Protein AF-A0A413G5I9-F1 (afdb_monomer)

Sequence (371 aa):
MKTFGKRALSLCLSLVLVLGLCVVASAATTAASPVYGLTVQNKNLLFTQNGQTVGTFTARDTKLTLTTDKDKDFLVCYYDANNKYRAVSLGKQTSLVIGGKMDALTVNKALNDKITITTASNSEIGTFKVASPNTVRIQGKVGTLTVTDAAKITLASSAKVTSKSLVKTAKLTTEKGAQSGTAKPAVTTKPSTGAIKVKADPIEADDGDKLRDLLEDLNDNVYAYDSKTDDEISGTCEWVSSGSREVTKDGTFSFTFIPDDRDYDPVKGSVKIYVDGAFGEIDLVYDGGHSVKVASGTKMKELKDWLKDNVYAEDDNGDEVKGSIKWSYGSSDKIERNRTYKFTFKPSSSKYDDEDGEIDVIIDDKNPDIG

Nearest PDB structures (foldseek):
  4mb5-assembly1_A  TM=3.409E-01  e=2.126E-05  Moritella marina
  4hmc-assembly1_A  TM=3.437E-01  e=8.319E-05  Moritella marina
  5gzt-assembly1_B  TM=2.449E-01  e=1.119E-02  Paenibacillus sp. FPU-7
  7qfj-assembly2_B  TM=5.186E-01  e=1.294E+00  Lactobacillus acidophilus
  1k8f-assembly2_D  TM=3.975E-01  e=1.294E+00  Homo sapiens

Secondary structure (DSSP, 8-state):
-------------EEE---------------PPP-EEEEEETTEEEEEETTEEEEEEEBSS-EEEEEE-TT--EEEEEEBTTS-EEEEE--S-SEEEEEEEEEEEEE-TTSPTTPEEEE-TT-EEEEEEE-SS-EEEE-SEEEEEEE-SS-EEEE-TT-EEEEEEE-TT-EEEE-TT-EEEEEP----S---S--EEEEE--EEEETTEETTTTHHHHHHHEEEEETTT--B--EEEEESS-TT-EE-S-EEEEEEEEESSTTS--EEEEEEEEEETSSB--EEEETT-SEEEE-TT-BHHHHHHHHHHHEEEE-TTSPEEPEEEEE-S---SBPPTTEEEEEEEEESSTTB--EEEEEEEEE--S-----

Foldseek 3Di:
DDDDDDDDDPDQVADEQDDDDPDDDDDDDPDDDWAWEWEADPQWTFIDTNRHGSDIAGACFQAWEWAADPVLFIWIWGQHVVRDIHIYTPGDALEYEYAYEHAEYEHDQRRDENREYEYDQRYAYAEYEYAHQYEYEYNHEYAEYEYDDLHEYEDDLSYAYAEYAYDPNHHYHYDNNYHHHDYDYHPPLADDDDDKDKDFEAEEAAAFQFQLNCQVVRQVGIWIADPPPRDTFDFGKDFPDPSRDTDHAWDKGKIWTGTPRPSDDIDIDIHIYHYVLLEFAKDKAFAVDQEDEDEAPDWPVNVLVVCVVGIFIAGPVRHTFDWHKAWDPDDDRHDDAFDKTKIWTGGPDPSYDIDIDIHTYHHDNPDDDDD

pLDDT: mean 77.85, std 18.75, range [22.8, 98.44]

Radius of gyration: 33.68 Å; Cα contacts (8 Å, |Δi|>4): 863; chains: 1; bounding box: 72×56×94 Å

Mean predicted aligned error: 19.47 Å

Solvent-accessible surface area (backbone atoms only — not comparable to full-atom values): 20383 Å² total; per-residue (Å²): 143,81,85,87,78,88,81,76,79,77,85,51,67,61,49,72,75,81,82,80,84,79,86,74,93,70,82,94,61,89,76,70,77,75,52,38,33,38,36,32,53,95,42,29,42,36,32,24,49,75,85,40,78,76,46,75,45,62,33,62,54,42,50,37,38,35,32,36,54,98,88,56,30,34,28,50,28,36,35,26,73,85,72,43,71,35,29,39,47,68,41,81,61,57,50,42,38,40,30,31,56,33,54,29,39,33,40,36,59,66,31,63,80,76,28,37,41,31,37,33,67,69,15,38,32,42,32,39,39,34,42,23,62,33,40,35,37,36,24,15,38,33,39,37,39,39,32,75,27,53,18,42,36,36,34,33,41,75,10,34,34,54,30,34,24,48,25,91,68,33,44,81,45,73,37,81,74,34,42,82,39,53,76,48,80,51,54,63,82,58,60,65,90,76,50,75,46,72,48,48,54,70,42,77,40,47,71,64,38,28,48,55,74,48,43,62,57,50,46,75,33,49,46,36,22,37,69,86,78,68,44,77,50,61,58,48,60,44,66,71,55,66,46,81,42,64,41,77,58,65,44,78,46,51,28,35,41,37,45,71,51,80,55,46,79,65,44,79,46,59,32,45,40,42,29,52,73,49,64,35,69,62,48,81,45,52,62,85,50,64,55,48,79,41,47,81,84,53,41,54,67,60,54,51,54,50,41,68,77,31,44,49,32,25,36,90,85,70,48,79,52,63,58,48,81,42,75,48,89,82,76,58,77,59,72,60,78,70,39,74,46,52,30,34,39,37,48,72,48,95,40,38,67,73,40,81,46,68,38,35,36,37,59,42,90,82,63,95,81,85,132

Structure (mmCIF, N/CA/C/O backbone):
data_AF-A0A413G5I9-F1
#
_entry.id   AF-A0A413G5I9-F1
#
loop_
_atom_site.group_PDB
_atom_site.id
_atom_site.type_symbol
_atom_site.label_atom_id
_atom_site.label_alt_id
_atom_site.label_comp_id
_atom_site.label_asym_id
_atom_site.label_entity_id
_atom_site.label_seq_id
_atom_site.pdbx_PDB_ins_code
_atom_site.Cartn_x
_atom_site.Cartn_y
_atom_site.Cartn_z
_atom_site.occupancy
_atom_site.B_iso_or_equiv
_atom_site.auth_seq_id
_atom_site.auth_comp_id
_atom_site.auth_asym_id
_atom_site.auth_atom_id
_atom_site.pdbx_PDB_model_num
ATOM 1 N N . MET A 1 1 ? -28.418 15.751 -9.944 1.00 34.94 1 MET A N 1
ATOM 2 C CA . MET A 1 1 ? -27.014 16.035 -10.308 1.00 34.94 1 MET A CA 1
ATOM 3 C C . MET A 1 1 ? -26.306 16.596 -9.086 1.00 34.94 1 MET A C 1
ATOM 5 O O . MET A 1 1 ? -26.493 17.760 -8.768 1.00 34.94 1 MET A O 1
ATOM 9 N N . LYS A 1 2 ? -25.572 15.751 -8.360 1.00 22.80 2 LYS A N 1
ATOM 10 C CA . LYS A 1 2 ? -24.597 16.147 -7.336 1.00 22.80 2 LYS A CA 1
ATOM 11 C C . LYS A 1 2 ? -23.388 15.233 -7.533 1.00 22.80 2 LYS A C 1
ATOM 13 O O . LYS A 1 2 ? -23.538 14.031 -7.722 1.00 22.80 2 LYS A O 1
ATOM 18 N N . THR A 1 3 ? -22.237 15.862 -7.671 1.00 24.97 3 THR A N 1
ATOM 19 C CA . THR A 1 3 ? -20.945 15.326 -8.099 1.00 24.97 3 THR A CA 1
ATOM 20 C C . THR A 1 3 ? -20.379 14.322 -7.095 1.00 24.97 3 THR A C 1
ATOM 22 O O . THR A 1 3 ? -20.184 14.659 -5.933 1.00 24.97 3 THR A O 1
ATOM 25 N N . PHE A 1 4 ? -20.089 13.105 -7.562 1.00 27.30 4 PHE A N 1
ATOM 26 C CA . PHE A 1 4 ? -19.393 12.057 -6.812 1.00 27.30 4 PHE A CA 1
ATOM 27 C C . PHE A 1 4 ? -17.907 12.420 -6.660 1.00 27.30 4 PHE A C 1
ATOM 29 O O . PHE A 1 4 ? -17.125 12.292 -7.605 1.00 27.30 4 PHE A O 1
ATOM 36 N N . GLY A 1 5 ? -17.531 12.906 -5.477 1.00 25.34 5 GLY A N 1
ATOM 37 C CA . GLY A 1 5 ? -16.142 13.117 -5.077 1.00 25.34 5 GLY A CA 1
ATOM 38 C C . GLY A 1 5 ? -15.528 11.808 -4.589 1.00 25.34 5 GLY A C 1
ATOM 39 O O . GLY A 1 5 ? -15.972 11.249 -3.595 1.00 25.34 5 GLY A O 1
ATOM 40 N N . LYS A 1 6 ? -14.520 11.319 -5.313 1.00 30.23 6 LYS A N 1
ATOM 41 C CA . LYS A 1 6 ? -13.701 10.148 -4.977 1.00 30.23 6 LYS A CA 1
ATOM 42 C C . LYS A 1 6 ? -12.785 10.484 -3.786 1.00 30.23 6 LYS A C 1
ATOM 44 O O . LYS A 1 6 ? -11.958 11.387 -3.910 1.00 30.23 6 LYS A O 1
ATOM 49 N N . ARG A 1 7 ? -12.930 9.766 -2.671 1.00 29.33 7 ARG A N 1
ATOM 50 C CA . ARG A 1 7 ? -12.038 9.744 -1.492 1.00 29.33 7 ARG A CA 1
ATOM 51 C C . ARG A 1 7 ? -11.308 8.391 -1.459 1.00 29.33 7 ARG A C 1
ATOM 53 O O . ARG A 1 7 ? -11.714 7.486 -2.176 1.00 29.33 7 ARG A O 1
ATOM 60 N N . ALA A 1 8 ? -10.260 8.185 -0.684 1.00 29.17 8 ALA A N 1
ATOM 61 C CA . ALA A 1 8 ? -8.993 8.888 -0.632 1.00 29.17 8 ALA A CA 1
ATOM 62 C C . ALA A 1 8 ? -7.939 7.767 -0.632 1.00 29.17 8 ALA A C 1
ATOM 64 O O . ALA A 1 8 ? -8.098 6.770 0.057 1.00 29.17 8 ALA A O 1
ATOM 65 N N . LEU A 1 9 ? -6.891 7.885 -1.449 1.00 33.09 9 LEU A N 1
ATOM 66 C CA . LEU A 1 9 ? -5.713 7.034 -1.285 1.00 33.09 9 LEU A CA 1
ATOM 67 C C . LEU A 1 9 ? -5.157 7.388 0.104 1.00 33.09 9 LEU A C 1
ATOM 69 O O . LEU A 1 9 ? -4.867 8.571 0.313 1.00 33.09 9 LEU A O 1
ATOM 73 N N . SER A 1 10 ? -5.056 6.421 1.023 1.00 33.19 10 SER A N 1
ATOM 74 C CA . SER A 1 10 ? -4.419 6.588 2.338 1.00 33.19 10 SER A CA 1
ATOM 75 C C . SER A 1 10 ? -3.188 7.491 2.214 1.00 33.19 10 SER A C 1
ATOM 77 O O . SER A 1 10 ? -2.388 7.320 1.287 1.00 33.19 10 SER A O 1
ATOM 79 N N . LEU A 1 11 ? -3.125 8.525 3.066 1.00 33.41 11 LEU A N 1
ATOM 80 C CA . LEU A 1 11 ? -2.277 9.718 2.956 1.00 33.41 11 LEU A CA 1
ATOM 81 C C . LEU A 1 11 ? -0.791 9.396 2.686 1.00 33.41 11 LEU A C 1
ATOM 83 O O . LEU A 1 11 ? 0.077 9.499 3.553 1.00 33.41 11 LEU A O 1
ATOM 87 N N . CYS A 1 12 ? -0.450 9.141 1.425 1.00 37.91 12 CYS A N 1
ATOM 88 C CA . CYS A 1 12 ? 0.859 9.476 0.901 1.00 37.91 12 CYS A CA 1
ATOM 89 C C . CYS A 1 12 ? 0.931 10.997 0.908 1.00 37.91 12 CYS A C 1
ATOM 91 O O . CYS A 1 12 ? 0.286 11.660 0.094 1.00 37.91 12 CYS A O 1
ATOM 93 N N . LEU A 1 13 ? 1.722 11.561 1.821 1.00 35.22 13 LEU A N 1
ATOM 94 C CA . LEU A 1 13 ? 2.118 12.959 1.724 1.00 35.22 13 LEU A CA 1
ATOM 95 C C . LEU A 1 13 ? 2.925 13.106 0.423 1.00 35.22 13 LEU A C 1
ATOM 97 O O . LEU A 1 13 ? 4.121 12.811 0.386 1.00 35.22 13 LEU A O 1
ATOM 101 N N . SER A 1 14 ? 2.227 13.457 -0.657 1.00 40.97 14 SER A N 1
ATOM 102 C CA . SER A 1 14 ? 2.803 13.665 -1.978 1.00 40.97 14 SER A CA 1
ATOM 103 C C . SER A 1 14 ? 3.646 14.927 -1.918 1.00 40.97 14 SER A C 1
ATOM 105 O O . SER A 1 14 ? 3.133 16.027 -1.704 1.00 40.97 14 SER A O 1
ATOM 107 N N . LEU A 1 15 ? 4.958 14.769 -2.063 1.00 49.06 15 LEU A N 1
ATOM 108 C CA . LEU A 1 15 ? 5.840 15.911 -2.247 1.00 49.06 15 LEU A CA 1
ATOM 109 C C . LEU A 1 15 ? 5.690 16.364 -3.698 1.00 49.06 15 LEU A C 1
ATOM 111 O O . LEU A 1 15 ? 6.179 15.713 -4.623 1.00 49.06 15 LEU A O 1
ATOM 115 N N . VAL A 1 16 ? 4.964 17.466 -3.885 1.00 50.62 16 VAL A N 1
ATOM 116 C CA . VAL A 1 16 ? 4.817 18.120 -5.186 1.00 50.62 16 VAL A CA 1
ATOM 117 C C . VAL A 1 16 ? 6.094 18.894 -5.477 1.00 50.62 16 VAL A C 1
ATOM 119 O O . VAL A 1 16 ? 6.480 19.793 -4.729 1.00 50.62 16 VAL A O 1
ATOM 122 N N . LEU A 1 17 ? 6.752 18.560 -6.581 1.00 55.59 17 LEU A N 1
ATOM 123 C CA . LEU A 1 17 ? 7.893 19.323 -7.060 1.00 55.59 17 LEU A CA 1
ATOM 124 C C . LEU A 1 17 ? 7.398 20.632 -7.706 1.00 55.59 17 LEU A C 1
ATOM 126 O O . LEU A 1 17 ? 6.877 20.621 -8.820 1.00 55.59 17 LEU A O 1
ATOM 130 N N . VAL A 1 18 ? 7.526 21.761 -7.001 1.00 42.69 18 VAL A N 1
ATOM 131 C CA . VAL A 1 18 ? 7.166 23.092 -7.524 1.00 42.69 18 VAL A CA 1
ATOM 132 C C . VAL A 1 18 ? 8.309 23.626 -8.392 1.00 42.69 18 VAL A C 1
ATOM 134 O O . VAL A 1 18 ? 9.435 23.789 -7.926 1.00 42.69 18 VAL A O 1
ATOM 137 N N . LEU A 1 19 ? 8.021 23.903 -9.665 1.00 45.94 19 LEU A N 1
ATOM 138 C CA . LEU A 1 19 ? 8.987 24.423 -10.635 1.00 45.94 19 LEU A CA 1
ATOM 139 C C . LEU A 1 19 ? 9.206 25.930 -10.440 1.00 45.94 19 LEU A C 1
ATOM 141 O O . LEU A 1 19 ? 8.291 26.727 -10.639 1.00 45.94 19 LEU A O 1
ATOM 145 N N . GLY A 1 20 ? 10.436 26.329 -10.110 1.00 37.66 20 GLY A N 1
ATOM 146 C CA . GLY A 1 20 ? 10.888 27.714 -10.235 1.00 37.66 20 GLY A CA 1
ATOM 147 C C . GLY A 1 20 ? 11.178 28.042 -11.701 1.00 37.66 20 GLY A C 1
ATOM 148 O O . GLY A 1 20 ? 12.124 27.516 -12.284 1.00 37.66 20 GLY A O 1
ATOM 149 N N . LEU A 1 21 ? 10.355 28.893 -12.313 1.00 37.38 21 LEU A N 1
ATOM 150 C CA . LEU A 1 21 ? 10.550 29.386 -13.678 1.00 37.38 21 LEU A CA 1
ATOM 151 C C . LEU A 1 21 ? 11.759 30.336 -13.736 1.00 37.38 21 LEU A C 1
ATOM 153 O O . LEU A 1 21 ? 11.625 31.529 -13.481 1.00 37.38 21 LEU A O 1
ATOM 157 N N . CYS A 1 22 ? 12.928 29.840 -14.143 1.00 31.64 22 CYS A N 1
ATOM 158 C CA . CYS A 1 22 ? 13.942 30.697 -14.759 1.00 31.64 22 CYS A CA 1
ATOM 159 C C . CYS A 1 22 ? 13.593 30.846 -16.244 1.00 31.64 22 CYS A C 1
ATOM 161 O O . CYS A 1 22 ? 13.847 29.954 -17.053 1.00 31.64 22 CYS A O 1
ATOM 163 N N . VAL A 1 23 ? 12.965 31.969 -16.598 1.00 35.03 23 VAL A N 1
ATOM 164 C CA . VAL A 1 23 ? 12.675 32.334 -17.988 1.00 35.03 23 VAL A CA 1
ATOM 165 C C . VAL A 1 23 ? 13.990 32.691 -18.681 1.00 35.03 23 VAL A C 1
ATOM 167 O O . VAL A 1 23 ? 14.547 33.760 -18.455 1.00 35.03 23 VAL A O 1
ATOM 170 N N . VAL A 1 24 ? 14.468 31.820 -19.565 1.00 41.22 24 VAL A N 1
ATOM 171 C CA . VAL A 1 24 ? 15.362 32.213 -20.661 1.00 41.22 24 VAL A CA 1
ATOM 172 C C . VAL A 1 24 ? 14.616 31.976 -21.963 1.00 41.22 24 VAL A C 1
ATOM 174 O O . VAL A 1 24 ? 14.377 30.844 -22.377 1.00 41.22 24 VAL A O 1
ATOM 177 N N . ALA A 1 25 ? 14.184 33.080 -22.570 1.00 37.84 25 ALA A N 1
ATOM 178 C CA . ALA A 1 25 ? 13.507 33.094 -23.852 1.00 37.84 25 ALA A CA 1
ATOM 179 C C . ALA A 1 25 ? 14.426 32.517 -24.939 1.00 37.84 25 ALA A C 1
ATOM 181 O O . ALA A 1 25 ? 15.488 33.063 -25.228 1.00 37.84 25 ALA A O 1
ATOM 182 N N . SER A 1 26 ? 13.998 31.429 -25.571 1.00 34.62 26 SER A N 1
ATOM 183 C CA . SER A 1 26 ? 14.449 31.045 -26.907 1.00 34.62 26 SER A CA 1
ATOM 184 C C . SER A 1 26 ? 13.299 30.354 -27.643 1.00 34.62 26 SER A C 1
ATOM 186 O O . SER A 1 26 ? 12.365 29.844 -27.026 1.00 34.62 26 SER A O 1
ATOM 188 N N . ALA A 1 27 ? 13.310 30.501 -28.965 1.00 34.78 27 ALA A N 1
ATOM 189 C CA . ALA A 1 27 ? 12.168 30.396 -29.864 1.00 34.78 27 ALA A CA 1
ATOM 190 C C . ALA A 1 27 ? 11.351 29.095 -29.761 1.00 34.78 27 ALA A C 1
ATOM 192 O O . ALA A 1 27 ? 11.875 28.012 -29.511 1.00 34.78 27 ALA A O 1
ATOM 193 N N . ALA A 1 28 ? 10.048 29.231 -30.021 1.00 39.94 28 ALA A N 1
ATOM 194 C CA . ALA A 1 28 ? 9.059 28.164 -30.031 1.00 39.94 28 ALA A CA 1
ATOM 195 C C . ALA A 1 28 ? 9.411 27.042 -31.026 1.00 39.94 28 ALA A C 1
ATOM 197 O O . ALA A 1 28 ? 9.071 27.092 -32.205 1.00 39.94 28 ALA A O 1
ATOM 198 N N . THR A 1 29 ? 10.038 25.987 -30.520 1.00 29.41 29 THR A N 1
ATOM 199 C CA . THR A 1 29 ? 9.897 24.625 -31.039 1.00 29.41 29 THR A CA 1
ATOM 200 C C . THR A 1 29 ? 8.873 23.915 -30.167 1.00 29.41 29 THR A C 1
ATOM 202 O O . THR A 1 29 ? 8.953 24.031 -28.946 1.00 29.41 29 THR A O 1
ATOM 205 N N . THR A 1 30 ? 7.912 23.208 -30.769 1.00 32.56 30 THR A N 1
ATOM 206 C CA . THR A 1 30 ? 6.922 22.358 -30.081 1.00 32.56 30 THR A CA 1
ATOM 207 C C . THR A 1 30 ? 7.569 21.648 -28.891 1.00 32.56 30 THR A C 1
ATOM 209 O O . THR A 1 30 ? 8.406 20.767 -29.092 1.00 32.56 30 THR A O 1
ATOM 212 N N . ALA A 1 31 ? 7.257 22.095 -27.672 1.00 34.78 31 ALA A N 1
ATOM 213 C CA . ALA A 1 31 ? 7.953 21.649 -26.475 1.00 34.78 31 ALA A CA 1
ATOM 214 C C . ALA A 1 31 ? 7.723 20.144 -26.306 1.00 34.78 31 ALA A C 1
ATOM 216 O O . ALA A 1 31 ? 6.607 19.705 -26.025 1.00 34.78 31 ALA A O 1
ATOM 217 N N . ALA A 1 32 ? 8.774 19.352 -26.523 1.00 45.44 32 ALA A N 1
ATOM 218 C CA . ALA A 1 32 ? 8.782 17.958 -26.118 1.00 45.44 32 ALA A CA 1
ATOM 219 C C . ALA A 1 32 ? 8.428 17.908 -24.627 1.00 45.44 32 ALA A C 1
ATOM 221 O O . ALA A 1 32 ? 8.959 18.700 -23.843 1.00 45.44 32 ALA A O 1
ATOM 222 N N . SER A 1 33 ? 7.510 17.017 -24.239 1.00 47.34 33 SER A N 1
ATOM 223 C CA . SER A 1 33 ? 7.206 16.795 -22.825 1.00 47.34 33 SER A CA 1
ATOM 224 C C . SER A 1 33 ? 8.524 16.571 -22.076 1.00 47.34 33 SER A C 1
ATOM 226 O O . SER A 1 33 ? 9.353 15.792 -22.556 1.00 47.34 33 SER A O 1
ATOM 228 N N . PRO A 1 34 ? 8.762 17.279 -20.959 1.00 56.09 34 PRO A N 1
ATOM 229 C CA . PRO A 1 34 ? 10.043 17.223 -20.276 1.00 56.09 34 PRO A CA 1
ATOM 230 C C . PRO A 1 34 ? 10.355 15.777 -19.894 1.00 56.09 34 PRO A C 1
ATOM 232 O O . PRO A 1 34 ? 9.536 15.110 -19.263 1.00 56.09 34 PRO A O 1
ATOM 235 N N . VAL A 1 35 ? 11.531 15.285 -20.284 1.00 69.81 35 VAL A N 1
ATOM 236 C CA . VAL A 1 35 ? 11.952 13.928 -19.928 1.00 69.81 35 VAL A CA 1
ATOM 237 C C . VAL A 1 35 ? 12.343 13.958 -18.459 1.00 69.81 35 VAL A C 1
ATOM 239 O O . VAL A 1 35 ? 13.395 14.495 -18.097 1.00 69.81 35 VAL A O 1
ATOM 242 N N . TYR A 1 36 ? 11.474 13.415 -17.611 1.00 87.06 36 TYR A N 1
ATOM 243 C CA . TYR A 1 36 ? 11.809 13.173 -16.218 1.00 87.06 36 TYR A CA 1
ATOM 244 C C . TYR A 1 36 ? 12.727 11.957 -16.105 1.00 87.06 36 TYR A C 1
ATOM 246 O O . TYR A 1 36 ? 12.569 10.943 -16.795 1.00 87.06 36 TYR A O 1
ATOM 254 N N . GLY A 1 37 ? 13.698 12.072 -15.210 1.00 91.94 37 GLY A N 1
ATOM 255 C CA . GLY A 1 37 ? 14.619 11.008 -14.865 1.00 91.94 37 GLY A CA 1
ATOM 256 C C . GLY A 1 37 ? 14.775 10.874 -13.359 1.00 91.94 37 GLY A C 1
ATOM 257 O O . GLY A 1 37 ? 14.581 11.829 -12.612 1.00 91.94 37 GLY A O 1
ATOM 258 N N . LEU A 1 38 ? 15.173 9.692 -12.916 1.00 96.06 38 LEU A N 1
ATOM 259 C CA . LEU A 1 38 ? 15.524 9.392 -11.536 1.00 96.06 38 LEU A CA 1
ATOM 260 C C . LEU A 1 38 ? 16.916 8.771 -11.511 1.00 96.06 38 LEU A C 1
ATOM 262 O O . LEU A 1 38 ? 17.165 7.793 -12.209 1.00 96.06 38 LEU A O 1
ATOM 266 N N . THR A 1 39 ? 17.812 9.295 -10.685 1.00 96.12 39 THR A N 1
ATOM 267 C CA . THR A 1 39 ? 19.110 8.671 -10.410 1.00 96.12 39 THR A CA 1
ATOM 268 C C . THR A 1 39 ? 19.195 8.285 -8.943 1.00 96.12 39 THR A C 1
ATOM 270 O O . THR A 1 39 ? 19.009 9.127 -8.068 1.00 96.12 39 THR A O 1
ATOM 273 N N . VAL A 1 40 ? 19.495 7.015 -8.669 1.00 97.06 40 VAL A N 1
ATOM 274 C CA . VAL A 1 40 ? 19.686 6.509 -7.306 1.00 97.06 40 VAL A CA 1
ATOM 275 C C . VAL A 1 40 ? 21.175 6.462 -6.971 1.00 97.06 40 VAL A C 1
ATOM 277 O O . VAL A 1 40 ? 21.945 5.736 -7.604 1.00 97.06 40 VAL A O 1
ATOM 280 N N . GLN A 1 41 ? 21.587 7.223 -5.958 1.00 94.06 41 GLN A N 1
ATOM 281 C CA . GLN A 1 41 ? 22.975 7.286 -5.504 1.00 94.06 41 GLN A CA 1
ATOM 282 C C . GLN A 1 41 ? 23.032 7.303 -3.978 1.00 94.06 41 GLN A C 1
ATOM 284 O O . GLN A 1 41 ? 22.549 8.237 -3.352 1.00 94.06 41 GLN A O 1
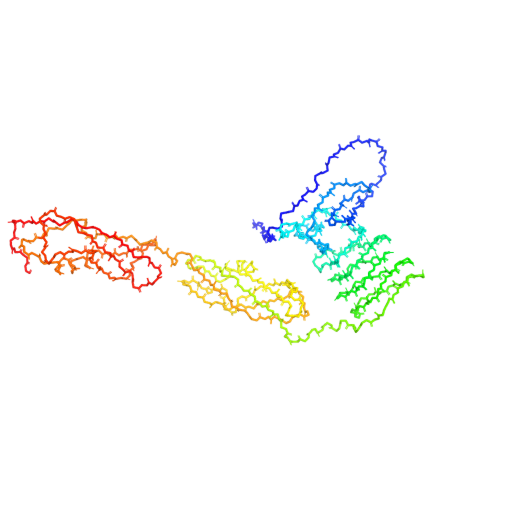ATOM 289 N N . ASN A 1 42 ? 23.648 6.287 -3.365 1.00 91.81 42 ASN A N 1
ATOM 290 C CA . ASN A 1 42 ? 23.836 6.211 -1.908 1.00 91.81 42 ASN A CA 1
ATOM 291 C C . ASN A 1 42 ? 22.539 6.471 -1.111 1.00 91.81 42 ASN A C 1
ATOM 293 O O . ASN A 1 42 ? 22.538 7.255 -0.168 1.00 91.81 42 ASN A O 1
ATOM 297 N N . LYS A 1 43 ? 21.435 5.824 -1.515 1.00 93.19 43 LYS A N 1
ATOM 298 C CA . LYS A 1 43 ? 20.070 6.005 -0.974 1.00 93.19 43 LYS A CA 1
ATOM 299 C C . LYS A 1 43 ? 19.420 7.372 -1.225 1.00 93.19 43 LYS A C 1
ATOM 301 O O . LYS A 1 43 ? 18.281 7.580 -0.817 1.00 93.19 43 LYS A O 1
ATOM 306 N N . ASN A 1 44 ? 20.088 8.276 -1.932 1.00 95.56 44 ASN A N 1
ATOM 307 C CA . ASN A 1 44 ? 19.474 9.504 -2.413 1.00 95.56 44 ASN A CA 1
ATOM 308 C C . ASN A 1 44 ? 18.818 9.265 -3.775 1.00 95.56 44 ASN A C 1
ATOM 310 O O . ASN A 1 44 ? 19.408 8.666 -4.676 1.00 95.56 44 ASN A O 1
ATOM 314 N N . LEU A 1 45 ? 17.591 9.753 -3.897 1.00 97.12 45 LEU A N 1
ATOM 315 C CA . LEU A 1 45 ? 16.747 9.732 -5.080 1.00 97.12 45 LEU A CA 1
ATOM 316 C C . LEU A 1 45 ? 16.818 11.118 -5.721 1.00 97.12 45 LEU A C 1
ATOM 318 O O . LEU A 1 45 ? 16.176 12.054 -5.245 1.00 97.12 45 LEU A O 1
ATOM 322 N N . LEU A 1 46 ? 17.647 11.258 -6.753 1.00 96.00 46 LEU A N 1
ATOM 323 C CA . LEU A 1 46 ? 17.846 12.508 -7.478 1.00 96.00 46 LEU A CA 1
ATOM 324 C C . LEU A 1 46 ? 16.884 12.537 -8.662 1.00 96.00 46 LEU A C 1
ATOM 326 O O . LEU A 1 46 ? 17.080 11.841 -9.662 1.00 96.00 46 LEU A O 1
ATOM 330 N N . PHE A 1 47 ? 15.839 13.339 -8.539 1.00 94.88 47 PHE A N 1
ATOM 331 C CA . PHE A 1 47 ? 14.884 13.592 -9.601 1.00 94.88 47 PHE A CA 1
ATOM 332 C C . PHE A 1 47 ? 15.449 14.650 -10.527 1.00 94.88 47 PHE A C 1
ATOM 334 O O . PHE A 1 47 ? 15.886 15.714 -10.091 1.00 94.88 47 PHE A O 1
ATOM 341 N N . THR A 1 48 ? 15.431 14.346 -11.814 1.00 89.69 48 THR A N 1
ATOM 342 C CA . THR A 1 48 ? 15.954 15.207 -12.864 1.00 89.69 48 THR A CA 1
ATOM 343 C C . THR A 1 48 ? 14.865 15.528 -13.866 1.00 89.69 48 THR A C 1
ATOM 345 O O . THR A 1 48 ? 14.005 14.697 -14.155 1.00 89.69 48 THR A O 1
ATOM 348 N N . GLN A 1 49 ? 14.917 16.729 -14.416 1.00 87.31 49 GLN A N 1
ATOM 349 C CA . GLN A 1 49 ? 14.073 17.156 -15.514 1.00 87.31 49 GLN A CA 1
ATOM 350 C C . GLN A 1 49 ? 14.980 17.795 -16.554 1.00 87.31 49 GLN A C 1
ATOM 352 O O . GLN A 1 49 ? 15.740 18.710 -16.240 1.00 87.31 49 GLN A O 1
ATOM 357 N N . ASN A 1 50 ? 14.958 17.271 -17.781 1.00 81.38 50 ASN A N 1
ATOM 358 C CA . ASN A 1 50 ? 15.850 17.725 -18.854 1.00 81.38 50 ASN A CA 1
ATOM 359 C C . ASN A 1 50 ? 17.340 17.703 -18.443 1.00 81.38 50 ASN A C 1
ATOM 361 O O . ASN A 1 50 ? 18.112 18.599 -18.778 1.00 81.38 50 ASN A O 1
ATOM 365 N N . GLY A 1 51 ? 17.734 16.683 -17.671 1.00 77.56 51 GLY A N 1
ATOM 366 C CA . GLY A 1 51 ? 19.109 16.480 -17.203 1.00 77.56 51 GLY A CA 1
ATOM 367 C C . GLY A 1 51 ? 19.535 17.324 -15.996 1.00 77.56 51 GLY A C 1
ATOM 368 O O . GLY A 1 51 ? 20.640 17.127 -15.501 1.00 77.56 51 GLY A O 1
ATOM 369 N N . GLN A 1 52 ? 18.682 18.221 -15.493 1.00 85.69 52 GLN A N 1
ATOM 370 C CA . GLN A 1 52 ? 18.955 19.027 -14.299 1.00 85.69 52 GLN A CA 1
ATOM 371 C C . GLN A 1 52 ? 18.274 18.430 -13.074 1.00 85.69 52 GLN A C 1
ATOM 373 O O . GLN A 1 52 ? 17.106 18.058 -13.156 1.00 85.69 52 GLN A O 1
ATOM 378 N N . THR A 1 53 ? 18.972 18.354 -11.940 1.00 90.00 53 THR A N 1
ATOM 379 C CA . THR A 1 53 ? 18.374 17.896 -10.678 1.00 90.00 53 THR A CA 1
ATOM 380 C C . THR A 1 53 ? 17.368 18.924 -10.178 1.00 90.00 53 THR A C 1
ATOM 382 O O . THR A 1 53 ? 17.722 20.060 -9.884 1.00 90.00 53 THR A O 1
ATOM 385 N N . VAL A 1 54 ? 16.114 18.502 -10.068 1.00 90.25 54 VAL A N 1
ATOM 386 C CA . VAL A 1 54 ? 14.979 19.315 -9.616 1.00 90.25 54 VAL A CA 1
ATOM 387 C C . VAL A 1 54 ? 14.512 18.930 -8.210 1.00 90.25 54 VAL A C 1
ATOM 389 O O . VAL A 1 54 ? 13.771 19.676 -7.579 1.00 90.25 54 VAL A O 1
ATOM 392 N N . GLY A 1 55 ? 14.958 17.784 -7.692 1.00 90.19 55 GLY A N 1
ATOM 393 C CA . GLY A 1 55 ? 14.664 17.353 -6.330 1.00 90.19 55 GLY A CA 1
ATOM 394 C C . GLY A 1 55 ? 15.576 16.228 -5.873 1.00 90.19 55 GLY A C 1
ATOM 395 O O . GLY A 1 55 ? 15.998 15.399 -6.677 1.00 90.19 55 GLY A O 1
ATOM 396 N N . THR A 1 56 ? 15.848 16.183 -4.573 1.00 94.50 56 THR A N 1
ATOM 397 C CA . THR A 1 56 ? 16.629 15.113 -3.950 1.00 94.50 56 THR A CA 1
ATOM 398 C C . THR A 1 56 ? 15.921 14.655 -2.689 1.00 94.50 56 THR A C 1
ATOM 400 O O . THR A 1 56 ? 15.611 15.473 -1.826 1.00 94.50 56 THR A O 1
ATOM 403 N N . PHE A 1 57 ? 15.702 13.348 -2.567 1.00 92.19 57 PHE A N 1
ATOM 404 C CA . PHE A 1 57 ? 15.053 12.754 -1.402 1.00 92.19 57 PHE A CA 1
ATOM 405 C C . PHE A 1 57 ? 15.868 11.582 -0.864 1.00 92.19 57 PHE A C 1
ATOM 407 O O . PHE A 1 57 ? 16.402 10.796 -1.641 1.00 92.19 57 PHE A O 1
ATOM 414 N N . THR A 1 58 ? 15.957 11.437 0.455 1.00 94.19 58 THR A N 1
ATOM 415 C CA . THR A 1 58 ? 16.700 10.335 1.081 1.00 94.19 58 THR A CA 1
ATOM 416 C C . THR A 1 58 ? 15.760 9.189 1.442 1.00 94.19 58 THR A C 1
ATOM 418 O O . THR A 1 58 ? 14.790 9.372 2.180 1.00 94.19 58 THR A O 1
ATOM 421 N N . ALA A 1 59 ? 16.068 7.996 0.940 1.00 90.38 59 ALA A N 1
ATOM 422 C CA . ALA A 1 59 ? 15.350 6.766 1.235 1.00 90.38 59 ALA A CA 1
ATOM 423 C C . ALA A 1 59 ? 16.057 5.949 2.333 1.00 90.38 59 ALA A C 1
ATOM 425 O O . ALA A 1 59 ? 17.275 6.030 2.511 1.00 90.38 59 ALA A O 1
ATOM 426 N N . ARG A 1 60 ? 15.310 5.128 3.076 1.00 91.19 60 ARG A N 1
ATOM 427 C CA . ARG A 1 60 ? 15.881 4.158 4.031 1.00 91.19 60 ARG A CA 1
ATOM 428 C C . ARG A 1 60 ? 16.624 3.040 3.309 1.00 91.19 60 ARG A C 1
ATOM 430 O O . ARG A 1 60 ? 17.727 2.653 3.710 1.00 91.19 60 ARG A O 1
ATOM 437 N N . ASP A 1 61 ? 16.001 2.530 2.257 1.00 89.62 61 ASP A N 1
ATOM 438 C CA . ASP A 1 61 ? 16.491 1.500 1.349 1.00 89.62 61 ASP A CA 1
ATOM 439 C C . ASP A 1 61 ? 16.202 1.923 -0.097 1.00 89.62 61 ASP A C 1
ATOM 441 O O . ASP A 1 61 ? 15.539 2.929 -0.338 1.00 89.62 61 ASP A O 1
ATOM 445 N N . THR A 1 62 ? 16.746 1.199 -1.072 1.00 92.94 62 THR A N 1
ATOM 446 C CA . THR A 1 62 ? 16.556 1.542 -2.489 1.00 92.94 62 THR A CA 1
ATOM 447 C C . THR A 1 62 ? 15.538 0.622 -3.154 1.00 92.94 62 THR A C 1
ATOM 449 O O . THR A 1 62 ? 15.741 0.162 -4.277 1.00 92.94 62 THR A O 1
ATOM 452 N N . LYS A 1 63 ? 14.439 0.327 -2.445 1.00 92.25 63 LYS A N 1
ATOM 453 C CA . LYS A 1 63 ? 13.278 -0.383 -2.988 1.00 92.25 63 LYS A CA 1
ATOM 454 C C . LYS A 1 63 ? 12.238 0.634 -3.451 1.00 92.25 63 LYS A C 1
ATOM 456 O O . LYS A 1 63 ? 11.641 1.342 -2.643 1.00 92.25 63 LYS A O 1
ATOM 461 N N . LEU A 1 64 ? 12.033 0.713 -4.761 1.00 93.44 64 LEU A N 1
ATOM 462 C CA . LEU A 1 64 ? 11.188 1.724 -5.391 1.00 93.44 64 LEU A CA 1
ATOM 463 C C . LEU A 1 64 ? 9.967 1.095 -6.055 1.00 93.44 64 LEU A C 1
ATOM 465 O O . LEU A 1 64 ? 10.072 0.049 -6.695 1.00 93.44 64 LEU A O 1
ATOM 469 N N . THR A 1 65 ? 8.824 1.773 -5.966 1.00 94.19 65 THR A N 1
ATOM 470 C CA . THR A 1 65 ? 7.597 1.397 -6.681 1.00 94.19 65 THR A CA 1
ATOM 471 C C . THR A 1 65 ? 7.145 2.534 -7.585 1.00 94.19 65 THR A C 1
ATOM 473 O O . THR A 1 65 ? 7.060 3.678 -7.155 1.00 94.19 65 THR A O 1
ATOM 476 N N . LEU A 1 66 ? 6.856 2.220 -8.845 1.00 96.12 66 LEU A N 1
ATOM 477 C CA . LEU A 1 66 ? 6.286 3.142 -9.822 1.00 96.12 66 LEU A CA 1
ATOM 478 C C . LEU A 1 66 ? 4.794 2.847 -9.947 1.00 96.12 66 LEU A C 1
ATOM 480 O O . LEU A 1 66 ? 4.423 1.705 -10.232 1.00 96.12 66 LEU A O 1
ATOM 484 N N . THR A 1 67 ? 3.954 3.855 -9.750 1.00 92.44 67 THR A N 1
ATOM 485 C CA . THR A 1 67 ? 2.492 3.725 -9.832 1.00 92.44 67 THR A CA 1
ATOM 486 C C . THR A 1 67 ? 1.859 5.025 -10.331 1.00 92.44 67 THR A C 1
ATOM 488 O O . THR A 1 67 ? 2.569 5.984 -10.636 1.00 92.44 67 THR A O 1
ATOM 491 N N . THR A 1 68 ? 0.532 5.068 -10.441 1.00 85.94 68 THR A N 1
ATOM 492 C CA . THR A 1 68 ? -0.203 6.328 -10.591 1.00 85.94 68 THR A CA 1
ATOM 493 C C . THR A 1 68 ? -1.224 6.526 -9.485 1.00 85.94 68 THR A C 1
ATOM 495 O O . THR A 1 68 ? -1.747 5.552 -8.949 1.00 85.94 68 THR A O 1
ATOM 498 N N . ASP A 1 69 ? -1.515 7.784 -9.158 1.00 79.38 69 ASP A N 1
ATOM 499 C CA . ASP A 1 69 ? -2.599 8.131 -8.240 1.00 79.38 69 ASP A CA 1
ATOM 500 C C . ASP A 1 69 ? -3.974 8.188 -8.932 1.00 79.38 69 ASP A C 1
ATOM 502 O 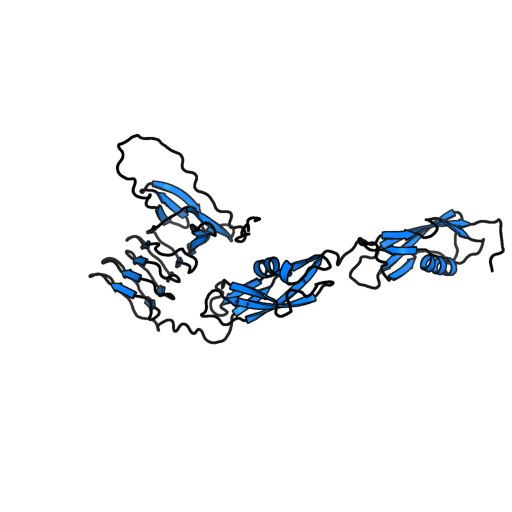O . ASP A 1 69 ? -4.133 7.918 -10.130 1.00 79.38 69 ASP A O 1
ATOM 506 N N . LYS A 1 70 ? -4.995 8.575 -8.158 1.00 78.81 70 LYS A N 1
ATOM 507 C CA . LYS A 1 70 ? -6.375 8.752 -8.630 1.00 78.81 70 LYS A CA 1
ATOM 508 C C . LYS A 1 70 ? -6.507 9.777 -9.759 1.00 78.81 70 LYS A C 1
ATOM 510 O O . LYS A 1 70 ? -7.395 9.639 -10.602 1.00 78.81 70 LYS A O 1
ATOM 515 N N . ASP A 1 71 ? -5.632 10.778 -9.778 1.00 78.25 71 ASP A N 1
ATOM 516 C CA . ASP A 1 71 ? -5.637 11.845 -10.767 1.00 78.25 71 ASP A CA 1
ATOM 517 C C . ASP A 1 71 ? -4.835 11.443 -12.005 1.00 78.25 71 ASP A C 1
ATOM 519 O O . ASP A 1 71 ? -4.889 12.158 -13.001 1.00 78.25 71 ASP A O 1
ATOM 523 N N . LYS A 1 72 ? -4.190 10.266 -12.000 1.00 82.88 72 LYS A N 1
ATOM 524 C CA . LYS A 1 72 ? -3.298 9.718 -13.034 1.00 82.88 72 LYS A CA 1
ATOM 525 C C . LYS A 1 72 ? -1.927 10.380 -13.078 1.00 82.88 72 LYS A C 1
ATOM 527 O O . LYS A 1 72 ? -1.292 10.381 -14.130 1.00 82.88 72 LYS A O 1
ATOM 532 N N . ASP A 1 73 ? -1.491 11.011 -11.996 1.00 85.00 73 ASP A N 1
ATOM 533 C CA . ASP A 1 73 ? -0.111 11.476 -11.888 1.00 85.00 73 ASP A CA 1
ATOM 534 C C . ASP A 1 73 ? 0.830 10.298 -11.651 1.00 85.00 73 ASP A C 1
ATOM 536 O O . ASP A 1 73 ? 0.508 9.359 -10.926 1.00 85.00 73 ASP A O 1
ATOM 540 N N . PHE A 1 74 ? 1.995 10.341 -12.293 1.00 89.81 74 PHE A N 1
ATOM 541 C CA . PHE A 1 74 ? 3.059 9.364 -12.123 1.00 89.81 74 PHE A CA 1
ATOM 542 C C . PHE A 1 74 ? 3.697 9.552 -10.752 1.00 89.81 74 PHE A C 1
ATOM 544 O O . PHE A 1 74 ? 4.244 10.617 -10.463 1.00 89.81 74 PHE A O 1
ATOM 551 N N . LEU A 1 75 ? 3.711 8.491 -9.950 1.00 91.12 75 LEU A N 1
ATOM 552 C CA . LEU A 1 75 ? 4.335 8.474 -8.636 1.00 91.12 75 LEU A CA 1
ATOM 553 C C . LEU A 1 75 ? 5.582 7.588 -8.610 1.00 91.12 75 LEU A C 1
ATOM 555 O O . LEU A 1 75 ? 5.581 6.463 -9.117 1.00 91.12 75 LEU A O 1
ATOM 559 N N . VAL A 1 76 ? 6.625 8.084 -7.946 1.00 95.00 76 VAL A N 1
ATOM 560 C CA . VAL A 1 76 ? 7.755 7.276 -7.475 1.00 95.00 76 VAL A CA 1
ATOM 561 C C . VAL A 1 76 ? 7.642 7.138 -5.963 1.00 95.00 76 VAL A C 1
ATOM 563 O O . VAL A 1 76 ? 7.779 8.121 -5.233 1.00 95.00 76 VAL A O 1
ATOM 566 N N . CYS A 1 77 ? 7.401 5.916 -5.500 1.00 88.75 77 CYS A N 1
ATOM 567 C CA . CYS A 1 77 ? 7.152 5.604 -4.100 1.00 88.75 77 CYS A CA 1
ATOM 568 C C . CYS A 1 77 ? 8.335 4.873 -3.457 1.00 88.75 77 CYS A C 1
ATOM 570 O O . CYS A 1 77 ? 8.973 4.028 -4.093 1.00 88.75 77 CYS A O 1
ATOM 572 N N . TYR A 1 78 ? 8.615 5.193 -2.194 1.00 89.88 78 TYR A N 1
ATOM 573 C CA . TYR A 1 78 ? 9.737 4.656 -1.420 1.00 89.88 78 TYR A CA 1
ATOM 574 C C . TYR A 1 78 ? 9.501 4.830 0.089 1.00 89.88 78 TYR A C 1
ATOM 576 O O . TYR A 1 78 ? 8.651 5.616 0.504 1.00 89.88 78 TYR A O 1
ATOM 584 N N . TYR A 1 79 ? 10.281 4.135 0.920 1.00 79.69 79 TYR A N 1
ATOM 585 C CA . TYR A 1 79 ? 10.325 4.385 2.365 1.00 79.69 79 TYR A CA 1
ATOM 586 C C . TYR A 1 79 ? 11.419 5.403 2.699 1.00 79.69 79 TYR A C 1
ATOM 588 O O . TYR A 1 79 ? 12.585 5.201 2.346 1.00 79.69 79 TYR A O 1
ATOM 596 N N . ASP A 1 80 ? 11.069 6.490 3.389 1.00 82.62 80 ASP A N 1
ATOM 597 C CA . ASP A 1 80 ? 12.040 7.476 3.870 1.00 82.62 80 ASP A CA 1
ATOM 598 C C . ASP A 1 80 ? 12.868 6.944 5.050 1.00 82.62 80 ASP A C 1
ATOM 600 O O . ASP A 1 80 ? 12.584 5.880 5.602 1.00 82.62 80 ASP A O 1
ATOM 604 N N . ALA A 1 81 ? 13.902 7.690 5.449 1.00 87.19 81 ALA A N 1
ATOM 605 C CA . ALA A 1 81 ? 14.798 7.318 6.548 1.00 87.19 81 ALA A CA 1
ATOM 606 C C . ALA A 1 81 ? 14.086 7.031 7.889 1.00 87.19 81 ALA A C 1
ATOM 608 O O . ALA A 1 81 ? 14.640 6.313 8.718 1.00 87.19 81 ALA A O 1
ATOM 609 N N . ASN A 1 82 ? 12.862 7.535 8.083 1.00 79.69 82 ASN A N 1
ATOM 610 C CA . ASN A 1 82 ? 12.039 7.322 9.275 1.00 79.69 82 ASN A CA 1
ATOM 611 C C . ASN A 1 82 ? 11.043 6.165 9.107 1.00 79.69 82 ASN A C 1
ATOM 613 O O . ASN A 1 82 ? 10.099 6.055 9.886 1.00 79.69 82 ASN A O 1
ATOM 617 N N . ASN A 1 83 ? 11.223 5.324 8.084 1.00 79.19 83 ASN A N 1
ATOM 618 C CA . ASN A 1 83 ? 10.314 4.235 7.736 1.00 79.19 83 ASN A CA 1
ATOM 619 C C . ASN A 1 83 ? 8.889 4.705 7.380 1.00 79.19 83 ASN A C 1
ATOM 621 O O . ASN A 1 83 ? 7.935 3.944 7.512 1.00 79.19 83 ASN A O 1
ATOM 625 N N . LYS A 1 84 ? 8.719 5.945 6.907 1.00 73.75 84 LYS A N 1
ATOM 626 C CA . LYS A 1 84 ? 7.423 6.404 6.393 1.00 73.75 84 LYS A CA 1
ATOM 627 C C . LYS A 1 84 ? 7.353 6.181 4.890 1.00 73.75 84 LYS A C 1
ATOM 629 O O . LYS A 1 84 ? 8.303 6.498 4.173 1.00 73.75 84 LYS A O 1
ATOM 634 N N . TYR A 1 85 ? 6.224 5.666 4.413 1.00 77.81 85 TYR A N 1
ATOM 635 C CA . TYR A 1 85 ? 5.975 5.518 2.984 1.00 77.81 85 TYR A CA 1
ATOM 636 C C . TYR A 1 85 ? 5.719 6.891 2.355 1.00 77.81 85 TYR A C 1
ATOM 638 O O . TYR A 1 85 ? 4.899 7.673 2.839 1.00 77.81 85 TYR A O 1
ATOM 646 N N . ARG A 1 86 ? 6.472 7.218 1.307 1.00 84.56 86 ARG A N 1
ATOM 647 C CA . ARG A 1 86 ? 6.433 8.505 0.608 1.00 84.56 86 ARG A CA 1
ATOM 648 C C . ARG A 1 86 ? 6.209 8.288 -0.874 1.00 84.56 86 ARG A C 1
ATOM 650 O O . ARG A 1 86 ? 6.660 7.293 -1.437 1.00 84.56 86 ARG A O 1
ATOM 657 N N . ALA A 1 87 ? 5.586 9.275 -1.505 1.00 82.94 87 ALA A N 1
ATOM 658 C CA . ALA A 1 87 ? 5.438 9.352 -2.947 1.00 82.94 87 ALA A CA 1
ATOM 659 C C . ALA A 1 87 ? 5.903 10.724 -3.443 1.00 82.94 87 ALA A C 1
ATOM 661 O O . ALA A 1 87 ? 5.542 11.757 -2.878 1.00 82.94 87 ALA A O 1
ATOM 662 N N . VAL A 1 88 ? 6.692 10.728 -4.513 1.00 87.38 88 VAL A N 1
ATOM 663 C CA . VAL A 1 88 ? 7.014 11.939 -5.275 1.00 87.38 88 VAL A CA 1
ATOM 664 C C . VAL A 1 88 ? 6.173 11.918 -6.538 1.00 87.38 88 VAL A C 1
ATOM 666 O O . VAL A 1 88 ? 6.292 10.984 -7.337 1.00 87.38 88 VAL A O 1
ATOM 669 N N . SER A 1 89 ? 5.328 12.935 -6.710 1.00 90.19 89 SER A N 1
ATOM 670 C CA . SER A 1 89 ? 4.549 13.103 -7.936 1.00 90.19 89 SER A CA 1
ATOM 671 C C . SER A 1 89 ? 5.386 13.790 -9.007 1.00 90.19 89 SER A C 1
ATOM 673 O O . SER A 1 89 ? 5.967 14.853 -8.786 1.00 90.19 89 SER A O 1
ATOM 675 N N . LEU A 1 90 ? 5.424 13.178 -10.188 1.00 88.69 90 LEU A N 1
ATOM 676 C CA . LEU A 1 90 ? 6.024 13.733 -11.400 1.00 88.69 90 LEU A CA 1
ATOM 677 C C . LEU A 1 90 ? 4.961 14.335 -12.328 1.00 88.69 90 LEU A C 1
ATOM 679 O O . LEU A 1 90 ? 5.264 14.689 -13.467 1.00 88.69 90 LEU A O 1
ATOM 683 N N . GLY A 1 91 ? 3.708 14.426 -11.877 1.00 87.50 91 GLY A N 1
ATOM 684 C CA . GLY A 1 91 ? 2.587 14.827 -12.717 1.00 87.50 91 GLY A CA 1
ATOM 685 C C . GLY A 1 91 ? 2.319 13.831 -13.848 1.00 87.50 91 GLY A C 1
ATOM 686 O O . GLY A 1 91 ? 2.637 12.642 -13.770 1.00 87.50 91 GLY A O 1
ATOM 687 N N . LYS A 1 92 ? 1.743 14.316 -14.947 1.00 88.31 92 LYS A N 1
ATOM 688 C CA . LYS A 1 92 ? 1.434 13.497 -16.126 1.00 88.31 92 LYS A CA 1
ATOM 689 C C . LYS A 1 92 ? 2.695 13.175 -16.923 1.00 88.31 92 LYS A C 1
ATOM 691 O O . LYS A 1 92 ? 3.242 14.046 -17.593 1.00 88.31 92 LYS A O 1
ATOM 696 N N . GLN A 1 93 ? 3.105 11.910 -16.901 1.00 89.25 93 GLN A N 1
ATOM 697 C CA . GLN A 1 93 ? 4.268 11.418 -17.638 1.00 89.25 93 GLN A CA 1
ATOM 698 C C . GLN A 1 93 ? 3.892 10.275 -18.578 1.00 89.25 93 GLN A C 1
ATOM 700 O O . GLN A 1 93 ? 3.074 9.420 -18.249 1.00 89.25 93 GLN A O 1
ATOM 705 N N . THR A 1 94 ? 4.533 10.237 -19.743 1.00 92.94 94 THR A N 1
ATOM 706 C CA . THR A 1 94 ? 4.461 9.114 -20.696 1.00 92.94 94 THR A CA 1
ATOM 707 C C . THR A 1 94 ? 5.720 8.251 -20.660 1.00 92.94 94 THR A C 1
ATOM 709 O O . THR A 1 94 ? 5.756 7.166 -21.241 1.00 92.94 94 THR A O 1
ATOM 712 N N . SER A 1 95 ? 6.764 8.702 -19.963 1.00 93.81 95 SER A N 1
ATOM 713 C CA . SER A 1 95 ? 8.012 7.965 -19.817 1.00 93.81 95 SER A CA 1
ATOM 714 C C . SER A 1 95 ? 8.777 8.363 -18.562 1.00 93.81 95 SER A C 1
ATOM 716 O O . SER A 1 95 ? 8.656 9.496 -18.106 1.00 93.81 95 SER A O 1
ATOM 718 N N . LEU A 1 96 ? 9.619 7.457 -18.067 1.00 95.12 96 LEU A N 1
ATOM 719 C CA . LEU A 1 96 ? 10.596 7.732 -17.015 1.00 95.12 96 LEU A CA 1
ATOM 720 C C . LEU A 1 96 ? 11.911 7.010 -17.326 1.00 95.12 96 LEU A C 1
ATOM 722 O O . LEU A 1 96 ? 11.906 5.823 -17.672 1.00 95.12 96 LEU A O 1
ATOM 726 N N . VAL A 1 97 ? 13.036 7.712 -17.172 1.00 95.12 97 VAL A N 1
ATOM 727 C CA . VAL A 1 97 ? 14.382 7.119 -17.245 1.00 95.12 97 VAL A CA 1
ATOM 728 C C . VAL A 1 97 ? 14.947 6.941 -15.837 1.00 95.12 97 VAL A C 1
ATOM 730 O O . VAL A 1 97 ? 14.949 7.882 -15.054 1.00 95.12 97 VAL A O 1
ATOM 733 N N . ILE A 1 98 ? 15.443 5.752 -15.499 1.00 96.56 98 ILE A N 1
ATOM 734 C CA . ILE A 1 98 ? 15.913 5.416 -14.149 1.00 96.56 98 ILE A CA 1
ATOM 735 C C . ILE A 1 98 ? 17.357 4.915 -14.208 1.00 96.56 98 ILE A C 1
ATOM 737 O O . ILE A 1 98 ? 17.649 3.928 -14.880 1.00 96.56 98 ILE A O 1
ATOM 741 N N . GLY A 1 99 ? 18.263 5.574 -13.495 1.00 96.12 99 GLY A N 1
ATOM 742 C CA . GLY A 1 99 ? 19.681 5.235 -13.418 1.00 96.12 99 GLY A CA 1
ATOM 743 C C . GLY A 1 99 ? 20.173 5.000 -11.992 1.00 96.12 99 GLY A C 1
ATOM 744 O O . GLY A 1 99 ? 19.473 5.252 -11.010 1.00 96.12 99 GLY A O 1
ATOM 745 N N . GLY A 1 100 ? 21.418 4.539 -11.889 1.00 97.00 100 GLY A N 1
ATOM 746 C CA . GLY A 1 100 ? 22.077 4.285 -10.610 1.00 97.00 100 GLY A CA 1
ATOM 747 C C . GLY A 1 100 ? 21.762 2.921 -9.992 1.00 97.00 100 GLY A C 1
ATOM 748 O O . GLY A 1 100 ? 21.132 2.056 -10.606 1.00 97.00 100 GLY A O 1
ATOM 749 N N . LYS A 1 101 ? 22.268 2.707 -8.777 1.00 97.38 101 LYS A N 1
ATOM 750 C CA . LYS A 1 101 ? 22.208 1.412 -8.089 1.00 97.38 101 LYS A CA 1
ATOM 751 C C . LYS A 1 101 ? 21.007 1.356 -7.151 1.00 97.38 101 LYS A C 1
ATOM 753 O O . LYS A 1 101 ? 20.857 2.247 -6.321 1.00 97.38 101 LYS A O 1
ATOM 758 N N . MET A 1 102 ? 20.200 0.301 -7.255 1.00 96.19 102 MET A N 1
ATOM 759 C CA . MET A 1 102 ? 19.034 0.089 -6.396 1.00 96.19 102 MET A CA 1
ATOM 760 C C . MET A 1 102 ? 18.788 -1.387 -6.064 1.00 96.19 102 MET A C 1
ATOM 762 O O . MET A 1 102 ? 19.083 -2.282 -6.858 1.00 96.19 102 MET A O 1
ATOM 766 N N . ASP A 1 103 ? 18.218 -1.635 -4.891 1.00 92.12 103 ASP A N 1
ATOM 767 C CA . ASP A 1 103 ? 17.932 -2.972 -4.375 1.00 92.12 103 ASP A CA 1
ATOM 768 C C . ASP A 1 103 ? 16.763 -3.603 -5.135 1.00 92.12 103 ASP A C 1
ATOM 770 O O . ASP A 1 103 ? 16.851 -4.750 -5.589 1.00 92.12 103 ASP A O 1
ATOM 774 N N . ALA A 1 104 ? 15.679 -2.841 -5.313 1.00 92.25 104 ALA A N 1
ATOM 775 C CA . ALA A 1 104 ? 14.497 -3.303 -6.023 1.00 92.25 104 ALA A CA 1
ATOM 776 C C . ALA A 1 104 ? 13.781 -2.183 -6.782 1.00 92.25 104 ALA A C 1
ATOM 778 O O . ALA A 1 104 ? 13.688 -1.051 -6.313 1.00 92.25 104 ALA A O 1
ATOM 779 N N . LEU A 1 105 ? 13.218 -2.534 -7.935 1.00 98.31 105 LEU A N 1
ATOM 780 C CA . LEU A 1 105 ? 12.314 -1.686 -8.700 1.00 98.31 105 LEU A CA 1
ATOM 781 C C . LEU A 1 105 ? 11.049 -2.472 -9.040 1.00 98.31 105 LEU A C 1
ATOM 783 O O . LEU A 1 105 ? 11.131 -3.566 -9.599 1.00 98.31 105 LEU A O 1
ATOM 787 N N . THR A 1 106 ? 9.889 -1.893 -8.756 1.00 96.38 106 THR A N 1
ATOM 788 C CA . THR A 1 106 ? 8.585 -2.466 -9.091 1.00 96.38 106 THR A CA 1
ATOM 789 C C . THR A 1 106 ? 7.816 -1.512 -9.990 1.00 96.38 106 THR A C 1
ATOM 791 O O . THR A 1 106 ? 7.534 -0.380 -9.611 1.00 96.38 106 THR A O 1
ATOM 794 N N . VAL A 1 107 ? 7.430 -1.977 -11.174 1.00 96.38 107 VAL A N 1
ATOM 795 C CA . VAL A 1 107 ? 6.433 -1.311 -12.021 1.00 96.38 107 VAL A CA 1
ATOM 796 C C . VAL A 1 107 ? 5.080 -1.904 -11.644 1.00 96.38 107 VAL A C 1
ATOM 798 O O . VAL A 1 107 ? 4.784 -3.041 -12.018 1.00 96.38 107 VAL A O 1
ATOM 801 N N . ASN A 1 108 ? 4.302 -1.167 -10.852 1.00 89.94 108 ASN A N 1
ATOM 802 C CA . ASN A 1 108 ? 3.041 -1.636 -10.283 1.00 89.94 108 ASN A CA 1
ATOM 803 C C . ASN A 1 108 ? 1.950 -1.746 -11.366 1.00 89.94 108 ASN A C 1
ATOM 805 O O . ASN A 1 108 ? 1.935 -0.959 -12.310 1.00 89.94 108 ASN A O 1
ATOM 809 N N . LYS A 1 109 ? 1.019 -2.694 -11.210 1.00 87.00 109 LYS A N 1
ATOM 810 C CA . LYS A 1 109 ? -0.168 -2.881 -12.062 1.00 87.00 109 LYS A CA 1
ATOM 811 C C . LYS A 1 109 ? -1.050 -1.635 -12.157 1.00 87.00 109 LYS A C 1
ATOM 813 O O . LYS A 1 109 ? -1.662 -1.398 -13.190 1.00 87.00 109 LYS A O 1
ATOM 818 N N . ALA A 1 110 ? -1.081 -0.828 -11.097 1.00 81.44 110 ALA A N 1
ATOM 819 C CA . ALA A 1 110 ? -1.806 0.436 -11.048 1.00 81.44 110 ALA A CA 1
ATOM 820 C C . ALA A 1 110 ? -1.110 1.584 -11.808 1.00 81.44 110 ALA A C 1
ATOM 822 O O . ALA A 1 110 ? -1.669 2.678 -11.906 1.00 81.44 110 ALA A O 1
ATOM 823 N N . LEU A 1 111 ? 0.093 1.372 -12.358 1.00 88.50 111 LEU A N 1
ATOM 824 C CA . LEU A 1 111 ? 0.731 2.343 -13.241 1.00 88.50 111 LEU A CA 1
ATOM 825 C C . LEU A 1 111 ? -0.088 2.477 -14.528 1.00 88.50 111 LEU A C 1
ATOM 827 O O . LEU A 1 111 ? -0.299 1.496 -15.239 1.00 88.50 111 LEU A O 1
ATOM 831 N N . ASN A 1 112 ? -0.504 3.704 -14.839 1.00 88.94 112 ASN A N 1
ATOM 832 C CA . ASN A 1 112 ? -1.288 4.009 -16.028 1.00 88.94 112 ASN A CA 1
ATOM 833 C C . ASN A 1 112 ? -0.674 3.431 -17.317 1.00 88.94 112 ASN A C 1
ATOM 835 O O . ASN A 1 112 ? 0.546 3.344 -17.474 1.00 88.94 112 ASN A O 1
ATOM 839 N N . ASP A 1 113 ? -1.544 3.058 -18.252 1.00 89.12 113 ASP A N 1
ATOM 840 C CA . ASP A 1 113 ? -1.138 2.429 -19.502 1.00 89.12 113 ASP A CA 1
ATOM 841 C C . ASP A 1 113 ? -0.281 3.353 -20.377 1.00 89.12 113 ASP A C 1
ATOM 843 O O . ASP A 1 113 ? -0.364 4.584 -20.316 1.00 89.12 113 ASP A O 1
ATOM 847 N N . LYS A 1 114 ? 0.468 2.728 -21.294 1.00 88.81 114 LYS A N 1
ATOM 848 C CA . LYS A 1 114 ? 1.287 3.384 -22.332 1.00 88.81 114 LYS A CA 1
ATOM 849 C C . LYS A 1 114 ? 2.427 4.238 -21.772 1.00 88.81 114 LYS A C 1
ATOM 851 O O . LYS A 1 114 ? 2.957 5.092 -22.481 1.00 88.81 114 LYS A O 1
ATOM 856 N N . ILE A 1 115 ? 2.846 3.969 -20.542 1.00 93.19 115 ILE A N 1
ATOM 857 C CA . ILE A 1 115 ? 4.046 4.551 -19.958 1.00 93.19 115 ILE A CA 1
ATOM 858 C C . ILE A 1 115 ? 5.263 3.721 -20.385 1.00 93.19 115 ILE A C 1
ATOM 860 O O . ILE A 1 115 ? 5.245 2.489 -20.365 1.00 93.19 115 ILE A O 1
ATOM 864 N N . THR A 1 116 ? 6.339 4.395 -20.789 1.00 96.12 116 THR A N 1
ATOM 865 C CA . THR A 1 116 ? 7.611 3.748 -21.133 1.00 96.12 116 THR A CA 1
ATOM 866 C C . THR A 1 116 ? 8.622 3.909 -20.006 1.00 96.12 116 THR A C 1
ATOM 868 O O . THR A 1 116 ? 9.071 5.016 -19.715 1.00 96.12 116 THR A O 1
ATOM 871 N N . ILE A 1 117 ? 9.035 2.799 -19.400 1.00 97.88 117 ILE A N 1
ATOM 872 C CA . ILE A 1 117 ? 10.068 2.790 -18.360 1.00 97.88 117 ILE A CA 1
ATOM 873 C C . ILE A 1 117 ? 11.398 2.395 -18.983 1.00 97.88 117 ILE A C 1
ATOM 875 O O . ILE A 1 117 ? 11.513 1.338 -19.599 1.00 97.88 117 ILE A O 1
ATOM 879 N N . THR A 1 118 ? 12.419 3.229 -18.822 1.00 97.38 118 THR A N 1
ATOM 880 C CA . THR A 1 118 ? 13.759 2.947 -19.341 1.00 97.38 118 THR A CA 1
ATOM 881 C C . THR A 1 118 ? 14.763 2.898 -18.203 1.00 97.38 118 THR A C 1
ATOM 883 O O . THR A 1 118 ? 14.919 3.885 -17.497 1.00 97.38 118 THR A O 1
ATOM 886 N N . THR A 1 119 ? 15.492 1.795 -18.037 1.00 97.19 119 THR A N 1
ATOM 887 C CA . THR A 1 119 ? 16.668 1.792 -17.156 1.00 97.19 119 THR A CA 1
ATOM 888 C C . THR A 1 119 ? 17.874 2.288 -17.945 1.00 97.19 119 THR A C 1
ATOM 890 O O . THR A 1 119 ? 18.089 1.854 -19.077 1.00 97.19 119 THR A O 1
ATOM 893 N N . ALA A 1 120 ? 18.635 3.224 -17.390 1.00 95.19 120 ALA A N 1
ATOM 894 C CA . ALA A 1 120 ? 19.826 3.782 -18.019 1.00 95.19 120 ALA A CA 1
ATOM 895 C C . ALA A 1 120 ? 20.980 2.764 -18.036 1.00 95.19 120 ALA A C 1
ATOM 897 O O . ALA A 1 120 ? 20.989 1.792 -17.283 1.00 95.19 120 ALA A O 1
ATOM 898 N N . SER A 1 121 ? 21.985 2.981 -18.885 1.00 94.31 121 SER A N 1
ATOM 899 C CA . SER A 1 121 ? 23.140 2.075 -19.019 1.00 94.31 121 SER A CA 1
ATOM 900 C C . SER A 1 121 ? 23.956 1.919 -17.730 1.00 94.31 121 SER A C 1
ATOM 902 O O . SER A 1 121 ? 24.555 0.871 -17.498 1.00 94.31 121 SER A O 1
ATOM 904 N N . ASN A 1 122 ? 23.941 2.934 -16.864 1.00 93.75 122 ASN A N 1
ATOM 905 C CA . ASN A 1 122 ? 24.575 2.919 -15.548 1.00 93.75 122 ASN A CA 1
ATOM 906 C C . ASN A 1 122 ? 23.688 2.319 -14.438 1.00 93.75 122 ASN A C 1
ATOM 908 O O . ASN A 1 122 ? 24.070 2.381 -13.271 1.00 93.75 122 ASN A O 1
ATOM 912 N N . SER A 1 123 ? 22.499 1.792 -14.757 1.00 97.25 123 SER A N 1
ATOM 913 C CA . SER A 1 123 ? 21.611 1.213 -13.747 1.00 97.25 123 SER A CA 1
ATOM 914 C C . SER A 1 123 ? 22.125 -0.147 -13.272 1.00 97.25 123 SER A C 1
ATOM 916 O O . SER A 1 123 ? 22.440 -1.001 -14.104 1.00 97.25 123 SER A O 1
ATOM 918 N N . GLU A 1 124 ? 22.107 -0.392 -11.965 1.00 97.94 124 GLU A N 1
ATOM 919 C CA . GLU A 1 124 ? 22.330 -1.717 -11.375 1.00 97.94 124 GLU A CA 1
ATOM 920 C C . GLU A 1 124 ? 21.183 -2.046 -10.416 1.00 97.94 124 GLU A C 1
ATOM 922 O O . GLU A 1 124 ? 21.114 -1.505 -9.315 1.00 97.94 124 GLU A O 1
ATOM 927 N N . ILE A 1 125 ? 20.268 -2.914 -10.850 1.00 98.25 125 ILE A N 1
ATOM 928 C CA . ILE A 1 125 ? 19.050 -3.264 -10.111 1.00 98.25 125 ILE A CA 1
ATOM 929 C C . ILE A 1 125 ? 19.184 -4.686 -9.566 1.00 98.25 125 ILE A C 1
ATOM 931 O O . ILE A 1 125 ? 19.409 -5.619 -10.338 1.00 98.25 125 ILE A O 1
ATOM 935 N N . GLY A 1 126 ? 19.015 -4.879 -8.257 1.00 92.38 126 GLY A N 1
ATOM 936 C CA . GLY A 1 126 ? 18.990 -6.215 -7.654 1.00 92.38 126 GLY A CA 1
ATOM 937 C C . GLY A 1 126 ? 17.821 -7.051 -8.182 1.00 92.38 126 GLY A C 1
ATOM 938 O O . GLY A 1 126 ? 18.024 -8.040 -8.892 1.00 92.38 126 GLY A O 1
ATOM 939 N N . THR A 1 127 ? 16.596 -6.611 -7.890 1.00 93.56 127 THR A N 1
ATOM 940 C CA . THR A 1 127 ? 15.352 -7.243 -8.361 1.00 93.56 127 THR A CA 1
ATOM 941 C C . THR A 1 127 ? 14.481 -6.252 -9.125 1.00 93.56 127 THR A C 1
ATOM 943 O O . THR A 1 127 ? 14.202 -5.163 -8.636 1.00 93.56 127 THR A O 1
ATOM 946 N N . PHE A 1 128 ? 14.015 -6.628 -10.313 1.00 98.00 128 PHE A N 1
ATOM 947 C CA . PHE A 1 128 ? 13.114 -5.821 -11.127 1.00 98.00 128 PHE A CA 1
ATOM 948 C C . PHE A 1 128 ? 11.807 -6.586 -11.377 1.00 98.00 128 PHE A C 1
ATOM 950 O O . PHE A 1 128 ? 11.795 -7.564 -12.126 1.00 98.00 128 PHE A O 1
ATOM 957 N N . LYS A 1 129 ? 10.708 -6.147 -10.753 1.00 95.44 129 LYS A N 1
ATOM 958 C CA . LYS A 1 129 ? 9.355 -6.679 -10.967 1.00 95.44 129 LYS A CA 1
ATOM 959 C C . LYS A 1 129 ? 8.577 -5.783 -11.931 1.00 95.44 129 LYS A C 1
ATOM 961 O O . LYS A 1 129 ? 8.469 -4.577 -11.719 1.00 95.44 129 LYS A O 1
ATOM 966 N N . VAL A 1 130 ? 7.997 -6.375 -12.969 1.00 96.12 130 VAL A N 1
ATOM 967 C CA . VAL A 1 130 ? 7.113 -5.698 -13.924 1.00 96.12 130 VAL A CA 1
ATOM 968 C C . VAL A 1 130 ? 5.740 -6.356 -13.868 1.00 96.12 130 VAL A C 1
ATOM 970 O O . VAL A 1 130 ? 5.547 -7.449 -14.397 1.00 96.12 130 VAL A O 1
ATOM 973 N N . ALA A 1 131 ? 4.801 -5.685 -13.205 1.00 89.88 131 ALA A N 1
ATOM 974 C CA . ALA A 1 131 ? 3.441 -6.163 -12.966 1.00 89.88 131 ALA A CA 1
ATOM 975 C C . ALA A 1 131 ? 2.383 -5.356 -13.737 1.00 89.88 131 ALA A C 1
ATOM 977 O O . ALA A 1 131 ? 1.225 -5.347 -13.348 1.00 89.88 131 ALA A O 1
ATOM 978 N N . SER A 1 132 ? 2.780 -4.655 -14.802 1.00 88.56 132 SER A N 1
ATOM 979 C CA . SER A 1 132 ? 1.875 -3.884 -15.665 1.00 88.56 132 SER A CA 1
ATOM 980 C C . SER A 1 132 ? 2.139 -4.193 -17.141 1.00 88.56 132 SER A C 1
ATOM 982 O O . SER A 1 132 ? 3.258 -4.598 -17.476 1.00 88.56 132 SER A O 1
ATOM 984 N N . PRO A 1 133 ? 1.179 -3.946 -18.051 1.00 93.38 133 PRO A N 1
ATOM 985 C CA . PRO A 1 133 ? 1.339 -4.200 -19.488 1.00 93.38 133 PRO A CA 1
ATOM 986 C C . PRO A 1 133 ? 2.244 -3.174 -20.203 1.00 93.38 133 PRO A C 1
ATOM 988 O O . PRO A 1 133 ? 2.337 -3.155 -21.434 1.00 93.38 133 PRO A O 1
ATOM 991 N N . ASN A 1 134 ? 2.906 -2.294 -19.449 1.00 95.31 134 ASN A N 1
ATOM 992 C CA . ASN A 1 134 ? 3.711 -1.199 -19.970 1.00 95.31 134 ASN A CA 1
ATOM 993 C C . ASN A 1 134 ? 4.965 -1.667 -20.729 1.00 95.31 134 ASN A C 1
ATOM 995 O O . ASN A 1 134 ? 5.390 -2.827 -20.685 1.00 95.31 134 ASN A O 1
ATOM 999 N N . THR A 1 135 ? 5.565 -0.730 -21.468 1.00 97.62 135 THR A N 1
ATOM 1000 C CA . THR A 1 135 ? 6.811 -0.991 -22.198 1.00 97.62 135 THR A CA 1
ATOM 1001 C C . THR A 1 135 ? 8.003 -0.702 -21.299 1.00 97.62 135 THR A C 1
ATOM 1003 O O . THR A 1 135 ? 8.088 0.367 -20.696 1.00 97.62 135 THR A O 1
ATOM 1006 N N . VAL A 1 136 ? 8.946 -1.641 -21.235 1.00 98.44 136 VAL A N 1
ATOM 1007 C CA . VAL A 1 136 ? 10.171 -1.509 -20.441 1.00 98.44 136 VAL A CA 1
ATOM 1008 C C . VAL A 1 136 ? 11.390 -1.708 -21.332 1.00 98.44 136 VAL A C 1
ATOM 1010 O O . VAL A 1 136 ? 11.529 -2.743 -21.985 1.00 98.44 136 VAL A O 1
ATOM 1013 N N . ARG A 1 137 ? 12.308 -0.740 -21.335 1.00 98.06 137 ARG A N 1
ATOM 1014 C CA . ARG A 1 137 ? 13.615 -0.845 -21.992 1.00 98.06 137 ARG A CA 1
ATOM 1015 C C . ARG A 1 137 ? 14.721 -0.898 -20.945 1.00 98.06 137 ARG A C 1
ATOM 1017 O O . ARG A 1 137 ? 14.939 0.062 -20.219 1.00 98.06 137 ARG A O 1
ATOM 1024 N N . ILE A 1 138 ? 15.446 -2.004 -20.880 1.00 98.44 138 ILE A N 1
ATOM 1025 C CA . ILE A 1 138 ? 16.548 -2.205 -19.935 1.00 98.44 138 ILE A CA 1
ATOM 1026 C C . ILE A 1 138 ? 17.855 -1.934 -20.674 1.00 98.44 138 ILE A C 1
ATOM 1028 O O . ILE A 1 138 ? 18.098 -2.565 -21.701 1.00 98.44 138 ILE A O 1
ATOM 1032 N N . GLN A 1 139 ? 18.685 -1.013 -20.179 1.00 97.06 139 GLN A N 1
ATOM 1033 C CA . GLN A 1 139 ? 20.003 -0.714 -20.769 1.00 97.06 139 GLN A CA 1
ATOM 1034 C C . GLN A 1 139 ? 21.177 -1.066 -19.853 1.00 97.06 139 GLN A C 1
ATOM 1036 O O . GLN A 1 139 ? 22.294 -1.248 -20.341 1.00 97.06 139 GLN A O 1
ATOM 1041 N N . GLY A 1 140 ? 20.932 -1.156 -18.546 1.00 96.62 140 GLY A N 1
ATOM 1042 C CA . GLY A 1 140 ? 21.935 -1.505 -17.544 1.00 96.62 140 GLY A CA 1
ATOM 1043 C C . GLY A 1 140 ? 21.847 -2.961 -17.083 1.00 96.62 140 GLY A C 1
ATOM 1044 O O . GLY A 1 140 ? 21.440 -3.861 -17.825 1.00 96.62 140 GLY A O 1
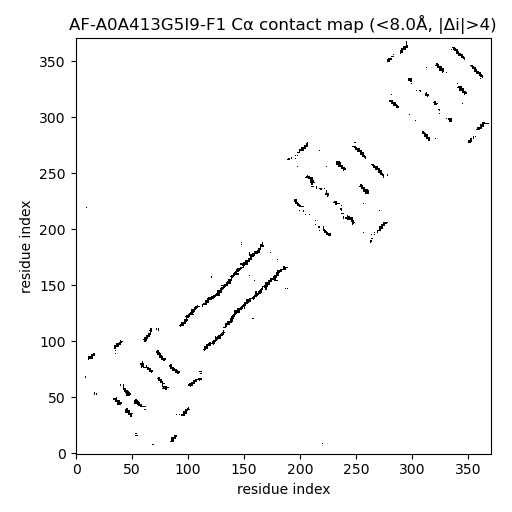ATOM 1045 N N . LYS A 1 141 ? 22.249 -3.199 -15.834 1.00 98.25 141 LYS A N 1
ATOM 1046 C CA . LYS A 1 141 ? 22.290 -4.524 -15.212 1.00 98.25 141 LYS A CA 1
ATOM 1047 C C . LYS A 1 141 ? 21.075 -4.758 -14.315 1.00 98.25 141 LYS A C 1
ATOM 1049 O O . LYS A 1 141 ? 20.694 -3.892 -13.533 1.00 98.25 141 LYS A O 1
ATOM 1054 N N . VAL A 1 142 ? 20.524 -5.963 -14.384 1.00 98.25 142 VAL A N 1
ATOM 1055 C CA . VAL A 1 142 ? 19.446 -6.471 -13.537 1.00 98.25 142 VAL A CA 1
ATOM 1056 C C . VAL A 1 142 ? 19.857 -7.845 -13.009 1.00 98.25 142 VAL A C 1
ATOM 1058 O O . VAL A 1 142 ? 20.255 -8.722 -13.778 1.00 98.25 142 VAL A O 1
ATOM 1061 N N . GLY A 1 143 ? 19.772 -8.058 -11.700 1.00 94.75 143 GLY A N 1
ATOM 1062 C CA . GLY A 1 143 ? 19.968 -9.373 -11.097 1.00 94.75 143 GLY A CA 1
ATOM 1063 C C . GLY A 1 143 ? 18.838 -10.314 -11.507 1.00 94.75 143 GLY A C 1
ATOM 1064 O O . GLY A 1 143 ? 19.021 -11.190 -12.353 1.00 94.75 143 GLY A O 1
ATOM 1065 N N . THR A 1 144 ? 17.654 -10.089 -10.950 1.00 91.75 144 THR A N 1
ATOM 1066 C CA . THR A 1 144 ? 16.463 -10.902 -11.219 1.00 91.75 144 THR A CA 1
ATOM 1067 C C . THR A 1 144 ? 15.383 -10.061 -11.880 1.00 91.75 144 THR A C 1
ATOM 1069 O O . THR A 1 144 ? 14.935 -9.077 -11.300 1.00 91.75 144 THR A O 1
ATOM 1072 N N . LEU A 1 145 ? 14.950 -10.455 -13.078 1.00 95.44 145 LEU A N 1
ATOM 1073 C CA . LEU A 1 145 ? 13.798 -9.870 -13.763 1.00 95.44 145 LEU A CA 1
ATOM 1074 C C . LEU A 1 145 ? 12.577 -10.784 -13.610 1.00 95.44 145 LEU A C 1
ATOM 1076 O O . LEU A 1 145 ? 12.608 -11.927 -14.067 1.00 95.44 145 LEU A O 1
ATOM 1080 N N . THR A 1 146 ? 11.494 -10.258 -13.047 1.00 91.06 146 THR A N 1
ATOM 1081 C CA . THR A 1 146 ? 10.207 -10.955 -12.931 1.00 91.06 146 THR A CA 1
ATOM 1082 C C . THR A 1 146 ? 9.133 -10.164 -13.663 1.00 91.06 146 THR A C 1
ATOM 1084 O O . THR A 1 146 ? 8.930 -8.989 -13.369 1.00 91.06 146 THR A O 1
ATOM 1087 N N . VAL A 1 147 ? 8.430 -10.795 -14.599 1.00 92.56 147 VAL A N 1
ATOM 1088 C CA . VAL A 1 147 ? 7.348 -10.164 -15.368 1.00 92.56 147 VAL A CA 1
ATOM 1089 C C . VAL A 1 147 ? 6.073 -10.977 -15.190 1.00 92.56 147 VAL A C 1
ATOM 1091 O O . VAL A 1 147 ? 6.042 -12.141 -15.592 1.00 92.56 147 VAL A O 1
ATOM 1094 N N . THR A 1 148 ? 5.050 -10.368 -14.590 1.00 86.75 148 THR A N 1
ATOM 1095 C CA . THR A 1 148 ? 3.781 -11.031 -14.226 1.00 86.75 148 THR A CA 1
ATOM 1096 C C . THR A 1 148 ? 2.585 -10.586 -15.067 1.00 86.75 148 THR A C 1
ATOM 1098 O O . THR A 1 148 ? 1.519 -11.175 -14.959 1.00 86.75 148 THR A O 1
ATOM 1101 N N . ASP A 1 149 ? 2.758 -9.599 -15.947 1.00 87.25 149 ASP A N 1
ATOM 1102 C CA . ASP A 1 149 ? 1.715 -9.113 -16.861 1.00 87.25 149 ASP A CA 1
ATOM 1103 C C . ASP A 1 149 ? 2.209 -9.154 -18.324 1.00 87.25 149 ASP A C 1
ATOM 1105 O O . ASP A 1 149 ? 3.368 -9.479 -18.597 1.00 87.25 149 ASP A O 1
ATOM 1109 N N . ALA A 1 150 ? 1.352 -8.811 -19.285 1.00 90.94 150 ALA A N 1
ATOM 1110 C CA . ALA A 1 150 ? 1.611 -8.783 -20.724 1.00 90.94 150 ALA A CA 1
ATOM 1111 C C . ALA A 1 150 ? 2.531 -7.620 -21.167 1.00 90.94 150 ALA A C 1
ATOM 1113 O O . ALA A 1 150 ? 2.293 -6.954 -22.178 1.00 90.94 150 ALA A O 1
ATOM 1114 N N . ALA A 1 151 ? 3.595 -7.363 -20.404 1.00 94.81 151 ALA A N 1
ATOM 1115 C CA . ALA A 1 151 ? 4.557 -6.299 -20.648 1.00 94.81 151 ALA A CA 1
ATOM 1116 C C . ALA A 1 151 ? 5.386 -6.542 -21.916 1.00 94.81 151 ALA A C 1
ATOM 1118 O O . ALA A 1 151 ? 5.687 -7.680 -22.299 1.00 94.81 151 ALA A O 1
ATOM 1119 N N . LYS A 1 152 ? 5.842 -5.448 -22.534 1.00 97.75 152 LYS A N 1
ATOM 1120 C CA . LYS A 1 152 ? 6.801 -5.481 -23.648 1.00 97.75 152 LYS A CA 1
ATOM 1121 C C . LYS A 1 152 ? 8.178 -5.075 -23.141 1.00 97.75 152 LYS A C 1
ATOM 1123 O O . LYS A 1 152 ? 8.445 -3.893 -22.940 1.00 97.75 152 LYS A O 1
ATOM 1128 N N . ILE A 1 153 ? 9.057 -6.051 -22.956 1.00 98.25 153 ILE A N 1
ATOM 1129 C CA . ILE A 1 153 ? 10.418 -5.857 -22.457 1.00 98.25 153 ILE A CA 1
ATOM 1130 C C . ILE A 1 153 ? 11.412 -5.855 -23.621 1.00 98.25 153 ILE A C 1
ATOM 1132 O O . ILE A 1 153 ? 11.406 -6.761 -24.455 1.00 98.25 153 ILE A O 1
ATOM 1136 N N . THR A 1 154 ? 12.304 -4.869 -23.653 1.00 98.31 154 THR A N 1
ATOM 1137 C CA . THR A 1 154 ? 13.459 -4.817 -24.559 1.00 98.31 154 THR A CA 1
ATOM 1138 C C . THR A 1 154 ? 14.749 -4.767 -23.750 1.00 98.31 154 THR A C 1
ATOM 1140 O O . THR A 1 154 ? 14.928 -3.861 -22.939 1.00 98.31 154 THR A O 1
ATOM 1143 N N . LEU A 1 155 ? 15.658 -5.713 -23.980 1.00 98.12 155 LEU A N 1
ATOM 1144 C CA . LEU A 1 155 ? 17.033 -5.655 -23.483 1.00 98.12 155 LEU A CA 1
ATOM 1145 C C . LEU A 1 155 ? 17.901 -4.985 -24.545 1.00 98.12 155 LEU A C 1
ATOM 1147 O O . LEU A 1 155 ? 18.055 -5.533 -25.637 1.00 98.12 155 LEU A O 1
ATOM 1151 N N . ALA A 1 156 ? 18.437 -3.809 -24.231 1.00 97.00 156 ALA A N 1
ATOM 1152 C CA . ALA A 1 156 ? 19.338 -3.090 -25.120 1.00 97.00 156 ALA A CA 1
ATOM 1153 C C . ALA A 1 156 ? 20.693 -3.795 -25.236 1.00 97.00 156 ALA A C 1
ATOM 1155 O O . ALA A 1 156 ? 21.060 -4.573 -24.361 1.00 97.00 156 ALA A O 1
ATOM 1156 N N . SER A 1 157 ? 21.463 -3.484 -26.276 1.00 94.00 157 SER A N 1
ATOM 1157 C CA . SER A 1 157 ? 22.753 -4.130 -26.574 1.00 94.00 157 SER A CA 1
ATOM 1158 C C . SER A 1 157 ? 23.757 -4.208 -25.409 1.00 94.00 157 SER A C 1
ATOM 1160 O O . SER A 1 157 ? 24.533 -5.154 -25.353 1.00 94.00 157 SER A O 1
ATOM 1162 N N . SER A 1 158 ? 23.746 -3.262 -24.464 1.00 88.50 158 SER A N 1
ATOM 1163 C CA . SER A 1 158 ? 24.610 -3.258 -23.268 1.00 88.50 158 SER A CA 1
ATOM 1164 C C . SER A 1 158 ? 23.994 -3.925 -22.033 1.00 88.50 158 SER A C 1
ATOM 1166 O O . SER A 1 158 ? 24.648 -4.030 -20.994 1.00 88.50 158 SER A O 1
ATOM 1168 N N . ALA A 1 159 ? 22.727 -4.326 -22.109 1.00 96.94 159 ALA A N 1
ATOM 1169 C CA . ALA A 1 159 ? 21.970 -4.780 -20.959 1.00 96.94 159 ALA A CA 1
ATOM 1170 C C . ALA A 1 159 ? 22.406 -6.171 -20.506 1.00 96.94 159 ALA A C 1
ATOM 1172 O O . ALA A 1 159 ? 22.697 -7.056 -21.316 1.00 96.94 159 ALA A O 1
ATOM 1173 N N . LYS A 1 160 ? 22.367 -6.389 -19.192 1.00 97.56 160 LYS A N 1
ATOM 1174 C CA . LYS A 1 160 ? 22.623 -7.696 -18.587 1.00 97.56 160 LYS A CA 1
ATOM 1175 C C . LYS A 1 160 ? 21.531 -8.039 -17.595 1.00 97.56 160 LYS A C 1
ATOM 1177 O O . LYS A 1 160 ? 21.393 -7.363 -16.587 1.00 97.56 160 LYS A O 1
ATOM 1182 N N . VAL A 1 161 ? 20.813 -9.125 -17.838 1.00 97.44 161 VAL A N 1
ATOM 1183 C CA . VAL A 1 161 ? 19.878 -9.726 -16.883 1.00 97.44 161 VAL A CA 1
ATOM 1184 C C . VAL A 1 161 ? 20.477 -11.048 -16.415 1.00 97.44 161 VAL A C 1
ATOM 1186 O O . VAL A 1 161 ? 20.781 -11.887 -17.255 1.00 97.44 161 VAL A O 1
ATOM 1189 N N . THR A 1 162 ? 20.677 -11.252 -15.111 1.00 93.94 162 THR A N 1
ATOM 1190 C CA . THR A 1 162 ? 21.317 -12.484 -14.601 1.00 93.94 162 THR A CA 1
ATOM 1191 C C . THR A 1 162 ? 20.352 -13.667 -14.584 1.00 93.94 162 THR A C 1
ATOM 1193 O O . THR A 1 162 ? 20.709 -14.758 -15.026 1.00 93.94 162 THR A O 1
ATOM 1196 N N . SER A 1 163 ? 19.121 -13.456 -14.124 1.00 88.94 163 SER A N 1
ATOM 1197 C CA . SER A 1 163 ? 18.056 -14.457 -14.163 1.00 88.94 163 SER A CA 1
ATOM 1198 C C . SER A 1 163 ? 16.725 -13.815 -14.528 1.00 88.94 163 SER A C 1
ATOM 1200 O O . SER A 1 163 ? 16.493 -12.635 -14.250 1.00 88.94 163 SER A O 1
ATOM 1202 N N . LYS A 1 164 ? 15.854 -14.583 -15.183 1.00 90.81 164 LYS A N 1
ATOM 1203 C CA . LYS A 1 164 ? 14.558 -14.081 -15.640 1.00 90.81 164 LYS A CA 1
ATOM 1204 C C . LYS A 1 164 ? 13.429 -15.081 -15.420 1.00 90.81 164 LYS A C 1
ATOM 1206 O O . LYS A 1 164 ? 13.618 -16.277 -15.629 1.00 90.81 164 LYS A O 1
ATOM 1211 N N . SER A 1 165 ? 12.256 -14.577 -15.052 1.00 87.50 165 SER A N 1
ATOM 1212 C CA . SER A 1 165 ? 10.995 -15.316 -15.034 1.00 87.50 165 SER A CA 1
ATOM 1213 C C . SER A 1 165 ? 9.894 -14.452 -15.644 1.00 87.50 165 SER A C 1
ATOM 1215 O O . SER A 1 165 ? 9.680 -13.317 -15.226 1.00 87.50 165 SER A O 1
ATOM 1217 N N . LEU A 1 166 ? 9.259 -14.952 -16.700 1.00 88.44 166 LEU A N 1
ATOM 1218 C CA . LEU A 1 166 ? 8.262 -14.216 -17.471 1.00 88.44 166 LEU A CA 1
ATOM 1219 C C . LEU A 1 166 ? 7.016 -15.082 -17.642 1.00 88.44 166 LEU A C 1
ATOM 1221 O O . LEU A 1 166 ? 7.127 -16.276 -17.931 1.00 88.44 166 LEU A O 1
ATOM 1225 N N . VAL A 1 167 ? 5.842 -14.467 -17.516 1.00 84.19 167 VAL A N 1
ATOM 1226 C CA . VAL A 1 167 ? 4.575 -15.070 -17.946 1.00 84.19 167 VAL A CA 1
ATOM 1227 C C . VAL A 1 167 ? 4.528 -15.219 -19.467 1.00 84.19 167 VAL A C 1
ATOM 1229 O O . VAL A 1 167 ? 5.182 -14.482 -20.203 1.00 84.19 167 VAL A O 1
ATOM 1232 N N . LYS A 1 168 ? 3.725 -16.166 -19.964 1.00 85.38 168 LYS A N 1
ATOM 1233 C CA . LYS A 1 168 ? 3.635 -16.470 -21.407 1.00 85.38 168 LYS A CA 1
ATOM 1234 C C . LYS A 1 168 ? 3.144 -15.293 -22.258 1.00 85.38 168 LYS A C 1
ATOM 1236 O O . LYS A 1 168 ? 3.444 -15.238 -23.445 1.00 85.38 168 LYS A O 1
ATOM 1241 N N . THR A 1 169 ? 2.368 -14.390 -21.666 1.00 87.69 169 THR A N 1
ATOM 1242 C CA . THR A 1 169 ? 1.810 -13.203 -22.328 1.00 87.69 169 THR A CA 1
ATOM 1243 C C . THR A 1 169 ? 2.806 -12.046 -22.418 1.00 87.69 169 THR A C 1
ATOM 1245 O O . THR A 1 169 ? 2.585 -11.119 -23.196 1.00 87.69 169 THR A O 1
ATOM 1248 N N . ALA A 1 170 ? 3.909 -12.090 -21.666 1.00 92.75 170 ALA A N 1
ATOM 1249 C CA . ALA A 1 170 ? 4.962 -11.091 -21.746 1.00 92.75 170 ALA A CA 1
ATOM 1250 C C . ALA A 1 170 ? 5.808 -11.292 -23.010 1.00 92.75 170 ALA A C 1
ATOM 1252 O O . ALA A 1 170 ? 6.150 -12.414 -23.391 1.00 92.75 170 ALA A O 1
ATOM 1253 N N . LYS A 1 171 ? 6.216 -10.188 -23.639 1.00 95.62 171 LYS A N 1
ATOM 1254 C CA . LYS A 1 171 ? 7.110 -10.209 -24.801 1.00 95.62 171 LYS A CA 1
ATOM 1255 C C . LYS A 1 171 ? 8.499 -9.732 -24.400 1.00 95.62 171 LYS A C 1
ATOM 1257 O O . LYS A 1 171 ? 8.646 -8.598 -23.958 1.00 95.62 171 LYS A O 1
ATOM 1262 N N . LEU A 1 172 ? 9.522 -10.554 -24.636 1.00 96.25 172 LEU A N 1
ATOM 1263 C CA . LEU A 1 172 ? 10.928 -10.189 -24.445 1.00 96.25 172 LEU A CA 1
ATOM 1264 C C . LEU A 1 172 ? 11.648 -10.084 -25.791 1.00 96.25 172 LEU A C 1
ATOM 1266 O O . LEU A 1 172 ? 11.744 -11.061 -26.528 1.00 96.25 172 LEU A O 1
ATOM 1270 N N . THR A 1 173 ? 12.190 -8.907 -26.084 1.00 96.88 173 THR A N 1
ATOM 1271 C CA . THR A 1 173 ? 13.057 -8.650 -27.240 1.00 96.88 173 THR A CA 1
ATOM 1272 C C . THR A 1 173 ? 14.476 -8.410 -26.741 1.00 96.88 173 THR A C 1
ATOM 1274 O O . THR A 1 173 ? 14.677 -7.676 -25.778 1.00 96.88 173 THR A O 1
ATOM 1277 N N . THR A 1 174 ? 15.464 -9.046 -27.364 1.00 96.25 174 THR A N 1
ATOM 1278 C CA . THR A 1 174 ? 16.875 -8.943 -26.964 1.00 96.25 174 THR A CA 1
ATOM 1279 C C . THR A 1 174 ? 17.668 -8.386 -28.140 1.00 96.25 174 THR A C 1
ATOM 1281 O O . THR A 1 174 ? 17.727 -9.020 -29.191 1.00 96.25 174 THR A O 1
ATOM 1284 N N . GLU A 1 175 ? 18.230 -7.187 -27.992 1.00 96.12 175 GLU A N 1
ATOM 1285 C CA . GLU A 1 175 ? 19.108 -6.591 -29.001 1.00 96.12 175 GLU A CA 1
ATOM 1286 C C . GLU A 1 175 ? 20.452 -7.335 -29.059 1.00 96.12 175 GLU A C 1
ATOM 1288 O O . GLU A 1 175 ? 20.899 -7.955 -28.089 1.00 96.12 175 GLU A O 1
ATOM 1293 N N . LYS A 1 176 ? 21.131 -7.262 -30.209 1.00 94.56 176 LYS A N 1
ATOM 1294 C CA . LYS A 1 176 ? 22.452 -7.875 -30.388 1.00 94.56 176 LYS A CA 1
ATOM 1295 C C . LYS A 1 176 ? 23.439 -7.317 -29.353 1.00 94.56 176 LYS A C 1
ATOM 1297 O O . LYS A 1 176 ? 23.632 -6.109 -29.278 1.00 94.56 176 LYS A O 1
ATOM 1302 N N . GLY A 1 177 ? 24.080 -8.210 -28.599 1.00 89.81 177 GLY A N 1
ATOM 1303 C CA . GLY A 1 177 ? 25.040 -7.874 -27.537 1.00 89.81 177 GLY A CA 1
ATOM 1304 C C . GLY A 1 177 ? 24.473 -7.980 -26.119 1.00 89.81 177 GLY A C 1
ATOM 1305 O O . GLY A 1 177 ? 25.242 -8.154 -25.176 1.00 89.81 177 GLY A O 1
ATOM 1306 N N . ALA A 1 178 ? 23.146 -7.968 -25.968 1.00 94.44 178 ALA A N 1
ATOM 1307 C CA . ALA A 1 178 ? 22.509 -8.057 -24.664 1.00 94.44 178 ALA A CA 1
ATOM 1308 C C . ALA A 1 178 ? 22.662 -9.458 -24.048 1.00 94.44 178 ALA A C 1
ATOM 1310 O O . ALA A 1 178 ? 22.548 -10.484 -24.726 1.00 94.44 178 ALA A O 1
ATOM 1311 N N . GLN A 1 179 ? 22.861 -9.511 -22.733 1.00 93.50 179 GLN A N 1
ATOM 1312 C CA . GLN A 1 179 ? 22.977 -10.753 -21.976 1.00 93.50 179 GLN A CA 1
ATOM 1313 C C . GLN A 1 179 ? 21.645 -11.078 -21.298 1.00 93.50 179 GLN A C 1
ATOM 1315 O O . GLN A 1 179 ? 21.248 -10.443 -20.322 1.00 93.50 179 GLN A O 1
ATOM 1320 N N . SER A 1 180 ? 20.955 -12.093 -21.817 1.00 90.38 180 SER A N 1
ATOM 1321 C CA . SER A 1 180 ? 19.675 -12.571 -21.295 1.00 90.38 180 SER A CA 1
ATOM 1322 C C . SER A 1 180 ? 19.903 -13.864 -20.514 1.00 90.38 180 SER A C 1
ATOM 1324 O O . SER A 1 180 ? 19.879 -14.948 -21.092 1.00 90.38 180 SER A O 1
ATOM 1326 N N . GLY A 1 181 ? 20.166 -13.738 -19.214 1.00 80.81 181 GLY A N 1
ATOM 1327 C CA . GLY A 1 181 ? 20.558 -14.830 -18.323 1.00 80.81 181 GLY A CA 1
ATOM 1328 C C . GLY A 1 181 ? 19.515 -15.934 -18.150 1.00 80.81 181 GLY A C 1
ATOM 1329 O O . GLY A 1 181 ? 18.493 -15.978 -18.844 1.00 80.81 181 GLY A O 1
ATOM 1330 N N . THR A 1 182 ? 19.798 -16.878 -17.257 1.00 79.50 182 THR A N 1
ATOM 1331 C CA . THR A 1 182 ? 19.080 -18.157 -17.194 1.00 79.50 182 THR A CA 1
ATOM 1332 C C . THR A 1 182 ? 17.588 -17.964 -16.933 1.00 79.50 182 THR A C 1
ATOM 1334 O O . THR A 1 182 ? 17.161 -17.125 -16.134 1.00 79.50 182 THR A O 1
ATOM 1337 N N . ALA A 1 183 ? 16.775 -18.743 -17.648 1.00 71.38 183 ALA A N 1
ATOM 1338 C CA . ALA A 1 183 ? 15.356 -18.827 -17.355 1.00 71.38 183 ALA A CA 1
ATOM 1339 C C . ALA A 1 183 ? 15.191 -19.577 -16.028 1.00 71.38 183 ALA A C 1
ATOM 1341 O O . ALA A 1 183 ? 15.553 -20.747 -15.916 1.00 71.38 183 ALA A O 1
ATOM 1342 N N . LYS A 1 184 ? 14.658 -18.890 -15.020 1.00 66.69 184 LYS A N 1
ATOM 1343 C CA . LYS A 1 184 ? 14.046 -19.540 -13.860 1.00 66.69 184 LYS A CA 1
ATOM 1344 C C . LYS A 1 184 ? 12.691 -20.101 -14.328 1.00 66.69 184 LYS A C 1
ATOM 1346 O O . LYS A 1 184 ? 12.156 -19.554 -15.300 1.00 66.69 184 LYS A O 1
ATOM 1351 N N . PRO A 1 185 ? 12.127 -21.164 -13.710 1.00 54.03 185 PRO A N 1
ATOM 1352 C CA . PRO A 1 185 ? 10.772 -21.602 -14.026 1.00 54.03 185 PRO A CA 1
ATOM 1353 C C . PRO A 1 185 ? 9.855 -20.391 -14.176 1.00 54.03 185 PRO A C 1
ATOM 1355 O O . PRO A 1 185 ? 9.907 -19.467 -13.351 1.00 54.03 185 PRO A O 1
ATOM 1358 N N . ALA A 1 186 ? 9.122 -20.352 -15.293 1.00 49.59 186 ALA A N 1
ATOM 1359 C CA . ALA A 1 186 ? 8.155 -19.298 -15.545 1.00 49.59 186 ALA A CA 1
ATOM 1360 C C . ALA A 1 186 ? 7.288 -19.146 -14.296 1.00 49.59 186 ALA A C 1
ATOM 1362 O O . ALA A 1 186 ? 6.977 -20.150 -13.649 1.00 49.59 186 ALA A O 1
ATOM 1363 N N . VAL A 1 187 ? 6.903 -17.915 -13.962 1.00 44.75 187 VAL A N 1
ATOM 1364 C CA . VAL A 1 187 ? 5.782 -17.709 -13.055 1.00 44.75 187 VAL A CA 1
ATOM 1365 C C . VAL A 1 187 ? 4.594 -18.382 -13.741 1.00 44.75 187 VAL A C 1
ATOM 1367 O O . VAL A 1 187 ? 3.955 -17.820 -14.625 1.00 44.75 187 VAL A O 1
ATOM 1370 N N . THR A 1 188 ? 4.340 -19.647 -13.412 1.00 34.62 188 THR A N 1
ATOM 1371 C CA . THR A 1 188 ? 2.985 -20.167 -13.420 1.00 34.62 188 THR A CA 1
ATOM 1372 C C . THR A 1 188 ? 2.259 -19.233 -12.477 1.00 34.62 188 THR A C 1
ATOM 1374 O O . THR A 1 188 ? 2.514 -19.276 -11.274 1.00 34.62 188 THR A O 1
ATOM 1377 N N . THR A 1 189 ? 1.417 -18.359 -13.027 1.00 39.09 189 THR A N 1
ATOM 1378 C CA . THR A 1 189 ? 0.434 -17.520 -12.319 1.00 39.09 189 THR A CA 1
ATOM 1379 C C . THR A 1 189 ? -0.655 -18.407 -11.720 1.00 39.09 189 THR A C 1
ATOM 1381 O O . THR A 1 189 ? -1.848 -18.294 -11.975 1.00 39.09 189 THR A O 1
ATOM 1384 N N . LYS A 1 190 ? -0.187 -19.412 -10.997 1.00 43.19 190 LYS A N 1
ATOM 1385 C CA . LYS A 1 190 ? -0.886 -20.066 -9.929 1.00 43.19 190 LYS A CA 1
ATOM 1386 C C . LYS A 1 190 ? 0.160 -20.289 -8.841 1.00 43.19 190 LYS A C 1
ATOM 1388 O O . LYS A 1 190 ? 0.796 -21.349 -8.802 1.00 43.19 190 LYS A O 1
ATOM 1393 N N . PRO A 1 191 ? 0.397 -19.288 -7.980 1.00 40.47 191 PRO A N 1
ATOM 1394 C CA . PRO A 1 191 ? 0.839 -19.579 -6.634 1.00 40.47 191 PRO A CA 1
ATOM 1395 C C . PRO A 1 191 ? -0.146 -20.590 -6.041 1.00 40.47 191 PRO A C 1
ATOM 1397 O O . PRO A 1 191 ? -1.359 -20.502 -6.219 1.00 40.47 191 PRO A O 1
ATOM 1400 N N . SER A 1 192 ? 0.409 -21.622 -5.418 1.00 39.78 192 SER A N 1
ATOM 1401 C CA . SER A 1 192 ? -0.322 -22.604 -4.630 1.00 39.78 192 SER A CA 1
ATOM 1402 C C . SER A 1 192 ? -1.367 -21.917 -3.750 1.00 39.78 192 SER A C 1
ATOM 1404 O O . SER A 1 192 ? -1.014 -20.998 -3.015 1.00 39.78 192 SER A O 1
ATOM 1406 N N . THR A 1 193 ? -2.600 -22.417 -3.771 1.00 42.94 193 THR A N 1
ATOM 1407 C CA . THR A 1 193 ? -3.557 -22.289 -2.665 1.00 42.94 193 THR A CA 1
ATOM 1408 C C . THR A 1 193 ? -2.818 -22.304 -1.320 1.00 42.94 193 THR A C 1
ATOM 1410 O O . THR A 1 193 ? -2.163 -23.300 -1.001 1.00 42.94 193 THR A O 1
ATOM 1413 N N . GLY A 1 194 ? -2.903 -21.208 -0.562 1.00 52.16 194 GLY A N 1
ATOM 1414 C CA . GLY A 1 194 ? -2.282 -21.045 0.757 1.00 52.16 194 GLY A CA 1
ATOM 1415 C C . GLY A 1 194 ? -0.927 -20.319 0.694 1.00 52.16 194 GLY A C 1
ATOM 1416 O O . GLY A 1 194 ? 0.035 -20.823 0.125 1.00 52.16 194 GLY A O 1
ATOM 1417 N N . ALA A 1 195 ? -0.734 -19.147 1.284 1.00 66.88 195 ALA A N 1
ATOM 1418 C CA . ALA A 1 195 ? -1.485 -18.537 2.362 1.00 66.88 195 ALA A CA 1
ATOM 1419 C C . ALA A 1 19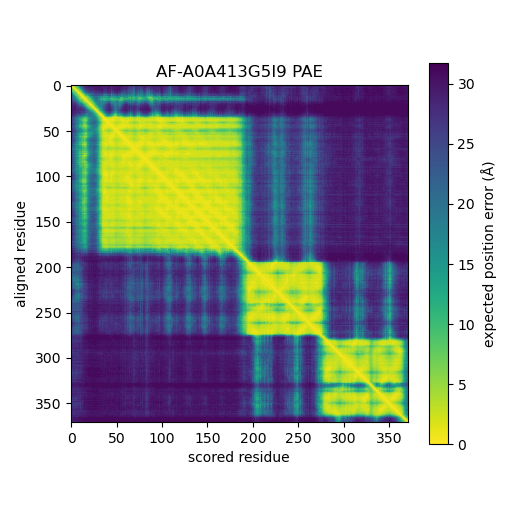5 ? -1.258 -17.023 2.312 1.00 66.88 195 ALA A C 1
ATOM 1421 O O . ALA A 1 195 ? -0.127 -16.551 2.408 1.00 66.88 195 ALA A O 1
ATOM 1422 N N . ILE A 1 196 ? -2.329 -16.258 2.160 1.00 80.62 196 ILE A N 1
ATOM 1423 C CA . ILE A 1 196 ? -2.303 -14.849 2.535 1.00 80.62 196 ILE A CA 1
ATOM 1424 C C . ILE A 1 196 ? -2.348 -14.822 4.067 1.00 80.62 196 ILE A C 1
ATOM 1426 O O . ILE A 1 196 ? -3.226 -15.456 4.657 1.00 80.62 196 ILE A O 1
ATOM 1430 N N . LYS A 1 197 ? -1.413 -14.126 4.718 1.00 87.69 197 LYS A N 1
ATOM 1431 C CA . LYS A 1 197 ? -1.563 -13.741 6.130 1.00 87.69 197 LYS A CA 1
ATOM 1432 C C . LYS A 1 197 ? -2.372 -12.459 6.149 1.00 87.69 197 LYS A C 1
ATOM 1434 O O . LYS A 1 197 ? -1.898 -11.451 5.636 1.00 87.69 197 LYS A O 1
ATOM 1439 N N . VAL A 1 198 ? -3.563 -12.496 6.730 1.00 86.56 198 VAL A N 1
ATOM 1440 C CA . VAL A 1 198 ? -4.365 -11.291 6.945 1.00 86.56 198 VAL A CA 1
ATOM 1441 C C . VAL A 1 198 ? -4.297 -10.905 8.411 1.00 86.56 198 VAL A C 1
ATOM 1443 O O . VAL A 1 198 ? -4.543 -11.732 9.289 1.00 86.56 198 VAL A O 1
ATOM 1446 N N . LYS A 1 199 ? -3.957 -9.644 8.658 1.00 86.19 199 LYS A N 1
ATOM 1447 C CA . LYS A 1 199 ? -4.032 -8.981 9.956 1.00 86.19 199 LYS A CA 1
ATOM 1448 C C . LYS A 1 199 ? -5.039 -7.848 9.829 1.00 86.19 199 LYS A C 1
ATOM 1450 O O . LYS A 1 199 ? -5.000 -7.116 8.851 1.00 86.19 199 LYS A O 1
ATOM 1455 N N . ALA A 1 200 ? -5.915 -7.708 10.809 1.00 72.56 200 ALA A N 1
ATOM 1456 C CA . ALA A 1 200 ? -6.810 -6.569 10.907 1.00 72.56 200 ALA A CA 1
ATOM 1457 C C . ALA A 1 200 ? -6.546 -5.883 12.240 1.00 72.56 200 ALA A C 1
ATOM 1459 O O . ALA A 1 200 ? -6.571 -6.550 13.280 1.00 72.56 200 ALA A O 1
ATOM 1460 N N . ASP A 1 201 ? -6.260 -4.589 12.201 1.00 64.75 201 ASP A N 1
ATOM 1461 C CA . ASP A 1 201 ? -6.293 -3.773 13.405 1.00 64.75 201 ASP A CA 1
ATOM 1462 C C . ASP A 1 201 ? -7.756 -3.413 13.724 1.00 64.75 201 ASP A C 1
ATOM 1464 O O . ASP A 1 201 ? -8.590 -3.388 12.814 1.00 64.75 201 ASP A O 1
ATOM 1468 N N . PRO A 1 202 ? -8.120 -3.248 15.008 1.00 68.06 202 PRO A N 1
ATOM 1469 C CA . PRO A 1 202 ? -9.491 -2.916 15.377 1.00 68.06 202 PRO A CA 1
ATOM 1470 C C . PRO A 1 202 ? -9.959 -1.588 14.772 1.00 68.06 202 PRO A C 1
ATOM 1472 O O . PRO A 1 202 ? -9.138 -0.702 14.550 1.00 68.06 202 PRO A O 1
ATOM 1475 N N . ILE A 1 203 ? -11.268 -1.457 14.554 1.00 63.75 203 ILE A N 1
ATOM 1476 C CA . ILE A 1 203 ? -11.902 -0.243 14.013 1.00 63.75 203 ILE A CA 1
ATOM 1477 C C . ILE A 1 203 ? -12.971 0.278 14.972 1.00 63.75 203 ILE A C 1
ATOM 1479 O O . ILE A 1 203 ? -13.546 -0.514 15.722 1.00 63.75 203 ILE A O 1
ATOM 1483 N N . GLU A 1 204 ? -13.218 1.582 14.935 1.00 67.50 204 GLU A N 1
ATOM 1484 C CA . GLU A 1 204 ? -14.248 2.263 15.727 1.00 67.50 204 GLU A CA 1
ATOM 1485 C C . GLU A 1 204 ? -15.494 2.531 14.860 1.00 67.50 204 GLU A C 1
ATOM 1487 O O . GLU A 1 204 ? -15.379 2.597 13.636 1.00 67.50 204 GLU A O 1
ATOM 1492 N N . ALA A 1 205 ? -16.680 2.590 15.465 1.00 68.56 205 ALA A N 1
ATOM 1493 C CA . ALA A 1 205 ? -17.972 2.745 14.779 1.00 68.56 205 ALA A CA 1
ATOM 1494 C C . ALA A 1 205 ? -18.991 3.438 15.688 1.00 68.56 205 ALA A C 1
ATOM 1496 O O . ALA A 1 205 ? -18.979 3.140 16.865 1.00 68.56 205 ALA A O 1
ATOM 1497 N N . ASP A 1 206 ? -19.921 4.248 15.202 1.00 66.75 206 ASP A N 1
ATOM 1498 C CA . ASP A 1 206 ? -20.972 4.816 16.066 1.00 66.75 206 ASP A CA 1
ATOM 1499 C C . ASP A 1 206 ? -22.127 3.815 16.288 1.00 66.75 206 ASP A C 1
ATOM 1501 O O . ASP A 1 206 ? -22.352 2.904 15.478 1.00 66.75 206 ASP A O 1
ATOM 1505 N N . ASP A 1 207 ? -22.901 3.958 17.376 1.00 68.62 207 ASP A N 1
ATOM 1506 C CA . ASP A 1 207 ? -24.096 3.122 17.569 1.00 68.62 207 ASP A CA 1
ATOM 1507 C C . ASP A 1 207 ? -25.087 3.297 16.409 1.00 68.62 207 ASP A C 1
ATOM 1509 O O . ASP A 1 207 ? -25.482 4.401 16.029 1.00 68.62 207 ASP A O 1
ATOM 1513 N N . GLY A 1 208 ? -25.496 2.169 15.829 1.00 66.06 208 GLY A N 1
ATOM 1514 C CA . GLY A 1 208 ? -26.386 2.151 14.672 1.00 66.06 208 GLY A CA 1
ATOM 1515 C C . GLY A 1 208 ? -25.675 2.287 13.323 1.00 66.06 208 GLY A C 1
ATOM 1516 O O . GLY A 1 208 ? -26.349 2.195 12.287 1.00 66.06 208 GLY A O 1
ATOM 1517 N N . ASP A 1 209 ? -24.341 2.403 13.295 1.00 79.69 209 ASP A N 1
ATOM 1518 C CA . ASP A 1 209 ? -23.582 2.316 12.050 1.00 79.69 209 ASP A CA 1
ATOM 1519 C C . ASP A 1 209 ? -23.840 0.988 11.352 1.00 79.69 209 ASP A C 1
ATOM 1521 O O . ASP A 1 209 ? -23.908 -0.089 11.958 1.00 79.69 209 ASP A O 1
ATOM 1525 N N . LYS A 1 210 ? -23.980 1.035 10.027 1.00 89.50 210 LYS A N 1
ATOM 1526 C CA . LYS A 1 210 ? -24.132 -0.185 9.237 1.00 89.50 210 LYS A CA 1
ATOM 1527 C C . LYS A 1 210 ? -22.764 -0.636 8.775 1.00 89.50 210 LYS A C 1
ATOM 1529 O O . LYS A 1 210 ? -21.911 0.170 8.428 1.00 89.50 210 LYS A O 1
ATOM 1534 N N . LEU A 1 211 ? -22.577 -1.946 8.637 1.00 89.06 211 LEU A N 1
ATOM 1535 C CA . LEU A 1 211 ? -21.312 -2.494 8.140 1.00 89.06 211 LEU A CA 1
ATOM 1536 C C . LEU A 1 211 ? -20.861 -1.846 6.818 1.00 89.06 211 LEU A C 1
ATOM 1538 O O . LEU A 1 211 ? -19.676 -1.610 6.624 1.00 89.06 211 LEU A O 1
ATOM 1542 N N . ARG A 1 212 ? -21.778 -1.503 5.903 1.00 87.12 212 ARG A N 1
ATOM 1543 C CA . ARG A 1 212 ? -21.402 -0.810 4.655 1.00 87.12 212 ARG A CA 1
ATOM 1544 C C . ARG A 1 212 ? -20.743 0.558 4.886 1.00 87.12 212 ARG A C 1
ATOM 1546 O O . ARG A 1 212 ? -19.986 0.981 4.021 1.00 87.12 212 ARG A O 1
ATOM 1553 N N . ASP A 1 213 ? -21.083 1.231 5.982 1.00 82.88 213 ASP A N 1
ATOM 1554 C CA . ASP A 1 213 ? -20.595 2.564 6.322 1.00 82.88 213 ASP A CA 1
ATOM 1555 C C . ASP A 1 213 ? -19.159 2.439 6.879 1.00 82.88 213 ASP A C 1
ATOM 1557 O O . ASP A 1 213 ? -18.281 3.185 6.466 1.00 82.88 213 ASP A O 1
ATOM 1561 N N . LEU A 1 214 ? -18.877 1.353 7.614 1.00 83.69 214 LEU A N 1
ATOM 1562 C CA . LEU A 1 214 ? -17.547 0.961 8.124 1.00 83.69 214 LEU A CA 1
ATOM 1563 C C . LEU A 1 214 ? -16.644 0.257 7.094 1.00 83.69 214 LEU A C 1
ATOM 1565 O O . LEU A 1 214 ? -15.598 -0.302 7.433 1.00 83.69 214 LEU A O 1
ATOM 1569 N N . LEU A 1 215 ? -17.066 0.172 5.828 1.00 83.31 215 LEU A N 1
ATOM 1570 C CA . LEU A 1 215 ? -16.304 -0.545 4.803 1.00 83.31 215 LEU A CA 1
ATOM 1571 C C . LEU A 1 215 ? -14.987 0.171 4.475 1.00 83.31 215 LEU A C 1
ATOM 1573 O O . LEU A 1 215 ? -14.002 -0.501 4.172 1.00 83.31 215 LEU A O 1
ATOM 1577 N N . GLU A 1 216 ? -14.969 1.504 4.523 1.00 71.00 216 GLU A N 1
ATOM 1578 C CA . GLU A 1 216 ? -13.757 2.307 4.309 1.00 71.00 216 GLU A CA 1
ATOM 1579 C C . GLU A 1 216 ? -12.746 2.042 5.435 1.00 71.00 216 GLU A C 1
ATOM 1581 O O . GLU A 1 216 ? -11.635 1.597 5.150 1.00 71.00 216 GLU A O 1
ATOM 1586 N N . ASP A 1 217 ? -13.175 2.130 6.697 1.00 70.62 217 ASP A N 1
ATOM 1587 C CA . ASP A 1 217 ? -12.319 1.868 7.864 1.00 70.62 217 ASP A CA 1
ATOM 1588 C C . ASP A 1 217 ? -11.807 0.427 7.917 1.00 70.62 217 ASP A C 1
ATOM 1590 O O . ASP A 1 217 ? -10.657 0.175 8.285 1.00 70.62 217 ASP A O 1
ATOM 1594 N N . LEU A 1 218 ? -12.631 -0.545 7.509 1.00 79.00 218 LEU A N 1
ATOM 1595 C CA . LEU A 1 218 ? -12.186 -1.928 7.361 1.00 79.00 218 LEU A CA 1
ATOM 1596 C C . LEU A 1 218 ? -11.058 -2.043 6.329 1.00 79.00 218 LEU A C 1
ATOM 1598 O O . LEU A 1 218 ? -10.088 -2.760 6.562 1.00 79.00 218 LEU A O 1
ATOM 1602 N N . ASN A 1 219 ? -11.193 -1.384 5.178 1.00 69.69 219 ASN A N 1
ATOM 1603 C CA . ASN A 1 219 ? -10.171 -1.432 4.134 1.00 69.69 219 ASN A CA 1
ATOM 1604 C C . ASN A 1 219 ? -8.869 -0.750 4.572 1.00 69.69 219 ASN A C 1
ATOM 1606 O O . ASN A 1 219 ? -7.798 -1.237 4.217 1.00 69.69 219 ASN A O 1
ATOM 1610 N N . ASP A 1 220 ? -8.957 0.308 5.378 1.00 67.69 220 ASP A N 1
ATOM 1611 C CA . ASP A 1 220 ? -7.793 1.031 5.895 1.00 67.69 220 ASP A CA 1
ATOM 1612 C C . ASP A 1 220 ? -7.045 0.272 7.004 1.00 67.69 220 ASP A C 1
ATOM 1614 O O . ASP A 1 220 ? -5.841 0.466 7.181 1.00 67.69 220 ASP A O 1
ATOM 1618 N N . ASN A 1 221 ? -7.726 -0.627 7.723 1.00 76.19 221 ASN A N 1
ATOM 1619 C CA . ASN A 1 221 ? -7.162 -1.346 8.872 1.00 76.19 221 ASN A CA 1
ATOM 1620 C C . ASN A 1 221 ? -6.849 -2.827 8.611 1.00 76.19 221 ASN A C 1
ATOM 1622 O O . ASN A 1 221 ? -6.402 -3.538 9.518 1.00 76.19 221 ASN A O 1
ATOM 1626 N N . VAL A 1 222 ? -7.051 -3.310 7.383 1.00 78.94 222 VAL A N 1
ATOM 1627 C CA . VAL A 1 222 ? -6.709 -4.678 6.979 1.00 78.94 222 VAL A CA 1
ATOM 1628 C C . VAL A 1 222 ? -5.423 -4.707 6.163 1.00 78.94 222 VAL A C 1
ATOM 1630 O O . VAL A 1 222 ? -5.306 -4.101 5.105 1.00 78.94 222 VAL A O 1
ATOM 1633 N N . TYR A 1 223 ? -4.487 -5.533 6.618 1.00 79.12 223 TYR A N 1
ATOM 1634 C CA . TYR A 1 223 ? -3.200 -5.765 5.985 1.00 79.12 223 TYR A CA 1
ATOM 1635 C C . TYR A 1 223 ? -3.092 -7.218 5.542 1.00 79.12 223 TYR A C 1
ATOM 1637 O O . TYR A 1 223 ? -3.314 -8.146 6.329 1.00 79.12 223 TYR A O 1
ATOM 1645 N N . ALA A 1 224 ? -2.707 -7.427 4.290 1.00 82.31 224 ALA A N 1
ATOM 1646 C CA . ALA A 1 224 ? -2.509 -8.747 3.718 1.00 82.31 224 ALA A CA 1
ATOM 1647 C C . ALA A 1 224 ? -1.061 -8.921 3.270 1.00 82.31 224 ALA A C 1
ATOM 1649 O O . ALA A 1 224 ? -0.496 -8.044 2.623 1.00 82.31 224 ALA A O 1
ATOM 1650 N N . TYR A 1 225 ? -0.472 -10.072 3.581 1.00 80.81 225 TYR A N 1
ATOM 1651 C CA . TYR A 1 225 ? 0.911 -10.385 3.234 1.00 80.81 225 TYR A CA 1
ATOM 1652 C C . TYR A 1 225 ? 1.018 -11.757 2.583 1.00 80.81 225 TYR A C 1
ATOM 1654 O O . TYR A 1 225 ? 0.327 -12.705 2.975 1.00 80.81 225 TYR A O 1
ATOM 1662 N N . ASP A 1 226 ? 1.929 -11.895 1.625 1.00 79.94 226 ASP A N 1
ATOM 1663 C CA . ASP A 1 226 ? 2.325 -13.208 1.127 1.00 79.94 226 ASP A CA 1
ATOM 1664 C C . ASP A 1 226 ? 3.037 -13.972 2.253 1.00 79.94 226 ASP A C 1
ATOM 1666 O O . ASP A 1 226 ? 4.034 -13.507 2.803 1.00 79.94 226 ASP A O 1
ATOM 1670 N N . SER A 1 227 ? 2.553 -15.166 2.615 1.00 75.12 227 SER A N 1
ATOM 1671 C CA . SER A 1 227 ? 3.129 -15.917 3.744 1.00 75.12 227 SER A CA 1
ATOM 1672 C C . SER A 1 227 ? 4.601 -16.295 3.590 1.00 75.12 227 SER A C 1
ATOM 1674 O O . SER A 1 227 ? 5.230 -16.635 4.595 1.00 75.12 227 SER A O 1
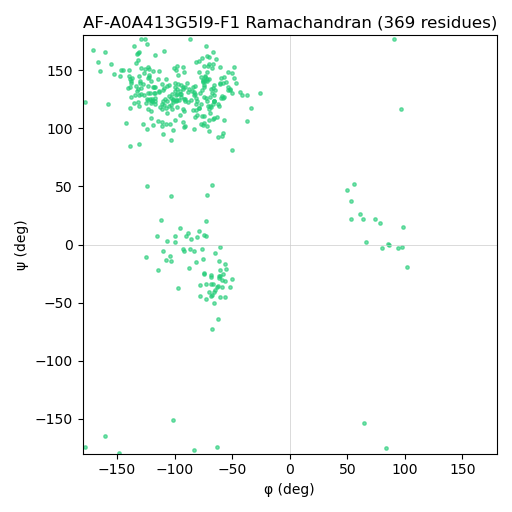ATOM 1676 N N . LYS A 1 228 ? 5.119 -16.336 2.358 1.00 68.75 228 LYS A N 1
ATOM 1677 C CA . LYS A 1 228 ? 6.471 -16.796 2.030 1.00 68.75 228 LYS A CA 1
ATOM 1678 C C . LYS A 1 228 ? 7.445 -15.637 1.896 1.00 68.75 228 LYS A C 1
ATOM 1680 O O . LYS A 1 228 ? 8.609 -15.811 2.250 1.00 68.75 228 LYS A O 1
ATOM 1685 N N . THR A 1 229 ? 7.007 -14.510 1.339 1.00 65.38 229 THR A N 1
ATOM 1686 C CA . THR A 1 229 ? 7.883 -13.350 1.116 1.00 65.38 229 THR A CA 1
ATOM 1687 C C . THR A 1 229 ? 7.684 -12.229 2.130 1.00 65.38 229 THR A C 1
ATOM 1689 O O . THR A 1 229 ? 8.549 -11.362 2.214 1.00 65.38 229 THR A O 1
ATOM 1692 N N . ASP A 1 230 ? 6.590 -12.262 2.901 1.00 67.12 230 ASP A N 1
ATOM 1693 C CA . ASP A 1 230 ? 6.111 -11.170 3.761 1.00 67.12 230 ASP A CA 1
ATOM 1694 C C . ASP A 1 230 ? 5.948 -9.836 2.998 1.00 67.12 230 ASP A C 1
ATOM 1696 O O . ASP A 1 230 ? 5.929 -8.758 3.592 1.00 67.12 230 ASP A O 1
ATOM 1700 N N . ASP A 1 231 ? 5.806 -9.900 1.667 1.00 67.56 231 ASP A N 1
ATOM 1701 C CA . ASP A 1 231 ? 5.457 -8.742 0.851 1.00 67.56 231 ASP A CA 1
ATOM 1702 C C . ASP A 1 231 ? 3.975 -8.409 1.040 1.00 67.56 231 ASP A C 1
ATOM 1704 O O . ASP A 1 231 ? 3.120 -9.298 1.035 1.00 67.56 231 ASP A O 1
ATOM 1708 N N . GLU A 1 232 ? 3.673 -7.120 1.163 1.00 70.88 232 GLU A N 1
ATOM 1709 C CA . GLU A 1 232 ? 2.305 -6.619 1.257 1.00 70.88 232 GLU A CA 1
ATOM 1710 C C . GLU A 1 232 ? 1.543 -6.841 -0.061 1.00 70.88 232 GLU A C 1
ATOM 1712 O O . GLU A 1 232 ? 2.052 -6.588 -1.160 1.00 70.88 232 GLU A O 1
ATOM 1717 N N . ILE A 1 233 ? 0.310 -7.327 0.058 1.00 73.94 233 ILE A N 1
ATOM 1718 C CA . ILE A 1 233 ? -0.610 -7.613 -1.037 1.00 73.94 233 ILE A CA 1
ATOM 1719 C C . ILE A 1 233 ? -1.720 -6.566 -0.990 1.00 73.94 233 ILE A C 1
ATOM 1721 O O . ILE A 1 233 ? -2.461 -6.488 -0.016 1.00 73.94 233 ILE A O 1
ATOM 1725 N N . SER A 1 234 ? -1.865 -5.789 -2.063 1.00 77.56 234 SER A N 1
ATOM 1726 C CA . SER A 1 234 ? -2.994 -4.869 -2.224 1.00 77.56 234 SER A CA 1
ATOM 1727 C C . SER A 1 234 ? -4.281 -5.629 -2.542 1.00 77.56 234 SER A C 1
ATOM 1729 O O . SER A 1 234 ? -4.268 -6.634 -3.262 1.00 77.56 234 SER A O 1
ATOM 1731 N N . GLY A 1 235 ? -5.398 -5.137 -2.028 1.00 79.62 235 GLY A N 1
ATOM 1732 C CA . GLY A 1 235 ? -6.718 -5.699 -2.257 1.00 79.62 235 GLY A CA 1
ATOM 1733 C C . GLY A 1 235 ? -7.788 -4.877 -1.566 1.00 79.62 235 GLY A C 1
ATOM 1734 O O . GLY A 1 235 ? -7.507 -3.827 -0.992 1.00 79.62 235 GLY A O 1
ATOM 1735 N N . THR A 1 236 ? -9.013 -5.379 -1.627 1.00 82.62 236 THR A N 1
ATOM 1736 C CA . THR A 1 236 ? -10.186 -4.753 -1.020 1.00 82.62 236 THR A CA 1
ATOM 1737 C C . THR A 1 236 ? -10.914 -5.741 -0.127 1.00 82.62 236 THR A C 1
ATOM 1739 O O . THR A 1 236 ? -10.916 -6.942 -0.378 1.00 82.62 2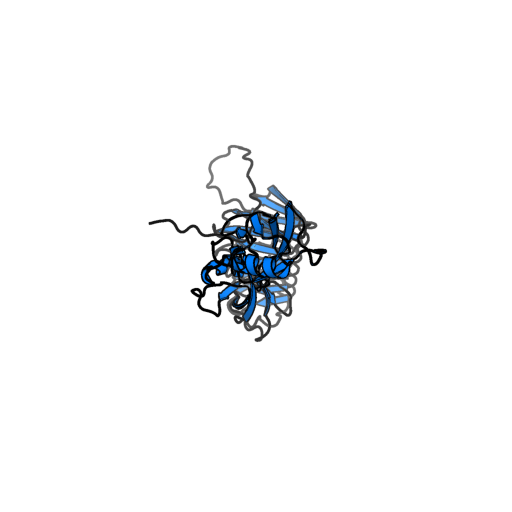36 THR A O 1
ATOM 1742 N N . CYS A 1 237 ? -11.528 -5.255 0.939 1.00 87.69 237 CYS A N 1
ATOM 1743 C CA . CYS A 1 237 ? -12.336 -6.053 1.838 1.00 87.69 237 CYS A CA 1
ATOM 1744 C C . CYS A 1 237 ? -13.814 -5.941 1.48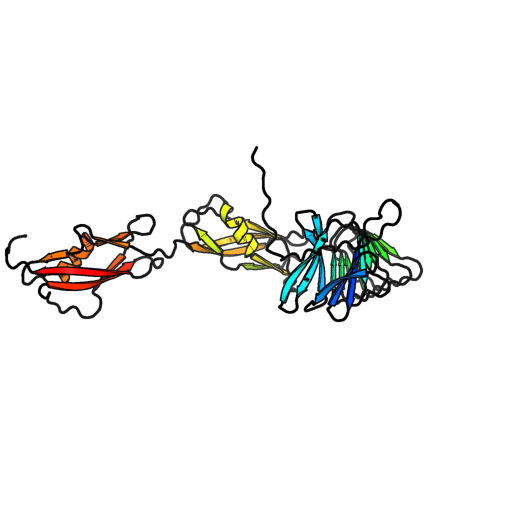2 1.00 87.69 237 CYS A C 1
ATOM 1746 O O . CYS A 1 237 ? -14.297 -4.872 1.119 1.00 87.69 237 CYS A O 1
ATOM 1748 N N . GLU A 1 238 ? -14.536 -7.040 1.674 1.00 90.81 238 GLU A N 1
ATOM 1749 C CA . GLU A 1 238 ? -15.995 -7.091 1.667 1.00 90.81 238 GLU A CA 1
ATOM 1750 C C . GLU A 1 238 ? -16.491 -7.768 2.945 1.00 90.81 238 GLU A C 1
ATOM 1752 O O . GLU A 1 238 ? -15.951 -8.792 3.374 1.00 90.81 238 GLU A O 1
ATOM 1757 N N . TRP A 1 239 ? -17.547 -7.239 3.558 1.00 93.00 239 TRP A N 1
ATOM 1758 C CA . TRP A 1 239 ? -18.171 -7.897 4.704 1.00 93.00 239 TRP A CA 1
ATOM 1759 C C . TRP A 1 239 ? -18.808 -9.228 4.303 1.00 93.00 239 TRP A C 1
ATOM 1761 O O . TRP A 1 239 ? -19.497 -9.329 3.293 1.00 93.00 239 TRP A O 1
ATOM 1771 N N . VAL A 1 240 ? -18.621 -10.261 5.130 1.00 92.25 240 VAL A N 1
ATOM 1772 C CA . VAL A 1 240 ? -19.308 -11.552 4.933 1.00 92.25 240 VAL A CA 1
ATOM 1773 C C . VAL A 1 240 ? -20.792 -11.433 5.293 1.00 92.25 240 VAL A C 1
ATOM 1775 O O . VAL A 1 240 ? -21.641 -12.098 4.704 1.00 92.25 240 VAL A O 1
ATOM 1778 N N . SER A 1 241 ? -21.105 -10.605 6.292 1.00 86.12 241 SER A N 1
ATOM 1779 C CA . SER A 1 241 ? -22.485 -10.253 6.638 1.00 86.12 241 SER A CA 1
ATOM 1780 C C . SER A 1 241 ? -23.028 -9.192 5.682 1.00 86.12 241 SER A C 1
ATOM 1782 O O . SER A 1 241 ? -22.263 -8.435 5.094 1.00 86.12 241 SER A O 1
ATOM 1784 N N . SER A 1 242 ? -24.357 -9.099 5.578 1.00 83.88 242 SER A N 1
ATOM 1785 C CA . SER A 1 242 ? -25.002 -8.018 4.823 1.00 83.88 242 SER A CA 1
ATOM 1786 C C . SER A 1 242 ? -24.475 -6.653 5.267 1.00 83.88 242 SER A C 1
ATOM 1788 O O . SER A 1 242 ? -24.480 -6.353 6.460 1.00 83.88 242 SER A O 1
ATOM 1790 N N . GLY A 1 243 ? -24.120 -5.796 4.307 1.00 71.62 243 GLY A N 1
ATOM 1791 C CA . GLY A 1 243 ? -23.729 -4.410 4.576 1.00 71.62 243 GLY A CA 1
ATOM 1792 C C . GLY A 1 243 ? -24.837 -3.564 5.220 1.00 71.62 243 GLY A C 1
ATOM 1793 O O . GLY A 1 243 ? -24.558 -2.490 5.734 1.00 71.62 243 GLY A O 1
ATOM 1794 N N . SER A 1 244 ? -26.091 -4.031 5.218 1.00 80.19 244 SER A N 1
ATOM 1795 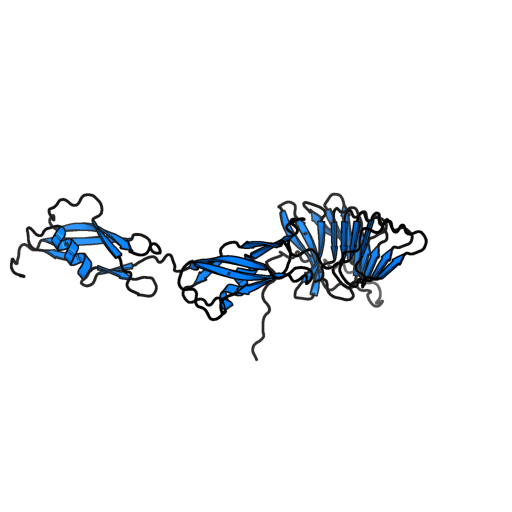C CA . SER A 1 244 ? -27.209 -3.375 5.912 1.00 80.19 244 SER A CA 1
ATOM 1796 C C . SER A 1 244 ? -27.304 -3.709 7.403 1.00 80.19 244 SER A C 1
ATOM 1798 O O . SER A 1 244 ? -28.207 -3.201 8.064 1.00 80.19 244 SER A O 1
ATOM 1800 N N . ARG A 1 245 ? -26.461 -4.619 7.906 1.00 86.69 245 ARG A N 1
ATOM 1801 C CA . ARG A 1 245 ? -26.431 -5.008 9.316 1.00 86.69 245 ARG A CA 1
ATOM 1802 C C . ARG A 1 245 ? -25.895 -3.849 10.147 1.00 86.69 245 ARG A C 1
ATOM 1804 O O . ARG A 1 245 ? -24.800 -3.374 9.865 1.00 86.69 245 ARG A O 1
ATOM 1811 N N . GLU A 1 246 ? -26.656 -3.469 11.161 1.00 83.44 246 GLU A N 1
ATOM 1812 C CA . GLU A 1 246 ? -26.259 -2.480 12.161 1.00 83.44 246 GLU A CA 1
ATOM 1813 C C . GLU A 1 246 ? -25.293 -3.095 13.177 1.00 83.44 246 GLU A C 1
ATOM 1815 O O . GLU A 1 246 ? -25.382 -4.284 13.526 1.00 83.44 246 GLU A O 1
ATOM 1820 N N . VAL A 1 247 ? -24.341 -2.278 13.605 1.00 77.50 247 VAL A N 1
ATOM 1821 C CA . VAL A 1 247 ? -23.346 -2.567 14.625 1.00 77.50 247 VAL A CA 1
ATOM 1822 C C . VAL A 1 247 ? -23.741 -1.755 15.853 1.00 77.50 247 VAL A C 1
ATOM 1824 O O . VAL A 1 247 ? -23.573 -0.549 15.880 1.00 77.50 247 VAL A O 1
ATOM 1827 N N . THR A 1 248 ? -24.319 -2.422 16.850 1.00 72.38 248 THR A N 1
ATOM 1828 C CA . THR A 1 248 ? -24.864 -1.762 18.057 1.00 72.38 248 THR A CA 1
ATOM 1829 C C . THR A 1 248 ? -24.122 -2.147 19.339 1.00 72.38 248 THR A C 1
ATOM 1831 O O . THR A 1 248 ? -24.603 -1.960 20.454 1.00 72.38 248 THR A O 1
ATOM 1834 N N . LYS A 1 249 ? -23.015 -2.879 19.193 1.00 65.56 249 LYS A N 1
ATOM 1835 C CA . LYS A 1 249 ? -22.132 -3.308 20.279 1.00 65.56 249 LYS A CA 1
ATOM 1836 C C . LYS A 1 249 ? -20.825 -3.833 19.715 1.00 65.56 249 LYS A C 1
ATOM 1838 O O . LYS A 1 249 ? -20.800 -4.380 18.605 1.00 65.56 249 LYS A O 1
ATOM 1843 N N . ASP A 1 250 ? -19.802 -3.802 20.556 1.00 71.31 250 ASP A N 1
ATOM 1844 C CA . ASP A 1 250 ? -18.525 -4.450 20.306 1.00 71.31 250 ASP A CA 1
ATOM 1845 C C . ASP A 1 250 ? -18.686 -5.885 19.813 1.00 71.31 250 ASP A C 1
ATOM 1847 O O . ASP A 1 250 ? -19.482 -6.691 20.319 1.00 71.31 250 ASP A O 1
ATOM 1851 N N . GLY A 1 251 ? -17.866 -6.243 18.836 1.00 77.12 251 GLY A N 1
ATOM 1852 C CA . GLY A 1 251 ? -17.926 -7.577 18.277 1.00 77.12 251 GLY A CA 1
ATOM 1853 C C . GLY A 1 251 ? -16.785 -7.896 17.339 1.00 77.12 251 GLY A C 1
ATOM 1854 O O . GLY A 1 251 ? -16.024 -7.041 16.897 1.00 77.12 251 GLY A O 1
ATOM 1855 N N . THR A 1 252 ? -16.667 -9.182 17.031 1.00 85.88 252 THR A N 1
ATOM 1856 C CA . THR A 1 252 ? -15.798 -9.660 15.959 1.00 85.88 252 THR A CA 1
ATOM 1857 C C . THR A 1 252 ? -16.638 -9.891 14.713 1.00 85.88 252 THR A C 1
ATOM 1859 O O . THR A 1 252 ? -17.606 -10.655 14.738 1.00 85.88 252 THR A O 1
ATOM 1862 N N . PHE A 1 253 ? -16.255 -9.243 13.620 1.00 88.69 253 PHE A N 1
ATOM 1863 C CA . PHE A 1 253 ? -16.975 -9.272 12.356 1.00 88.69 253 PHE A CA 1
ATOM 1864 C C . PHE A 1 253 ? -16.088 -9.880 11.274 1.00 88.69 253 PHE A C 1
ATOM 1866 O O . PHE A 1 253 ? -14.897 -9.587 11.183 1.00 88.69 253 PHE A O 1
ATOM 1873 N N . SER A 1 254 ? -16.663 -10.777 10.473 1.00 94.12 254 SER A N 1
ATOM 1874 C CA . SER A 1 254 ? -15.936 -11.465 9.405 1.00 94.12 254 SER A CA 1
ATOM 1875 C C . SER A 1 254 ? -16.002 -10.692 8.097 1.00 94.12 254 SER A C 1
ATOM 1877 O O . SER A 1 254 ? -17.071 -10.236 7.683 1.00 94.12 254 SER A O 1
ATOM 1879 N N . PHE A 1 255 ? -14.875 -10.653 7.402 1.00 93.81 255 PHE A N 1
ATOM 1880 C CA . PHE A 1 255 ? -14.744 -10.078 6.072 1.00 93.81 255 PHE A CA 1
ATOM 1881 C C . PHE A 1 255 ? -14.024 -11.050 5.132 1.00 93.81 255 PHE A C 1
ATOM 1883 O O . PHE A 1 255 ? -13.424 -12.039 5.563 1.00 93.81 255 PHE A O 1
ATOM 1890 N N . THR A 1 256 ? -14.100 -10.773 3.838 1.00 94.38 256 THR A N 1
ATOM 1891 C CA . THR A 1 256 ? -13.304 -11.413 2.795 1.00 94.38 256 THR A CA 1
ATOM 1892 C C . THR A 1 256 ? -12.358 -10.366 2.232 1.00 94.38 256 THR A C 1
ATOM 1894 O O . THR A 1 256 ? -12.814 -9.360 1.703 1.00 94.38 256 THR A O 1
ATOM 1897 N N . PHE A 1 257 ? -11.054 -10.591 2.354 1.00 91.38 257 PHE A N 1
ATOM 1898 C CA . PHE A 1 257 ? -10.047 -9.825 1.633 1.00 91.38 257 PHE A CA 1
ATOM 1899 C C . PHE A 1 257 ? -9.943 -10.379 0.212 1.00 91.38 257 PHE A C 1
ATOM 1901 O O . PHE A 1 257 ? -9.710 -11.576 0.028 1.00 91.38 257 PHE A O 1
ATOM 1908 N N . ILE A 1 258 ? -10.129 -9.514 -0.775 1.00 87.06 258 ILE A N 1
ATOM 1909 C CA . ILE A 1 258 ? -10.099 -9.785 -2.208 1.00 87.06 258 ILE A CA 1
ATOM 1910 C C . ILE A 1 258 ? -8.847 -9.103 -2.772 1.00 87.06 258 ILE A C 1
ATOM 1912 O O . ILE A 1 258 ? -8.840 -7.886 -2.959 1.00 87.06 258 ILE A O 1
ATOM 1916 N N . PRO A 1 259 ? -7.778 -9.863 -3.040 1.00 82.06 259 PRO A N 1
ATOM 1917 C CA . PRO A 1 259 ? -6.552 -9.328 -3.618 1.00 82.06 259 PRO A CA 1
ATOM 1918 C C . PRO A 1 259 ? -6.795 -8.691 -4.995 1.00 82.06 259 PRO A C 1
ATOM 1920 O O . PRO A 1 259 ? -7.484 -9.260 -5.844 1.00 82.06 259 PRO A O 1
ATOM 1923 N N . ASP A 1 260 ? -6.166 -7.545 -5.262 1.00 74.56 260 ASP A N 1
ATOM 1924 C CA . ASP A 1 260 ? -6.186 -6.902 -6.591 1.00 74.56 260 ASP A CA 1
ATOM 1925 C C . ASP A 1 260 ? -5.415 -7.725 -7.636 1.00 74.56 260 ASP A C 1
ATOM 1927 O O . ASP A 1 260 ? -5.627 -7.654 -8.864 1.00 74.56 260 ASP A O 1
ATOM 1931 N N . ASP A 1 261 ? -4.451 -8.491 -7.131 1.00 67.31 261 ASP A N 1
ATOM 1932 C CA . ASP A 1 261 ? -3.724 -9.487 -7.883 1.00 67.31 261 ASP A CA 1
ATOM 1933 C C . ASP A 1 261 ? -4.545 -10.780 -7.942 1.00 67.31 261 ASP A C 1
ATOM 1935 O O . ASP A 1 261 ? -4.708 -11.492 -6.954 1.00 67.31 261 ASP A O 1
ATOM 1939 N N . ARG A 1 262 ? -5.048 -11.083 -9.144 1.00 67.56 262 ARG A N 1
ATOM 1940 C CA . ARG A 1 262 ? -5.899 -12.249 -9.425 1.00 67.56 262 ARG A CA 1
ATOM 1941 C C . ARG A 1 262 ? -5.173 -13.583 -9.234 1.00 67.56 262 ARG A C 1
ATOM 1943 O O . ARG A 1 262 ? -5.812 -14.626 -9.338 1.00 67.56 262 ARG A O 1
ATOM 1950 N N . ASP A 1 263 ? -3.865 -13.545 -8.996 1.00 63.94 263 ASP A N 1
ATOM 1951 C CA . ASP A 1 263 ? -3.057 -14.718 -8.684 1.00 63.94 263 ASP A CA 1
ATOM 1952 C C . ASP A 1 263 ? -3.264 -15.216 -7.243 1.00 63.94 263 ASP A C 1
ATOM 1954 O O . ASP A 1 263 ? -2.847 -16.331 -6.923 1.00 63.94 263 ASP A O 1
ATOM 1958 N N . TYR A 1 264 ? -3.916 -14.427 -6.384 1.00 69.31 264 TYR A N 1
ATOM 1959 C CA . TYR A 1 264 ? -4.291 -14.833 -5.036 1.00 69.31 264 TYR A CA 1
ATOM 1960 C C . TYR A 1 264 ? -5.796 -15.089 -4.929 1.00 69.31 264 TYR A C 1
ATOM 1962 O O . TYR A 1 264 ? -6.619 -14.297 -5.390 1.00 69.31 264 TYR A O 1
ATOM 1970 N N . ASP A 1 265 ? -6.154 -16.182 -4.258 1.00 79.88 265 ASP A N 1
ATOM 1971 C CA . ASP A 1 265 ? -7.543 -16.444 -3.896 1.00 79.88 265 ASP A CA 1
ATOM 1972 C C . ASP A 1 265 ? -7.979 -15.489 -2.770 1.00 79.88 265 ASP A C 1
ATOM 1974 O O . ASP A 1 265 ? -7.193 -15.232 -1.849 1.00 79.88 265 ASP A O 1
ATOM 1978 N N . PRO A 1 266 ? -9.231 -15.001 -2.782 1.00 84.81 266 PRO A N 1
ATOM 1979 C CA . PRO A 1 266 ? -9.779 -14.264 -1.655 1.00 84.81 266 PRO A CA 1
ATOM 1980 C C . PRO A 1 266 ? -9.679 -15.069 -0.359 1.00 84.81 266 PRO A C 1
ATOM 1982 O O . PRO A 1 266 ? -9.933 -16.278 -0.343 1.00 84.81 266 PRO A O 1
ATOM 1985 N N . VAL A 1 267 ? -9.348 -14.406 0.747 1.00 90.38 267 VAL A N 1
ATOM 1986 C CA . VAL A 1 267 ? -9.205 -15.062 2.051 1.00 90.38 267 VAL A CA 1
ATOM 1987 C C . VAL A 1 267 ? -10.133 -14.427 3.074 1.00 90.38 267 VAL A C 1
ATOM 1989 O O . VAL A 1 267 ? -10.368 -13.221 3.064 1.00 90.38 267 VAL A O 1
ATOM 1992 N N . LYS A 1 268 ? -10.677 -15.245 3.975 1.00 91.62 268 LYS A N 1
ATOM 1993 C CA . LYS A 1 268 ? -11.515 -14.749 5.067 1.00 91.62 268 LYS A CA 1
ATOM 1994 C C . LYS A 1 268 ? -10.649 -14.248 6.214 1.00 91.62 268 LYS A C 1
ATOM 1996 O O . LYS A 1 268 ? -9.700 -14.922 6.609 1.00 91.62 268 LYS A O 1
ATOM 2001 N N . GLY A 1 269 ? -11.029 -13.104 6.761 1.00 89.75 269 GLY A N 1
ATOM 2002 C CA . GLY A 1 269 ? -10.458 -12.523 7.965 1.00 89.75 269 GLY A CA 1
ATOM 2003 C C . GLY A 1 269 ? -11.543 -12.148 8.967 1.00 89.75 269 GLY A C 1
ATOM 2004 O O . GLY A 1 269 ? -12.746 -12.298 8.721 1.00 89.75 269 GLY A O 1
ATOM 2005 N N . SER A 1 270 ? -11.104 -11.663 10.119 1.00 88.94 270 SER A N 1
ATOM 2006 C CA . SER A 1 270 ? -11.976 -11.100 11.139 1.00 88.94 270 SER A CA 1
ATOM 2007 C C . SER A 1 270 ? -11.348 -9.846 11.718 1.00 88.94 270 SER A C 1
ATOM 2009 O O . SER A 1 270 ? -10.146 -9.842 11.978 1.00 88.94 270 SER A O 1
ATOM 2011 N N . VAL A 1 271 ? -12.162 -8.825 11.950 1.00 81.94 271 VAL A N 1
ATOM 2012 C CA . VAL A 1 271 ? -11.766 -7.588 12.625 1.00 81.94 271 VAL A CA 1
ATOM 2013 C C . VAL A 1 271 ? -12.594 -7.421 13.890 1.00 81.94 271 VAL A C 1
ATOM 2015 O O . VAL A 1 271 ? -13.736 -7.890 13.959 1.00 81.94 271 VAL A O 1
ATOM 2018 N N . LYS A 1 272 ? -12.014 -6.781 14.901 1.00 75.62 272 LYS A N 1
ATOM 2019 C CA . LYS A 1 272 ? -12.758 -6.346 16.078 1.00 75.62 272 LYS A CA 1
ATOM 2020 C C . LYS A 1 272 ? -13.263 -4.929 15.824 1.00 75.62 272 LYS A C 1
ATOM 2022 O O . LYS A 1 272 ? -12.458 -4.064 15.505 1.00 75.62 272 LYS A O 1
ATOM 2027 N N . ILE A 1 273 ? -14.569 -4.730 15.933 1.00 76.69 273 ILE A N 1
ATOM 2028 C CA . ILE A 1 273 ? -15.185 -3.405 15.894 1.00 76.69 273 ILE A CA 1
ATOM 2029 C C . ILE A 1 273 ? -15.492 -3.025 17.336 1.00 76.69 273 ILE A C 1
ATOM 2031 O O . ILE A 1 273 ? -16.134 -3.814 18.040 1.00 76.69 273 ILE A O 1
ATOM 2035 N N . TYR A 1 274 ? -14.980 -1.877 17.754 1.00 66.44 274 TYR A N 1
ATOM 2036 C CA . TYR A 1 274 ? -15.381 -1.176 18.963 1.00 66.44 274 TYR A CA 1
ATOM 2037 C C . TYR A 1 274 ? -16.411 -0.139 18.554 1.00 66.44 274 TYR A C 1
ATOM 2039 O O . TYR A 1 274 ? -16.210 0.540 17.556 1.00 66.44 274 TYR A O 1
ATOM 2047 N N . VAL A 1 275 ? -17.534 -0.062 19.249 1.00 65.38 275 VAL A N 1
ATOM 2048 C CA . VAL A 1 275 ? -18.529 0.960 18.922 1.00 65.38 275 VAL A CA 1
ATOM 2049 C C . VAL A 1 275 ? -18.240 2.176 19.806 1.00 65.38 275 VAL A C 1
ATOM 2051 O O . VAL A 1 275 ? -18.269 2.032 21.020 1.00 65.38 275 VAL A O 1
ATOM 2054 N N . ASP A 1 276 ? -17.881 3.331 19.251 1.00 50.81 276 ASP A N 1
ATOM 2055 C CA . ASP A 1 276 ? -17.843 4.589 19.991 1.00 50.81 276 ASP A CA 1
ATOM 2056 C C . ASP A 1 276 ? -19.283 4.988 20.363 1.00 50.81 276 ASP A C 1
ATOM 2058 O O . ASP A 1 276 ? -20.225 4.843 19.580 1.00 50.81 276 ASP A O 1
ATOM 2062 N N . GLY A 1 277 ? -19.469 5.314 21.641 1.00 45.56 277 GLY A N 1
ATOM 2063 C CA . GLY A 1 277 ? -20.746 5.177 22.363 1.00 45.56 277 GLY A CA 1
ATOM 2064 C C . GLY A 1 277 ? -20.906 3.856 23.146 1.00 45.56 277 GLY A C 1
ATOM 2065 O O . GLY A 1 277 ? -21.885 3.676 23.872 1.00 45.56 277 GLY A O 1
ATOM 2066 N N . ALA A 1 278 ? -19.942 2.924 23.069 1.00 42.34 278 ALA A N 1
ATOM 2067 C CA . ALA A 1 278 ? -19.850 1.744 23.951 1.00 42.34 278 ALA A CA 1
ATOM 2068 C C . ALA A 1 278 ? -19.028 1.981 25.234 1.00 42.34 278 ALA A C 1
ATOM 2070 O O . ALA A 1 278 ? -18.806 1.032 25.990 1.00 42.34 278 ALA A O 1
ATOM 2071 N N . PHE A 1 279 ? -18.636 3.234 25.482 1.00 43.28 279 PHE A N 1
ATOM 2072 C CA . PHE A 1 279 ? -18.380 3.814 26.800 1.00 43.28 279 PHE A CA 1
ATOM 2073 C C . PHE A 1 279 ? -19.136 5.140 26.864 1.00 43.28 279 PHE A C 1
ATOM 2075 O O . PHE A 1 279 ? -18.595 6.173 26.489 1.00 43.28 279 PHE A O 1
ATOM 2082 N N . GLY A 1 280 ? -20.406 5.099 27.259 1.00 52.81 280 GLY A N 1
ATOM 2083 C CA . GLY A 1 280 ? -21.100 6.332 27.626 1.00 52.81 280 GLY A CA 1
ATOM 2084 C C . GLY A 1 280 ? -20.616 6.787 29.000 1.00 52.81 280 GLY A C 1
ATOM 2085 O O . GLY A 1 280 ? -20.455 5.950 29.899 1.00 52.81 280 GLY A O 1
ATOM 2086 N N . GLU A 1 281 ? -20.417 8.091 29.178 1.00 59.41 281 GLU A N 1
ATOM 2087 C CA . GLU A 1 281 ? -20.681 8.664 30.496 1.00 59.41 281 GLU A CA 1
ATOM 2088 C C . GLU A 1 281 ? -22.167 8.394 30.787 1.00 59.41 281 GLU A C 1
ATOM 2090 O O . GLU A 1 281 ? -22.998 8.313 29.879 1.00 59.41 281 GLU A O 1
ATOM 2095 N N . ILE A 1 282 ? -22.489 8.108 32.041 1.00 74.62 282 ILE A N 1
ATOM 2096 C CA . ILE A 1 282 ? -23.882 7.999 32.453 1.00 74.62 282 ILE A CA 1
ATOM 2097 C C . ILE A 1 282 ? -24.196 9.202 33.316 1.00 74.62 282 ILE A C 1
ATOM 2099 O O . ILE A 1 282 ? -23.446 9.528 34.232 1.00 74.62 282 ILE A O 1
ATOM 2103 N N . ASP A 1 283 ? -25.333 9.826 33.063 1.00 87.06 283 ASP A N 1
ATOM 2104 C CA . ASP A 1 283 ? -25.816 10.898 33.912 1.00 87.06 283 ASP A CA 1
ATOM 2105 C C . ASP A 1 283 ? -26.781 10.321 34.944 1.00 87.06 283 ASP A C 1
ATOM 2107 O O . ASP A 1 283 ? -27.727 9.592 34.627 1.00 87.06 283 ASP A O 1
ATOM 2111 N N . LEU A 1 284 ? -26.548 10.646 36.216 1.00 90.06 284 LEU A N 1
ATOM 2112 C CA . LEU A 1 284 ? -27.484 10.306 37.281 1.00 90.06 284 LEU A CA 1
ATOM 2113 C C . LEU A 1 284 ? -28.653 11.289 37.277 1.00 90.06 284 LEU A C 1
ATOM 2115 O O . LEU A 1 284 ? -28.494 12.477 37.565 1.00 90.06 284 LEU A O 1
ATOM 2119 N N . VAL A 1 285 ? -29.848 10.762 37.037 1.00 91.00 285 VAL A N 1
ATOM 2120 C CA . VAL A 1 285 ? -31.101 11.508 37.086 1.00 91.00 285 VAL A CA 1
ATOM 2121 C C . VAL A 1 285 ? -31.775 11.289 38.436 1.00 91.00 285 VAL A C 1
ATOM 2123 O O . VAL A 1 285 ? -31.950 10.158 38.890 1.00 91.00 285 VAL A O 1
ATOM 2126 N N . TYR A 1 286 ? -32.159 12.391 39.083 1.00 91.12 286 TYR A N 1
ATOM 2127 C CA . TYR A 1 286 ? -32.771 12.410 40.413 1.00 91.12 286 TYR A CA 1
ATOM 2128 C C . TYR A 1 286 ? -34.242 12.805 40.300 1.00 91.12 286 TYR A C 1
ATOM 2130 O O . TYR A 1 286 ? -34.582 13.994 40.290 1.00 91.12 286 TYR A O 1
ATOM 2138 N N . ASP A 1 287 ? -35.124 11.813 40.245 1.00 84.06 287 ASP A N 1
ATOM 2139 C CA . ASP A 1 287 ? -36.560 12.048 40.307 1.00 84.06 287 ASP A CA 1
ATOM 2140 C C . ASP A 1 287 ? -36.937 12.521 41.722 1.00 84.06 287 ASP A C 1
ATOM 2142 O O . ASP A 1 287 ? -36.655 11.868 42.724 1.00 84.06 287 ASP A O 1
ATOM 2146 N N . GLY A 1 288 ? -37.497 13.726 41.830 1.00 76.75 288 GLY A N 1
ATOM 2147 C CA . GLY A 1 288 ? -37.751 14.384 43.120 1.00 76.75 288 GLY A CA 1
ATOM 2148 C C . GLY A 1 288 ? -36.582 15.201 43.701 1.00 76.75 288 GLY A C 1
ATOM 2149 O O . GLY A 1 288 ? -36.764 15.851 44.734 1.00 76.75 288 GLY A O 1
ATOM 2150 N N . GLY A 1 289 ? -35.431 15.263 43.018 1.00 80.62 289 GLY A N 1
ATOM 2151 C CA . GLY A 1 289 ? -34.307 16.162 43.324 1.00 80.62 289 GLY A CA 1
ATOM 2152 C C . GLY A 1 289 ? -33.234 15.611 44.280 1.00 80.62 289 GLY A C 1
ATOM 2153 O O . GLY A 1 289 ? -33.338 14.517 44.823 1.00 80.62 289 GLY A O 1
ATOM 2154 N N . HIS A 1 290 ? -32.179 16.404 44.512 1.00 84.50 290 HIS A N 1
ATOM 2155 C CA . HIS A 1 290 ? -30.965 15.994 45.247 1.00 84.50 290 HIS A CA 1
ATOM 2156 C C . HIS A 1 290 ? -31.093 15.977 46.784 1.00 84.50 290 HIS A C 1
ATOM 2158 O O . HIS A 1 290 ? -30.089 15.879 47.493 1.00 84.50 290 HIS A O 1
ATOM 2164 N N . SER A 1 291 ? -32.307 16.084 47.329 1.00 84.75 291 SER A N 1
ATOM 2165 C CA . SER A 1 291 ? -32.521 16.125 48.778 1.00 84.75 291 SER A CA 1
ATOM 2166 C C . SER A 1 291 ? -33.726 15.305 49.206 1.00 84.75 291 SER A C 1
ATOM 2168 O O . SER A 1 291 ? -34.806 15.456 48.636 1.00 84.75 291 SER A O 1
ATOM 2170 N N . VAL A 1 292 ? -33.575 14.532 50.279 1.00 84.81 292 VAL A N 1
ATOM 2171 C CA . VAL A 1 292 ? -34.651 13.729 50.865 1.00 84.81 292 VAL A CA 1
ATOM 2172 C C . VAL A 1 292 ? -34.859 14.084 52.334 1.00 84.81 292 VAL A C 1
ATOM 2174 O O . VAL A 1 292 ? -33.911 14.251 53.107 1.00 84.81 292 VAL A O 1
ATOM 2177 N N . LYS A 1 293 ? -36.129 14.208 52.730 1.00 84.94 293 LYS A N 1
ATOM 2178 C CA . LYS A 1 293 ? -36.525 14.378 54.130 1.00 84.94 293 LYS A CA 1
ATOM 2179 C C . LYS A 1 293 ? -36.866 13.026 54.730 1.00 84.94 293 LYS A C 1
ATOM 2181 O O . LYS A 1 293 ? -37.707 12.315 54.191 1.00 84.94 293 LYS A O 1
ATOM 2186 N N . VAL A 1 294 ? -36.240 12.698 55.854 1.00 81.81 294 VAL A N 1
ATOM 2187 C CA . VAL A 1 294 ? -36.445 11.420 56.544 1.00 81.81 294 VAL A CA 1
ATOM 2188 C C . VAL A 1 294 ? -36.757 11.638 58.020 1.00 81.81 294 VAL A C 1
ATOM 2190 O O . VAL A 1 294 ? -36.315 12.618 58.625 1.00 81.81 294 VAL A O 1
ATOM 2193 N N . ALA A 1 295 ? -37.502 10.708 58.616 1.00 81.69 295 ALA A N 1
ATOM 2194 C CA . ALA A 1 295 ? -37.780 10.725 60.045 1.00 81.69 295 ALA A CA 1
ATOM 2195 C C . ALA A 1 295 ? -36.525 10.369 60.860 1.00 81.69 295 ALA A C 1
ATOM 2197 O O . ALA A 1 295 ? -35.636 9.633 60.409 1.00 81.69 295 ALA A O 1
ATOM 2198 N N . SER A 1 296 ? -36.470 10.851 62.101 1.00 78.00 296 SER A N 1
ATOM 2199 C CA . SER A 1 296 ? -35.414 10.477 63.043 1.00 78.00 296 SER A CA 1
ATOM 2200 C C . SER A 1 296 ? -35.423 8.963 63.295 1.00 78.00 296 SER A C 1
ATOM 2202 O O . SER A 1 296 ? -36.449 8.390 63.652 1.00 78.00 296 SER A O 1
ATOM 2204 N N . GLY A 1 297 ? -34.276 8.307 63.100 1.00 77.56 297 GLY A N 1
ATOM 2205 C CA . GLY A 1 297 ? -34.129 6.852 63.249 1.00 77.56 297 GLY A CA 1
ATOM 2206 C C . GLY A 1 297 ? -34.210 6.038 61.950 1.00 77.56 297 GLY A C 1
ATOM 2207 O O . GLY A 1 297 ? -33.998 4.826 62.011 1.00 77.56 297 GLY A O 1
ATOM 2208 N N . THR A 1 298 ? -34.444 6.685 60.800 1.00 80.62 298 THR A N 1
ATOM 2209 C CA . THR A 1 298 ? -34.393 6.049 59.468 1.00 80.62 298 THR A CA 1
ATOM 2210 C C . THR A 1 298 ? -33.056 5.341 59.255 1.00 80.62 298 THR A C 1
ATOM 2212 O O . THR A 1 298 ? -31.984 5.872 59.576 1.00 80.62 298 THR A O 1
ATOM 2215 N N . LYS A 1 299 ? -33.110 4.119 58.720 1.00 81.31 299 LYS A N 1
ATOM 2216 C CA . LYS A 1 299 ? -31.918 3.288 58.505 1.00 81.31 299 LYS A CA 1
ATOM 2217 C C . LYS A 1 299 ? -31.340 3.488 57.110 1.00 81.31 299 LYS A C 1
ATOM 2219 O O . LYS A 1 299 ? -32.064 3.692 56.142 1.00 81.31 299 LYS A O 1
ATOM 2224 N N . MET A 1 300 ? -30.031 3.272 56.977 1.00 77.88 300 MET A N 1
ATOM 2225 C CA . MET A 1 300 ? -29.331 3.350 55.685 1.00 77.88 300 MET A CA 1
ATOM 2226 C C . MET A 1 300 ? -29.892 2.383 54.620 1.00 77.88 300 MET A C 1
ATOM 2228 O O . MET A 1 300 ? -29.791 2.634 53.420 1.00 77.88 300 MET A O 1
ATOM 2232 N N . LYS A 1 301 ? -30.513 1.274 55.047 1.00 79.88 301 LYS A N 1
ATOM 2233 C CA . LYS A 1 301 ? -31.203 0.337 54.148 1.00 79.88 301 LYS A CA 1
ATOM 2234 C C . LYS A 1 301 ? -32.458 0.952 53.519 1.00 79.88 301 LYS A C 1
ATOM 2236 O O . LYS A 1 301 ? -32.657 0.782 52.326 1.00 79.88 301 LYS A O 1
ATOM 2241 N N . GLU A 1 302 ? -33.265 1.661 54.304 1.00 78.44 302 GLU A N 1
ATOM 2242 C CA . GLU A 1 302 ? -34.493 2.312 53.823 1.00 78.44 302 GLU A CA 1
ATOM 2243 C C . GLU A 1 302 ? -34.146 3.428 52.831 1.00 78.44 302 GLU A C 1
ATOM 2245 O O . GLU A 1 302 ? -34.733 3.505 51.756 1.00 78.44 302 GLU A O 1
ATOM 2250 N N . LEU A 1 303 ? -33.095 4.203 53.121 1.00 81.00 303 LEU A N 1
ATOM 2251 C CA . LEU A 1 303 ? -32.562 5.201 52.190 1.00 81.00 303 LEU A CA 1
ATOM 2252 C C . LEU A 1 303 ? -32.028 4.569 50.893 1.00 81.00 303 LEU A C 1
ATOM 2254 O O . LEU A 1 303 ? -32.181 5.133 49.815 1.00 81.00 303 LEU A O 1
ATOM 2258 N N . LYS A 1 304 ? -31.419 3.379 50.979 1.00 81.19 304 LYS A N 1
ATOM 2259 C CA . LYS A 1 304 ? -30.956 2.645 49.796 1.00 81.19 304 LYS A CA 1
ATOM 2260 C C . LYS A 1 304 ? -32.111 2.205 48.898 1.00 81.19 304 LYS A C 1
ATOM 2262 O O . LYS A 1 304 ? -31.945 2.200 47.684 1.00 81.19 304 LYS A O 1
ATOM 2267 N N . ASP A 1 305 ? -33.225 1.772 49.477 1.00 82.06 305 ASP A N 1
ATOM 2268 C CA . ASP A 1 305 ? -34.391 1.368 48.692 1.00 82.06 305 ASP A CA 1
ATOM 2269 C C . ASP A 1 305 ? -35.047 2.597 48.046 1.00 82.06 305 ASP A C 1
ATOM 2271 O O . ASP A 1 305 ? -35.288 2.567 46.845 1.00 82.06 305 ASP 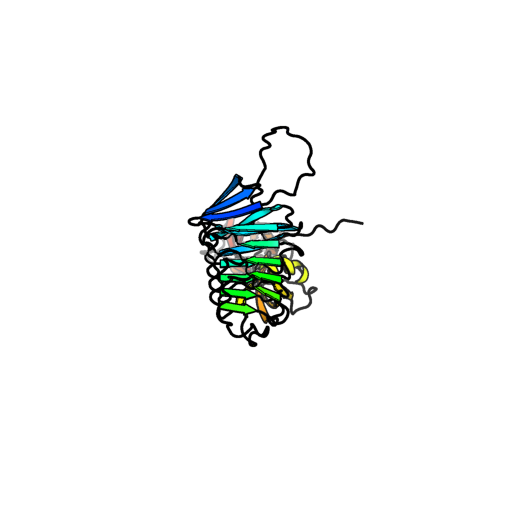A O 1
ATOM 2275 N N . TRP A 1 306 ? -35.146 3.723 48.766 1.00 83.88 306 TRP A N 1
ATOM 2276 C CA . TRP A 1 306 ? -35.567 5.001 48.178 1.00 83.88 306 TRP A CA 1
ATOM 2277 C C . TRP A 1 306 ? -34.693 5.427 46.987 1.00 83.88 306 TRP A C 1
ATOM 2279 O O . TRP A 1 306 ? -35.227 5.792 45.944 1.00 83.88 306 TRP A O 1
ATOM 2289 N N . LEU A 1 307 ? -33.360 5.329 47.098 1.00 84.44 307 LEU A N 1
ATOM 2290 C CA . LEU A 1 307 ? -32.455 5.664 45.990 1.00 84.44 307 LEU A CA 1
ATOM 2291 C C . LEU A 1 307 ? -32.714 4.828 44.734 1.00 84.44 307 LEU A C 1
ATOM 2293 O O . LEU A 1 307 ? -32.602 5.355 43.639 1.00 84.44 307 LEU A O 1
ATOM 2297 N N . LYS A 1 308 ? -33.060 3.542 44.861 1.00 82.94 308 LYS A N 1
ATOM 2298 C CA . LYS A 1 308 ? -33.359 2.704 43.685 1.00 82.94 308 LYS A CA 1
ATOM 2299 C C . LYS A 1 308 ? -34.642 3.120 42.973 1.00 82.94 308 LYS A C 1
ATOM 2301 O O . LYS A 1 308 ? -34.764 2.861 41.783 1.00 82.94 308 LYS A O 1
ATOM 2306 N N . ASP A 1 309 ? -35.580 3.698 43.715 1.00 84.81 309 ASP A N 1
ATOM 2307 C CA . ASP A 1 309 ? -36.876 4.111 43.185 1.00 84.81 309 ASP A CA 1
ATOM 2308 C C . ASP A 1 309 ? -36.833 5.532 42.596 1.00 84.81 309 ASP A C 1
ATOM 2310 O O . ASP A 1 309 ? -37.701 5.877 41.804 1.00 84.81 309 ASP A O 1
ATOM 2314 N N . ASN A 1 310 ? -35.844 6.353 42.981 1.00 87.44 310 ASN A N 1
ATOM 2315 C CA . ASN A 1 310 ? -35.802 7.789 42.663 1.00 87.44 310 ASN A CA 1
ATOM 2316 C C . ASN A 1 310 ? -34.520 8.237 41.944 1.00 87.44 310 ASN A C 1
ATOM 2318 O O . ASN A 1 310 ? -34.453 9.365 41.467 1.00 87.44 310 ASN A O 1
ATOM 2322 N N . VAL A 1 311 ? -33.493 7.388 41.863 1.00 89.69 311 VAL A N 1
ATOM 2323 C CA . VAL A 1 311 ? -32.263 7.677 41.122 1.00 89.69 311 VAL A CA 1
ATOM 2324 C C . VAL A 1 311 ? -32.030 6.590 40.090 1.00 89.69 311 VAL A C 1
ATOM 2326 O O . VAL A 1 311 ? -31.922 5.407 40.422 1.00 89.69 311 VAL A O 1
ATOM 2329 N N . TYR A 1 312 ? -31.907 7.009 38.840 1.00 88.25 312 TYR A N 1
ATOM 2330 C CA . TYR A 1 312 ? -31.565 6.147 37.719 1.00 88.25 312 TYR A CA 1
ATOM 2331 C C . TYR A 1 312 ? -30.457 6.790 36.890 1.00 88.25 312 TYR A C 1
ATOM 2333 O O . TYR A 1 312 ? -30.130 7.959 37.070 1.00 88.25 312 TYR A O 1
ATOM 2341 N N . ALA A 1 313 ? -29.831 5.987 36.041 1.00 87.25 313 ALA A N 1
ATOM 2342 C CA . ALA A 1 313 ? -28.801 6.443 35.126 1.00 87.25 313 ALA A CA 1
ATOM 2343 C C . ALA A 1 313 ? -29.398 6.506 33.722 1.00 87.25 313 ALA A C 1
ATOM 2345 O O . ALA A 1 313 ? -30.106 5.575 33.337 1.00 87.25 313 ALA A O 1
ATOM 2346 N N . GLU A 1 314 ? -29.108 7.559 32.974 1.00 84.25 314 GLU A N 1
ATOM 2347 C CA . GLU A 1 314 ? -29.364 7.636 31.534 1.00 84.25 314 GLU A CA 1
ATOM 2348 C C . GLU A 1 314 ? -28.030 7.688 30.791 1.00 84.25 314 GLU A C 1
ATOM 2350 O O . GLU A 1 314 ? -27.030 8.151 31.340 1.00 84.25 314 GLU A O 1
ATOM 2355 N N . ASP A 1 315 ? -27.993 7.156 29.573 1.00 72.31 315 ASP A N 1
ATOM 2356 C CA . ASP A 1 315 ? -26.869 7.391 28.669 1.00 72.31 315 ASP A CA 1
ATOM 2357 C C . ASP A 1 315 ? -27.061 8.676 27.851 1.00 72.31 315 ASP A C 1
ATOM 2359 O O . ASP A 1 315 ? -28.098 9.336 27.933 1.00 72.31 315 ASP A O 1
ATOM 2363 N N . ASP A 1 316 ? -26.062 9.019 27.036 1.00 66.75 316 ASP A N 1
ATOM 2364 C CA . ASP A 1 316 ? -26.048 10.222 26.191 1.00 66.75 316 ASP A CA 1
ATOM 2365 C C . ASP A 1 316 ? -27.250 10.337 25.234 1.00 66.75 316 ASP A C 1
ATOM 2367 O O . ASP A 1 316 ? -27.548 11.417 24.710 1.00 66.75 316 ASP A O 1
ATOM 2371 N N . ASN A 1 317 ? -27.966 9.234 25.006 1.00 54.56 317 ASN A N 1
ATOM 2372 C CA . ASN A 1 317 ? -29.142 9.190 24.149 1.00 54.56 317 ASN A CA 1
ATOM 2373 C C . ASN A 1 317 ? -30.449 9.408 24.935 1.00 54.56 317 ASN A C 1
ATOM 2375 O O . ASN A 1 317 ? -31.519 9.496 24.325 1.00 54.56 317 ASN A O 1
ATOM 2379 N N . GLY A 1 318 ? -30.369 9.530 26.264 1.00 65.38 318 GLY A N 1
ATOM 2380 C CA . GLY A 1 318 ? -31.508 9.617 27.175 1.00 65.38 318 GLY A CA 1
ATOM 2381 C C . GLY A 1 318 ? -32.167 8.264 27.450 1.00 65.38 318 GLY A C 1
ATOM 2382 O O . GLY A 1 318 ? -33.326 8.230 27.865 1.00 65.38 318 GLY A O 1
ATOM 2383 N N . ASP A 1 319 ? -31.478 7.146 27.187 1.00 67.12 319 ASP A N 1
ATOM 2384 C CA . ASP A 1 319 ? -31.993 5.809 27.478 1.00 67.12 319 ASP A CA 1
ATOM 2385 C C . ASP A 1 319 ? -31.582 5.357 28.889 1.00 67.12 319 ASP A C 1
ATOM 2387 O O . ASP A 1 319 ? -30.429 5.474 29.303 1.00 67.12 319 ASP A O 1
ATOM 2391 N N . GLU A 1 320 ? -32.523 4.770 29.637 1.00 78.38 320 GLU A N 1
ATOM 2392 C CA . GLU A 1 320 ? -32.265 4.313 31.008 1.00 78.38 320 GLU A CA 1
ATOM 2393 C C . GLU A 1 320 ? -31.264 3.137 31.051 1.00 78.38 320 GLU A C 1
ATOM 2395 O O . GLU A 1 320 ? -31.514 2.027 30.560 1.00 78.38 320 GLU A O 1
ATOM 2400 N N . VAL A 1 321 ? -30.155 3.337 31.759 1.00 75.06 321 VAL A N 1
ATOM 2401 C CA . VAL A 1 321 ? -29.105 2.350 31.999 1.00 75.06 321 VAL A CA 1
ATOM 2402 C C . VAL A 1 321 ? -29.406 1.530 33.251 1.00 75.06 321 VAL A C 1
ATOM 2404 O O . VAL A 1 321 ? -29.502 2.031 34.370 1.00 75.06 321 VAL A O 1
ATOM 2407 N N . LYS A 1 322 ? -29.485 0.202 33.098 1.00 80.50 322 LYS A N 1
ATOM 2408 C CA . LYS A 1 322 ? -29.708 -0.714 34.229 1.00 80.50 322 LYS A CA 1
ATOM 2409 C C . LYS A 1 322 ? -28.432 -0.935 35.040 1.00 80.50 322 LYS A C 1
ATOM 2411 O O . LYS A 1 322 ? -27.402 -1.357 34.510 1.00 80.50 322 LYS A O 1
ATOM 2416 N N . GLY A 1 323 ? -28.525 -0.795 36.359 1.00 80.25 323 GLY A N 1
ATOM 2417 C CA . GLY A 1 323 ? -27.395 -0.967 37.270 1.00 80.25 323 GLY A CA 1
ATOM 2418 C C . GLY A 1 323 ? -27.804 -1.220 38.713 1.00 80.25 323 GLY A C 1
ATOM 2419 O O . GLY A 1 323 ? -28.937 -1.592 39.018 1.00 80.25 323 GLY A O 1
ATOM 2420 N N . SER A 1 324 ? -26.842 -1.064 39.614 1.00 83.38 324 SER A N 1
ATOM 2421 C CA . SER A 1 324 ? -27.032 -1.247 41.048 1.00 83.38 324 SER A CA 1
ATOM 2422 C C . SER A 1 324 ? -26.327 -0.152 41.836 1.00 83.38 324 SER A C 1
ATOM 2424 O O . SER A 1 324 ? -25.209 0.228 41.514 1.00 83.38 324 SER A O 1
ATOM 2426 N N . ILE A 1 325 ? -26.961 0.325 42.907 1.00 83.00 325 ILE A N 1
ATOM 2427 C CA . ILE A 1 325 ? -26.405 1.377 43.765 1.00 83.00 325 ILE A CA 1
ATOM 2428 C C . ILE A 1 325 ? -25.670 0.771 44.963 1.00 83.00 325 ILE A C 1
ATOM 2430 O O . ILE A 1 325 ? -26.160 -0.151 45.646 1.00 83.00 325 ILE A O 1
ATOM 2434 N N . LYS A 1 326 ? -24.501 1.334 45.268 1.00 83.19 326 LYS A N 1
ATOM 2435 C CA . LYS A 1 326 ? -23.692 0.989 46.435 1.00 83.19 326 LYS A CA 1
ATOM 2436 C C . LYS A 1 326 ? -23.227 2.249 47.160 1.00 83.19 326 LYS A C 1
ATOM 2438 O O . LYS A 1 326 ? -22.670 3.137 46.547 1.00 83.19 326 LYS A O 1
ATOM 2443 N N . TRP A 1 327 ? -23.386 2.297 48.479 1.00 82.69 327 TRP A N 1
ATOM 2444 C CA . TRP A 1 327 ? -22.822 3.381 49.286 1.00 82.69 327 TRP A CA 1
ATOM 2445 C C . TRP A 1 327 ? -21.290 3.367 49.243 1.00 82.69 327 TRP A C 1
ATOM 2447 O O . TRP A 1 327 ? -20.674 2.310 49.435 1.00 82.69 327 TRP A O 1
ATOM 2457 N N . SER A 1 328 ? -20.687 4.533 49.022 1.00 73.19 328 SER A N 1
ATOM 2458 C CA . SER A 1 328 ? -19.235 4.709 49.049 1.00 73.19 328 SER A CA 1
ATOM 2459 C C . SER A 1 328 ? -18.757 4.615 50.510 1.00 73.19 328 SER A C 1
ATOM 2461 O O . SER A 1 328 ? -19.465 5.026 51.427 1.00 73.19 328 SER A O 1
ATOM 2463 N N . TYR A 1 329 ? -17.603 3.975 50.742 1.00 51.81 329 TYR A N 1
ATOM 2464 C CA . TYR A 1 329 ? -17.054 3.562 52.050 1.00 51.81 329 TYR A CA 1
ATOM 2465 C C . TYR A 1 329 ? -17.502 4.382 53.286 1.00 51.81 329 TYR A C 1
ATOM 2467 O O . TYR A 1 329 ? -17.315 5.594 53.346 1.00 51.81 329 TYR A O 1
ATOM 2475 N N . GLY A 1 330 ? -17.944 3.686 54.344 1.00 53.00 330 GLY A N 1
ATOM 2476 C CA . GLY A 1 330 ? -17.994 4.244 55.703 1.00 53.00 330 GLY A CA 1
ATOM 2477 C C . GLY A 1 330 ? -19.338 4.784 56.198 1.00 53.00 330 GLY A C 1
ATOM 2478 O O . GLY A 1 330 ? -19.354 5.458 57.227 1.00 53.00 330 GLY A O 1
ATOM 2479 N N . SER A 1 331 ? -20.468 4.483 55.553 1.00 52.66 331 SER A N 1
ATOM 2480 C CA . SER A 1 331 ? -21.769 4.791 56.155 1.00 52.66 331 SER A CA 1
ATOM 2481 C C . SER A 1 331 ? -21.962 3.946 57.418 1.00 52.66 331 SER A C 1
ATOM 2483 O O . SER A 1 331 ? -22.161 2.733 57.336 1.00 52.66 331 SER A O 1
ATOM 2485 N N . SER A 1 332 ? -21.899 4.574 58.588 1.00 55.41 332 SER A N 1
ATOM 2486 C CA . SER A 1 332 ? -22.467 4.013 59.811 1.00 55.41 332 SER A CA 1
ATOM 2487 C C . SER A 1 332 ? -23.906 3.540 59.536 1.00 55.41 332 SER A C 1
ATOM 2489 O O . SER A 1 332 ? -24.597 4.096 58.683 1.00 55.41 332 SER A O 1
ATOM 2491 N N . ASP A 1 333 ? -24.409 2.549 60.279 1.00 60.78 333 ASP A N 1
ATOM 2492 C CA . ASP A 1 333 ? -25.813 2.095 60.161 1.00 60.78 333 ASP A CA 1
ATOM 2493 C C . ASP A 1 333 ? -26.847 3.199 60.478 1.00 60.78 333 ASP A C 1
ATOM 2495 O O . ASP A 1 333 ? -28.058 2.970 60.423 1.00 60.78 333 ASP A O 1
ATOM 2499 N N . LYS A 1 334 ? -26.377 4.392 60.859 1.00 63.84 334 LYS A N 1
ATOM 2500 C CA . LYS A 1 334 ? -27.166 5.515 61.340 1.00 63.84 334 LYS A CA 1
ATOM 2501 C C . LYS A 1 334 ? -27.004 6.707 60.410 1.00 63.84 334 LYS A C 1
ATOM 2503 O O . LYS A 1 334 ? -25.892 7.132 60.108 1.00 63.84 334 LYS A O 1
ATOM 2508 N N . ILE A 1 335 ? -28.137 7.269 60.018 1.00 72.00 335 ILE A N 1
ATOM 2509 C CA . ILE A 1 335 ? -28.195 8.537 59.306 1.00 72.00 335 ILE A CA 1
ATOM 2510 C C . ILE A 1 335 ? -27.954 9.667 60.316 1.00 72.00 335 ILE A C 1
ATOM 2512 O O . ILE A 1 335 ? -28.527 9.684 61.406 1.00 72.00 335 ILE A O 1
ATOM 2516 N N . GLU A 1 336 ? -27.078 10.597 59.963 1.00 72.44 336 GLU A N 1
ATOM 2517 C CA . GLU A 1 336 ? -26.747 11.784 60.736 1.00 72.44 336 GLU A CA 1
ATOM 2518 C C . GLU A 1 336 ? -27.510 12.985 60.184 1.00 72.44 336 GLU A C 1
ATOM 2520 O O . GLU A 1 336 ? -27.839 13.062 59.000 1.00 72.44 336 GLU A O 1
ATOM 2525 N N . ARG A 1 337 ? -27.813 13.935 61.068 1.00 71.75 337 ARG A N 1
ATOM 2526 C CA . ARG A 1 337 ? -28.613 15.105 60.720 1.00 71.75 337 ARG A CA 1
ATOM 2527 C C . ARG A 1 337 ? -27.882 15.995 59.718 1.00 71.75 337 ARG A C 1
ATOM 2529 O O . ARG A 1 337 ? -26.777 16.440 60.013 1.00 71.75 337 ARG A O 1
ATOM 2536 N N . ASN A 1 338 ? -28.569 16.344 58.628 1.00 69.88 338 ASN A N 1
ATOM 2537 C CA . ASN A 1 338 ? -28.130 17.322 57.627 1.00 69.88 338 ASN A CA 1
ATOM 2538 C C . ASN A 1 338 ? -26.758 16.972 57.041 1.00 69.88 338 ASN A C 1
ATOM 2540 O O . ASN A 1 338 ? -25.836 17.788 57.057 1.00 69.88 338 ASN A O 1
ATOM 2544 N N . ARG A 1 339 ? -26.624 15.729 56.575 1.00 81.25 339 ARG A N 1
ATOM 2545 C CA . ARG A 1 339 ? -25.388 15.201 56.003 1.00 81.25 339 ARG A CA 1
ATOM 2546 C C . ARG A 1 339 ? -25.621 14.755 54.564 1.00 81.25 339 ARG A C 1
ATOM 2548 O O . ARG A 1 339 ? -26.647 14.149 54.257 1.00 81.25 339 ARG A O 1
ATOM 2555 N N . THR A 1 340 ? -24.633 15.027 53.722 1.00 84.31 340 THR A N 1
ATOM 2556 C CA . THR A 1 340 ? -24.548 14.521 52.353 1.00 84.31 340 THR A CA 1
ATOM 2557 C C . THR A 1 340 ? -23.952 13.118 52.361 1.00 84.31 340 THR A C 1
ATOM 2559 O O . THR A 1 340 ? -22.924 12.863 53.004 1.00 84.31 340 THR A O 1
ATOM 2562 N N . TYR A 1 341 ? -24.604 12.200 51.656 1.00 85.06 341 TYR A N 1
ATOM 2563 C CA . TYR A 1 341 ? -24.182 10.812 51.518 1.00 85.06 341 TYR A CA 1
ATOM 2564 C C . TYR A 1 341 ? -23.788 10.519 50.079 1.00 85.06 341 TYR A C 1
ATOM 2566 O O . TYR A 1 341 ? -24.546 10.813 49.160 1.00 85.06 341 TYR A O 1
ATOM 2574 N N . LYS A 1 342 ? -22.615 9.905 49.908 1.00 87.50 342 LYS A N 1
ATOM 2575 C CA . LYS A 1 342 ? -22.081 9.527 48.598 1.00 87.50 342 LYS A CA 1
ATOM 2576 C C . LYS A 1 342 ? -22.375 8.070 48.282 1.00 87.50 342 LYS A C 1
ATOM 2578 O O . LYS A 1 342 ? -22.205 7.200 49.145 1.00 87.50 342 LYS A O 1
ATOM 2583 N N . PHE A 1 343 ? -22.765 7.800 47.052 1.00 87.62 343 PHE A N 1
ATOM 2584 C CA . PHE A 1 343 ? -22.943 6.459 46.522 1.00 87.62 343 PHE A CA 1
ATOM 2585 C C . PHE A 1 343 ? -22.267 6.342 45.162 1.00 87.62 343 PHE A C 1
ATOM 2587 O O . PHE A 1 343 ? -21.976 7.334 44.518 1.00 87.62 343 PHE A O 1
ATOM 2594 N N . THR A 1 344 ? -22.062 5.111 44.729 1.00 89.06 344 THR A N 1
ATOM 2595 C CA . THR A 1 344 ? -21.597 4.766 43.395 1.00 89.06 344 THR A CA 1
ATOM 2596 C C . THR A 1 344 ? -22.693 3.949 42.723 1.00 89.06 344 THR A C 1
ATOM 2598 O O . THR A 1 344 ? -23.147 2.926 43.264 1.00 89.06 344 THR A O 1
ATOM 2601 N N . PHE A 1 345 ? -23.150 4.401 41.564 1.00 88.69 345 PHE A N 1
ATOM 2602 C CA . PHE A 1 345 ? -23.952 3.613 40.650 1.00 88.69 345 PHE A CA 1
ATOM 2603 C C . PHE A 1 345 ? -23.027 2.717 39.831 1.00 88.69 345 PHE A C 1
ATOM 2605 O O . PHE A 1 345 ? -22.069 3.168 39.217 1.00 88.69 345 PHE A O 1
ATOM 2612 N N . LYS A 1 346 ? -23.319 1.420 39.841 1.00 86.25 346 LYS A N 1
ATOM 2613 C CA . LYS A 1 346 ? -22.580 0.405 39.102 1.00 86.25 346 LYS A CA 1
ATOM 2614 C C . LYS A 1 346 ? -23.454 -0.145 37.980 1.00 86.25 346 LYS A C 1
ATOM 2616 O O . LYS A 1 346 ? -24.363 -0.935 38.280 1.00 86.25 346 LYS A O 1
ATOM 2621 N N . PRO A 1 347 ? -23.196 0.223 36.719 1.00 80.69 347 PRO A N 1
ATOM 2622 C CA . PRO A 1 347 ? -23.905 -0.327 35.575 1.00 80.69 347 PRO A CA 1
ATOM 2623 C C . PRO A 1 347 ? -23.796 -1.855 35.521 1.00 80.69 347 PRO A C 1
ATOM 2625 O O . PRO A 1 347 ? -22.776 -2.453 35.869 1.00 80.69 347 PRO A O 1
ATOM 2628 N N . SER A 1 348 ? -24.867 -2.519 35.081 1.00 76.25 348 SER A N 1
ATOM 2629 C CA . SER A 1 348 ? -24.867 -3.982 34.902 1.00 76.25 348 SER A CA 1
ATOM 2630 C C . SER A 1 348 ? -24.073 -4.402 33.668 1.00 76.25 348 SER A C 1
ATOM 2632 O O . SER A 1 348 ? -23.596 -5.533 33.578 1.00 76.25 348 SER A O 1
ATOM 2634 N N . SER A 1 349 ? -23.970 -3.495 32.697 1.00 62.16 349 SER A N 1
ATOM 2635 C CA . SER A 1 349 ? -23.186 -3.680 31.488 1.00 62.16 349 SER A CA 1
ATOM 2636 C C . SER A 1 349 ? -21.794 -3.106 31.696 1.00 62.16 349 SER A C 1
ATOM 2638 O O . SER A 1 349 ? -21.664 -1.963 32.110 1.00 62.16 349 SER A O 1
ATOM 2640 N N . SER A 1 350 ? -20.758 -3.843 31.303 1.00 62.50 350 SER A N 1
ATOM 2641 C CA . SER A 1 350 ? -19.367 -3.367 31.309 1.00 62.50 350 SER A CA 1
ATOM 2642 C C . SER A 1 350 ? -19.060 -2.343 30.202 1.00 62.50 350 SER A C 1
ATOM 2644 O O . SER A 1 350 ? -17.908 -2.225 29.805 1.00 62.50 350 SER A O 1
ATOM 2646 N N . LYS A 1 351 ? -20.101 -1.699 29.655 1.00 57.31 351 LYS A N 1
ATOM 2647 C CA . LYS A 1 351 ? -20.052 -0.687 28.584 1.00 57.31 351 LYS A CA 1
ATOM 2648 C C . LYS A 1 351 ? -20.155 0.745 29.123 1.00 57.31 351 LYS A C 1
ATOM 2650 O O . LYS A 1 351 ? -20.282 1.678 28.355 1.00 57.31 351 LYS A O 1
ATOM 2655 N N . TYR A 1 352 ? -20.220 0.899 30.438 1.00 68.50 352 TYR A N 1
ATOM 2656 C CA . TYR A 1 352 ? -20.352 2.175 31.129 1.00 68.50 352 TYR A CA 1
ATOM 2657 C C . TYR A 1 352 ? -19.457 2.115 32.362 1.00 68.50 352 TYR A C 1
ATOM 2659 O O . TYR A 1 352 ? -19.334 1.041 32.973 1.00 68.50 352 TYR A O 1
ATOM 2667 N N . ASP A 1 353 ? -18.853 3.242 32.713 1.00 77.44 353 ASP A N 1
ATOM 2668 C CA . ASP A 1 353 ? -18.075 3.357 33.939 1.00 77.44 353 ASP A CA 1
ATOM 2669 C C . ASP A 1 353 ? -18.991 3.475 35.169 1.00 77.44 353 ASP A C 1
ATOM 2671 O O . ASP A 1 353 ? -20.191 3.742 35.077 1.00 77.44 353 ASP A O 1
ATOM 2675 N N . ASP A 1 354 ? -18.429 3.176 36.340 1.00 84.50 354 ASP A N 1
ATOM 2676 C CA . ASP A 1 354 ? -19.120 3.410 37.607 1.00 84.50 354 ASP A CA 1
ATOM 2677 C C . ASP A 1 354 ? -19.237 4.932 37.818 1.00 84.50 354 ASP A C 1
ATOM 2679 O O . ASP A 1 354 ? -18.236 5.633 37.690 1.00 84.50 354 ASP A O 1
ATOM 2683 N N . GLU A 1 355 ? -20.418 5.421 38.200 1.00 88.12 355 GLU A N 1
ATOM 2684 C CA . GLU A 1 355 ? -20.676 6.858 38.378 1.00 88.12 355 GLU A CA 1
ATOM 2685 C C . GLU A 1 355 ? -20.946 7.191 39.845 1.00 88.12 355 GLU A C 1
ATOM 2687 O O . GLU A 1 355 ? -21.737 6.516 40.515 1.00 88.12 355 GLU A O 1
ATOM 2692 N N . ASP A 1 356 ? -20.289 8.227 40.364 1.00 90.75 356 ASP A N 1
ATOM 2693 C CA . ASP A 1 356 ? -20.422 8.643 41.759 1.00 90.75 356 ASP A CA 1
ATOM 2694 C C . ASP A 1 356 ? -21.519 9.708 41.911 1.00 90.75 356 ASP A C 1
ATOM 2696 O O . ASP A 1 356 ? -21.487 10.774 41.307 1.00 90.75 356 ASP A O 1
ATOM 2700 N N . GLY A 1 357 ? -22.482 9.441 42.790 1.00 89.38 357 GLY A N 1
ATOM 2701 C CA . GLY A 1 357 ? -23.584 10.338 43.117 1.00 89.38 357 GLY A CA 1
ATOM 2702 C C . GLY A 1 357 ? -23.582 10.784 44.575 1.00 89.38 357 GLY A C 1
ATOM 2703 O O . GLY A 1 357 ? -22.965 10.173 45.454 1.00 89.38 357 GLY A O 1
ATOM 2704 N N . GLU A 1 358 ? -24.325 11.853 44.853 1.00 90.88 358 GLU A N 1
ATOM 2705 C CA . GLU A 1 358 ? -24.484 12.410 46.194 1.00 90.88 358 GLU A CA 1
ATOM 2706 C C . GLU A 1 358 ? -25.948 12.781 46.462 1.00 90.88 358 GLU A C 1
ATOM 2708 O O . GLU A 1 358 ? -26.657 13.256 45.574 1.00 90.88 358 GLU A O 1
ATOM 2713 N N . ILE A 1 359 ? -26.408 12.567 47.698 1.00 88.06 359 ILE A N 1
ATOM 2714 C CA . ILE A 1 359 ? -27.745 12.969 48.151 1.00 88.06 359 ILE A CA 1
ATOM 2715 C C . ILE A 1 359 ? -27.676 13.665 49.509 1.00 88.06 359 ILE A C 1
ATOM 2717 O O . ILE A 1 359 ? -27.005 13.194 50.436 1.00 88.06 359 ILE A O 1
ATOM 2721 N N . ASP A 1 360 ? -28.415 14.762 49.650 1.00 87.12 360 ASP A N 1
ATOM 2722 C CA . ASP A 1 360 ? -28.574 15.462 50.918 1.00 87.12 360 ASP A CA 1
ATOM 2723 C C . ASP A 1 360 ? -29.714 14.855 51.735 1.00 87.12 360 ASP A C 1
ATOM 2725 O O . ASP A 1 360 ? -30.863 14.783 51.291 1.00 87.12 360 ASP A O 1
ATOM 2729 N N . VAL A 1 361 ? -29.414 14.449 52.970 1.00 83.69 361 VAL A N 1
ATOM 2730 C CA . VAL A 1 361 ? -30.418 13.895 53.881 1.00 83.69 361 VAL A CA 1
ATOM 2731 C C . VAL A 1 361 ? -30.734 14.890 54.987 1.00 83.69 361 VAL A C 1
ATOM 2733 O O . VAL A 1 361 ? -29.887 15.242 55.815 1.00 83.69 361 VAL A O 1
ATOM 2736 N N . ILE A 1 362 ? -31.993 15.319 55.024 1.00 83.75 362 ILE A N 1
ATOM 2737 C CA . ILE A 1 362 ? -32.517 16.250 56.019 1.00 83.75 362 ILE A CA 1
ATOM 2738 C C . ILE A 1 362 ? -33.368 15.453 57.004 1.00 83.75 362 ILE A C 1
ATOM 2740 O O . ILE A 1 362 ? -34.374 14.853 56.627 1.00 83.75 362 ILE A O 1
ATOM 2744 N N . ILE A 1 363 ? -32.984 15.462 58.283 1.00 80.12 363 ILE A N 1
ATOM 2745 C CA . ILE A 1 363 ? -33.825 14.865 59.326 1.00 80.12 363 ILE A CA 1
ATOM 2746 C C . ILE A 1 363 ? -34.911 15.873 59.688 1.00 80.12 363 ILE A C 1
ATOM 2748 O O . ILE A 1 363 ? -34.629 16.931 60.269 1.00 80.12 363 ILE A O 1
ATOM 2752 N N . ASP A 1 364 ? -36.145 15.531 59.332 1.00 76.56 364 ASP A N 1
ATOM 2753 C CA . ASP A 1 364 ? -37.325 16.293 59.706 1.00 76.56 364 ASP A CA 1
ATOM 2754 C C . ASP A 1 364 ? -37.883 15.733 61.020 1.00 76.56 364 ASP A C 1
ATOM 2756 O O . ASP A 1 364 ? -38.557 14.705 61.059 1.00 76.56 364 ASP A O 1
ATOM 2760 N N . ASP A 1 365 ? -37.591 16.416 62.128 1.00 66.19 365 ASP A N 1
ATOM 2761 C CA . ASP A 1 365 ? -38.127 16.059 63.450 1.00 66.19 365 ASP A CA 1
ATOM 2762 C C . ASP A 1 365 ? -39.627 16.402 63.591 1.00 66.19 365 ASP A C 1
ATOM 2764 O O . ASP A 1 365 ? -40.181 16.322 64.690 1.00 66.19 365 ASP A O 1
ATOM 2768 N N . LYS A 1 366 ? -40.297 16.822 62.507 1.00 58.56 366 LYS A N 1
ATOM 2769 C CA . LYS A 1 366 ? -41.705 17.227 62.494 1.00 58.56 366 LYS A CA 1
ATOM 2770 C C . LYS A 1 366 ? -42.566 16.448 61.486 1.00 58.56 366 LYS A C 1
ATOM 2772 O O . LYS A 1 366 ? -43.320 17.077 60.756 1.00 58.56 366 LYS A O 1
ATOM 2777 N N . ASN A 1 367 ? -42.532 15.112 61.473 1.00 42.69 367 ASN A N 1
ATOM 2778 C CA . ASN A 1 367 ? -43.758 14.289 61.357 1.00 42.69 367 ASN A CA 1
ATOM 2779 C C . ASN A 1 367 ? -43.457 12.775 61.413 1.00 42.69 367 ASN A C 1
ATOM 2781 O O . ASN A 1 367 ? -42.721 12.294 60.557 1.00 42.69 367 ASN A O 1
ATOM 2785 N N . PRO A 1 368 ? -44.036 12.002 62.352 1.00 41.62 368 PRO A N 1
ATOM 2786 C CA . PRO A 1 368 ? -43.781 10.565 62.479 1.00 41.62 368 PRO A CA 1
ATOM 2787 C C . PRO A 1 368 ? -44.692 9.635 61.648 1.00 41.62 368 PRO A C 1
ATOM 2789 O O . PRO A 1 368 ? -44.613 8.432 61.856 1.00 41.62 368 PRO A O 1
ATOM 2792 N N . ASP A 1 369 ? -45.517 10.121 60.714 1.00 46.38 369 ASP A N 1
ATOM 2793 C CA . ASP A 1 369 ? -46.471 9.259 59.991 1.00 46.38 369 ASP A CA 1
ATOM 2794 C C . ASP A 1 369 ? -46.308 9.317 58.467 1.00 46.38 369 ASP A C 1
ATOM 2796 O O . ASP A 1 369 ? -46.864 10.206 57.824 1.00 46.38 369 ASP A O 1
ATOM 2800 N N . ILE A 1 370 ? -45.621 8.322 57.892 1.00 42.41 370 ILE A N 1
ATOM 2801 C CA . ILE A 1 370 ? -46.026 7.697 56.622 1.00 42.41 370 ILE A CA 1
ATOM 2802 C C . ILE A 1 370 ? -45.725 6.196 56.744 1.00 42.41 370 ILE A C 1
ATOM 2804 O O . ILE A 1 370 ? -44.564 5.783 56.739 1.00 42.41 370 ILE A O 1
ATOM 2808 N N . GLY A 1 371 ? -46.787 5.413 56.939 1.00 37.06 371 GLY A N 1
ATOM 2809 C CA . GLY A 1 371 ? -46.805 3.958 56.780 1.00 37.06 371 GLY A CA 1
ATOM 2810 C C . GLY A 1 371 ? -47.400 3.543 55.444 1.00 37.06 371 GLY A C 1
ATOM 2811 O O . GLY A 1 371 ? -47.870 4.441 54.705 1.00 37.06 371 GLY A O 1
#